Protein 8D5Q (pdb70)

Structure (mmCIF, N/CA/C/O backbone):
data_8D5Q
#
_entry.id   8D5Q
#
_cell.length_a   89.963
_cell.length_b   89.963
_cell.length_c   105.982
_cell.angle_alpha   90.000
_cell.angle_beta   90.000
_cell.angle_gamma   90.000
#
_symmetry.space_group_name_H-M   'P 41'
#
loop_
_entity.id
_entity.type
_entity.pdbx_description
1 polymer TCR-alpha
2 polymer TCR-beta
3 polymer 'H-2 class I histocompatibility antigen, L-D alpha chain'
4 polymer 'Dense granule protein 6, HF10 peptide'
5 non-polymer 'SULFATE ION'
6 non-polymer '2-(N-MORPHOLINO)-ETHANESULFONIC ACID'
7 water water
#
loop_
_atom_site.group_PDB
_atom_site.id
_atom_site.type_symbol
_atom_site.label_atom_id
_atom_site.label_alt_id
_atom_site.label_comp_id
_atom_site.label_asym_id
_atom_site.label_entity_id
_atom_site.label_seq_id
_atom_site.pdbx_PDB_ins_code
_atom_site.Cartn_x
_atom_site.Cartn_y
_atom_site.Cartn_z
_atom_site.occupancy
_atom_site.B_iso_or_equiv
_atom_site.auth_seq_id
_atom_site.auth_comp_id
_atom_site.auth_asym_id
_atom_site.auth_atom_id
_atom_site.pdbx_PDB_model_num
ATOM 1 N N . MET A 1 1 ? 2.534 -87.378 4.482 1.000 96.185 0 MET A N 1
ATOM 2 C CA . MET A 1 1 ? 3.224 -86.202 3.865 1.000 91.814 0 MET A CA 1
ATOM 3 C C . MET A 1 1 ? 4.436 -86.711 3.064 1.000 83.320 0 MET A C 1
ATOM 4 O O . MET A 1 1 ? 4.622 -87.972 2.984 1.000 78.398 0 MET A O 1
ATOM 9 N N . ASP A 1 2 ? 5.224 -85.791 2.500 1.000 69.235 1 ASP A N 1
ATOM 10 C CA . ASP A 1 2 ? 6.369 -86.146 1.627 1.000 68.378 1 ASP A CA 1
ATOM 11 C C . ASP A 1 2 ? 7.282 -87.076 2.431 1.000 65.046 1 ASP A C 1
ATOM 12 O O . ASP A 1 2 ? 7.391 -86.904 3.671 1.000 64.402 1 ASP A O 1
ATOM 17 N N . SER A 1 3 ? 7.837 -88.097 1.798 1.000 52.746 2 SER A N 1
ATOM 18 C CA . SER A 1 3 ? 8.587 -89.109 2.565 1.000 52.031 2 SER A CA 1
ATOM 19 C C . SER A 1 3 ? 9.495 -89.916 1.637 1.000 49.015 2 SER A C 1
ATOM 20 O O . SER A 1 3 ? 9.305 -89.887 0.415 1.000 49.900 2 SER A O 1
ATOM 23 N N . VAL A 1 4 ? 10.479 -90.564 2.224 1.000 46.490 3 VAL A N 1
ATOM 24 C CA . VAL A 1 4 ? 11.397 -91.509 1.533 1.000 49.349 3 VAL A CA 1
ATOM 25 C C . VAL A 1 4 ? 11.567 -92.675 2.489 1.000 47.448 3 VAL A C 1
ATOM 26 O O . VAL A 1 4 ? 11.881 -92.434 3.625 1.000 52.697 3 VAL A O 1
ATOM 30 N N . THR A 1 5 ? 11.416 -93.876 2.004 1.000 49.993 4 THR A N 1
ATOM 31 C CA . THR A 1 5 ? 11.493 -95.134 2.776 1.000 53.337 4 THR A CA 1
ATOM 32 C C . THR A 1 5 ? 12.484 -96.068 2.067 1.000 50.550 4 THR A C 1
ATOM 33 O O . THR A 1 5 ? 12.261 -96.430 0.911 1.000 47.462 4 THR A O 1
ATOM 37 N N . GLN A 1 6 ? 13.519 -96.462 2.777 1.000 51.741 5 GLN A N 1
ATOM 38 C CA . GLN A 1 6 ? 14.495 -97.481 2.382 1.000 52.311 5 GLN A CA 1
ATOM 39 C C . GLN A 1 6 ? 14.204 -98.677 3.255 1.000 58.279 5 GLN A C 1
ATOM 40 O O . GLN A 1 6 ? 14.348 -98.531 4.454 1.000 58.291 5 GLN A O 1
ATOM 46 N N . THR A 1 7 ? 13.808 -99.798 2.646 1.000 80.723 6 THR A N 1
ATOM 47 C CA . THR A 1 7 ? 13.176 -101.018 3.269 1.000 82.057 6 THR A CA 1
ATOM 48 C C . THR A 1 7 ? 14.186 -101.695 4.232 1.000 86.215 6 THR A C 1
ATOM 49 O O . THR A 1 7 ? 13.742 -102.441 5.179 1.000 75.573 6 THR A O 1
ATOM 53 N N . GLU A 1 8 ? 15.490 -101.472 3.991 1.000 73.028 7 GLU A N 1
ATOM 54 C CA . GLU A 1 8 ? 16.575 -102.213 4.672 1.000 79.427 7 GLU A CA 1
ATOM 55 C C . GLU A 1 8 ? 17.351 -101.228 5.562 1.000 76.407 7 GLU A C 1
ATOM 56 O O . GLU A 1 8 ? 17.673 -100.132 5.030 1.000 81.536 7 GLU A O 1
ATOM 62 N N . GLY A 1 9 ? 17.687 -101.626 6.800 1.000 61.265 8 GLY A N 1
ATOM 63 C CA . GLY A 1 9 ? 18.785 -101.021 7.584 1.000 63.772 8 GLY A CA 1
ATOM 64 C C . GLY A 1 9 ? 20.205 -101.480 7.188 1.000 60.063 8 GLY A C 1
ATOM 65 O O . GLY A 1 9 ? 21.114 -100.620 7.063 1.000 57.126 8 GLY A O 1
ATOM 66 N N . GLN A 1 10 ? 20.422 -102.781 6.986 1.000 64.434 9 GLN A N 1
ATOM 67 C CA . GLN A 1 10 ? 21.748 -103.425 6.735 1.000 68.622 9 GLN A CA 1
ATOM 68 C C . GLN A 1 10 ? 21.598 -104.536 5.685 1.000 66.158 9 GLN A C 1
ATOM 69 O O . GLN A 1 10 ? 20.578 -105.228 5.677 1.000 61.331 9 GLN A O 1
ATOM 75 N N . VAL A 1 11 ? 22.585 -104.680 4.811 1.000 58.971 10 VAL A N 1
ATOM 76 C CA . VAL A 1 11 ? 22.641 -105.777 3.818 1.000 56.650 10 VAL A CA 1
ATOM 77 C C . VAL A 1 11 ? 24.068 -106.314 3.831 1.000 60.859 10 VAL A C 1
ATOM 78 O O . VAL A 1 11 ? 24.994 -105.498 3.678 1.000 62.783 10 VAL A O 1
ATOM 82 N N . ALA A 1 12 ? 24.224 -107.636 4.014 1.000 66.125 11 ALA A N 1
ATOM 83 C CA . ALA A 1 12 ? 25.512 -108.377 3.982 1.000 59.653 11 ALA A CA 1
ATOM 84 C C . ALA A 1 12 ? 25.567 -109.272 2.728 1.000 56.020 11 ALA A C 1
ATOM 85 O O . ALA A 1 12 ? 24.657 -110.091 2.539 1.000 57.123 11 ALA A O 1
ATOM 87 N N . LEU A 1 13 ? 26.561 -109.065 1.876 1.000 54.060 12 LEU A N 1
ATOM 88 C CA . LEU A 1 13 ? 26.798 -109.807 0.618 1.000 59.424 12 LEU A CA 1
ATOM 89 C C . LEU A 1 13 ? 28.267 -110.264 0.590 1.000 63.164 12 LEU A C 1
ATOM 90 O O . LEU A 1 13 ? 29.101 -109.533 1.158 1.000 57.843 12 LEU A O 1
ATOM 95 N N . SER A 1 14 ? 28.571 -111.345 -0.145 1.000 60.761 13 SER A N 1
ATOM 96 C CA . SER A 1 14 ? 29.921 -111.641 -0.699 1.000 63.210 13 SER A CA 1
ATOM 97 C C . SER A 1 14 ? 30.199 -110.803 -1.945 1.000 63.826 13 SER A C 1
ATOM 98 O O . SER A 1 14 ? 29.286 -110.396 -2.629 1.000 69.484 13 SER A O 1
ATOM 101 N N . GLU A 1 15 ? 31.465 -110.702 -2.273 1.000 66.026 14 GLU A N 1
ATOM 102 C CA . GLU A 1 15 ? 31.976 -110.087 -3.504 1.000 66.795 14 GLU A CA 1
ATOM 103 C C . GLU A 1 15 ? 31.296 -110.780 -4.671 1.000 64.634 14 GLU A C 1
ATOM 104 O O . GLU A 1 15 ? 31.179 -112.024 -4.617 1.000 62.176 14 GLU A O 1
ATOM 110 N N . GLU A 1 16 ? 30.894 -110.000 -5.679 1.000 64.026 15 GLU A N 1
ATOM 111 C CA . GLU A 1 16 ? 30.321 -110.500 -6.959 1.000 67.317 15 GLU A CA 1
ATOM 112 C C . GLU A 1 16 ? 28.849 -110.882 -6.762 1.000 60.086 15 GLU A C 1
ATOM 113 O O . GLU A 1 16 ? 28.271 -111.321 -7.711 1.000 58.608 15 GLU A O 1
ATOM 119 N N . ASP A 1 17 ? 28.279 -110.750 -5.570 1.000 56.612 16 ASP A N 1
ATOM 120 C CA . ASP A 1 17 ? 26.842 -110.996 -5.378 1.000 59.926 16 ASP A CA 1
ATOM 121 C C . ASP A 1 17 ? 26.040 -109.883 -6.044 1.000 60.984 16 ASP A C 1
ATOM 122 O O . ASP A 1 17 ? 26.618 -108.773 -6.287 1.000 62.919 16 ASP A O 1
ATOM 127 N N . PHE A 1 18 ? 24.751 -110.154 -6.265 1.000 55.801 17 PHE A N 1
ATOM 128 C CA . PHE A 1 18 ? 23.745 -109.202 -6.817 1.000 53.942 17 PHE A CA 1
ATOM 129 C C . PHE A 1 18 ? 23.185 -108.366 -5.662 1.000 52.600 17 PHE A C 1
ATOM 130 O O . PHE A 1 18 ? 22.852 -108.954 -4.601 1.000 56.506 17 PHE A O 1
ATOM 138 N N . LEU A 1 19 ? 23.135 -107.052 -5.831 1.000 49.183 18 LEU A N 1
ATOM 139 C CA . LEU A 1 19 ? 22.671 -106.081 -4.801 1.000 45.986 18 LEU A CA 1
ATOM 140 C C . LEU A 1 19 ? 21.438 -105.326 -5.281 1.000 47.410 18 LEU A C 1
ATOM 141 O O . LEU A 1 19 ? 21.437 -104.823 -6.423 1.000 50.144 18 LEU A O 1
ATOM 146 N N . THR A 1 20 ? 20.439 -105.219 -4.433 1.000 45.071 19 THR A N 1
ATOM 147 C CA . THR A 1 20 ? 19.343 -104.278 -4.632 1.000 48.726 19 THR A CA 1
ATOM 148 C C . THR A 1 20 ? 19.118 -103.636 -3.283 1.000 49.977 19 THR A C 1
ATOM 149 O O . THR A 1 20 ? 19.103 -104.397 -2.284 1.000 50.558 19 THR A O 1
ATOM 153 N N . ILE A 1 21 ? 19.059 -102.297 -3.272 1.000 48.076 20 ILE A N 1
ATOM 154 C CA . ILE A 1 21 ? 18.560 -101.524 -2.114 1.000 45.194 20 ILE A CA 1
ATOM 155 C C . ILE A 1 21 ? 17.297 -100.784 -2.549 1.000 45.127 20 ILE A C 1
ATOM 156 O O . ILE A 1 21 ? 17.364 -100.037 -3.503 1.000 46.856 20 ILE A O 1
ATOM 161 N N . HIS A 1 22 ? 16.188 -101.048 -1.881 1.000 45.437 21 HIS A N 1
ATOM 162 C CA . HIS A 1 22 ? 14.833 -100.529 -2.177 1.000 50.201 21 HIS A CA 1
ATOM 163 C C . HIS A 1 22 ? 14.702 -99.070 -1.698 1.000 49.750 21 HIS A C 1
ATOM 164 O O . HIS A 1 22 ? 15.175 -98.730 -0.623 1.000 55.252 21 HIS A O 1
ATOM 171 N N . CYS A 1 23 ? 14.213 -98.200 -2.570 1.000 49.310 22 CYS A N 1
ATOM 172 C CA . CYS A 1 23 ? 13.815 -96.823 -2.230 1.000 46.557 22 CYS A CA 1
ATOM 173 C C . CYS A 1 23 ? 12.414 -96.554 -2.773 1.000 49.206 22 CYS A C 1
ATOM 174 O O . CYS A 1 23 ? 12.159 -96.775 -3.950 1.000 54.089 22 CYS A O 1
ATOM 177 N N . ASN A 1 24 ? 11.516 -96.140 -1.899 1.000 49.322 23 ASN A N 1
ATOM 178 C CA . ASN A 1 24 ? 10.135 -95.781 -2.256 1.000 48.978 23 ASN A CA 1
ATOM 179 C C . ASN A 1 24 ? 9.964 -94.376 -1.719 1.000 47.955 23 ASN A C 1
ATOM 180 O O . ASN A 1 24 ? 10.525 -94.091 -0.734 1.000 52.255 23 ASN A O 1
ATOM 185 N N . TYR A 1 25 ? 9.267 -93.523 -2.417 1.000 46.352 24 TYR A N 1
ATOM 186 C CA . TYR A 1 25 ? 8.981 -92.174 -1.937 1.000 45.296 24 TYR A CA 1
ATOM 187 C C . TYR A 1 25 ? 7.500 -91.886 -2.157 1.000 45.181 24 TYR A C 1
ATOM 188 O O . TYR A 1 25 ? 6.746 -92.545 -2.896 1.000 49.110 24 TYR A O 1
ATOM 197 N N . SER A 1 26 ? 7.092 -90.859 -1.464 1.000 47.287 25 SER A N 1
ATOM 198 C CA . SER A 1 26 ? 5.751 -90.249 -1.500 1.000 47.470 25 SER A CA 1
ATOM 199 C C . SER A 1 26 ? 5.974 -88.747 -1.689 1.000 45.101 25 SER A C 1
ATOM 200 O O . SER A 1 26 ? 6.538 -88.119 -0.805 1.000 46.150 25 SER A O 1
ATOM 203 N N . ALA A 1 27 ? 5.537 -88.239 -2.825 1.000 48.663 26 ALA A N 1
ATOM 204 C CA . ALA A 1 27 ? 5.631 -86.847 -3.311 1.000 49.171 26 ALA A CA 1
ATOM 205 C C . ALA A 1 27 ? 4.748 -86.726 -4.551 1.000 53.113 26 ALA A C 1
ATOM 206 O O . ALA A 1 27 ? 4.824 -87.600 -5.467 1.000 52.231 26 ALA A O 1
ATOM 208 N N . SER A 1 28 ? 3.979 -85.657 -4.650 1.000 54.158 27 SER A N 1
ATOM 209 C CA . SER A 1 28 ? 3.325 -85.320 -5.932 1.000 57.153 27 SER A CA 1
ATOM 210 C C . SER A 1 28 ? 4.249 -84.350 -6.687 1.000 53.091 27 SER A C 1
ATOM 211 O O . SER A 1 28 ? 5.220 -83.888 -6.137 1.000 62.668 27 SER A O 1
ATOM 214 N N . GLY A 1 29 ? 3.998 -84.156 -7.955 1.000 49.801 28 GLY A N 1
ATOM 215 C CA . GLY A 1 29 ? 4.803 -83.318 -8.832 1.000 51.536 28 GLY A CA 1
ATOM 216 C C . GLY A 1 29 ? 5.872 -84.129 -9.540 1.000 53.380 28 GLY A C 1
ATOM 217 O O . GLY A 1 29 ? 5.679 -85.323 -9.869 1.000 48.324 28 GLY A O 1
ATOM 218 N N . TYR A 1 30 ? 6.997 -83.468 -9.738 1.000 51.186 29 TYR A N 1
ATOM 219 C CA . TYR A 1 30 ? 8.049 -83.916 -10.645 1.000 47.409 29 TYR A CA 1
ATOM 220 C C . TYR A 1 30 ? 9.382 -83.762 -9.949 1.000 42.953 29 TYR A C 1
ATOM 221 O O . TYR A 1 30 ? 10.316 -83.291 -10.561 1.000 47.155 29 TYR A O 1
ATOM 230 N N . PRO A 1 31 ? 9.556 -84.346 -8.754 1.000 43.065 30 PRO A N 1
ATOM 231 C CA . PRO A 1 31 ? 10.804 -84.231 -8.000 1.000 43.874 30 PRO A CA 1
ATOM 232 C C . PRO A 1 31 ? 11.916 -84.987 -8.707 1.000 42.951 30 PRO A C 1
ATOM 233 O O . PRO A 1 31 ? 11.638 -85.914 -9.433 1.000 45.066 30 PRO A O 1
ATOM 237 N N . ALA A 1 32 ? 13.112 -84.438 -8.631 1.000 44.617 31 ALA A N 1
ATOM 238 C CA . ALA A 1 32 ? 14.329 -85.198 -8.967 1.000 43.501 31 ALA A CA 1
ATOM 239 C C . ALA A 1 32 ? 14.544 -86.213 -7.850 1.000 44.419 31 ALA A C 1
ATOM 240 O O . ALA A 1 32 ? 14.174 -85.910 -6.732 1.000 44.194 31 ALA A O 1
ATOM 242 N N . LEU A 1 33 ? 15.167 -87.350 -8.148 1.000 41.731 32 LEU A N 1
ATOM 243 C CA . LEU A 1 33 ? 15.481 -88.381 -7.157 1.000 39.926 32 LEU A CA 1
ATOM 244 C C . LEU A 1 33 ? 16.988 -88.568 -7.166 1.000 39.866 32 LEU A C 1
ATOM 245 O O . LEU A 1 33 ? 17.549 -88.425 -8.216 1.000 45.147 32 LEU A O 1
ATOM 250 N N . PHE A 1 34 ? 17.599 -89.022 -6.089 1.000 40.493 33 PHE A N 1
ATOM 251 C CA . PHE A 1 34 ? 19.068 -89.103 -6.000 1.000 42.021 33 PHE A CA 1
ATOM 252 C C . PHE A 1 34 ? 19.464 -90.294 -5.142 1.000 43.205 33 PHE A C 1
ATOM 253 O O . PHE A 1 34 ? 18.707 -90.691 -4.251 1.000 46.166 33 PHE A O 1
ATOM 261 N N . TRP A 1 35 ? 20.688 -90.746 -5.362 1.000 42.792 34 TRP A N 1
ATOM 262 C CA . TRP A 1 35 ? 21.440 -91.644 -4.476 1.000 43.391 34 TRP A CA 1
ATOM 263 C C . TRP A 1 35 ? 22.701 -90.913 -4.079 1.000 43.347 34 TRP A C 1
ATOM 264 O O . TRP A 1 35 ? 23.303 -90.269 -4.976 1.000 42.063 34 TRP A O 1
ATOM 275 N N . TYR A 1 36 ? 23.050 -91.057 -2.797 1.000 45.042 35 TYR A N 1
ATOM 276 C CA . TYR A 1 36 ? 24.288 -90.605 -2.126 1.000 43.305 35 TYR A CA 1
ATOM 277 C C . TYR A 1 36 ? 24.878 -91.823 -1.410 1.000 47.200 35 TYR A C 1
ATOM 278 O O . TYR A 1 36 ? 24.127 -92.716 -0.938 1.000 45.083 35 TYR A O 1
ATOM 287 N N . VAL A 1 37 ? 26.200 -91.834 -1.323 1.000 46.739 36 VAL A N 1
ATOM 288 C CA . VAL A 1 37 ? 27.022 -92.896 -0.688 1.000 50.476 36 VAL A CA 1
ATOM 289 C C . VAL A 1 37 ? 27.959 -92.236 0.339 1.000 51.382 36 VAL A C 1
ATOM 290 O O . VAL A 1 37 ? 28.550 -91.130 0.079 1.000 54.148 36 VAL A O 1
ATOM 294 N N . GLN A 1 38 ? 28.075 -92.846 1.499 1.000 49.238 37 GLN A N 1
ATOM 295 C CA . GLN A 1 38 ? 28.985 -92.328 2.547 1.000 53.710 37 GLN A CA 1
ATOM 296 C C . GLN A 1 38 ? 29.961 -93.464 2.805 1.000 55.124 37 GLN A C 1
ATOM 297 O O . GLN A 1 38 ? 29.517 -94.390 3.503 1.000 54.395 37 GLN A O 1
ATOM 303 N N . TYR A 1 39 ? 31.162 -93.444 2.197 1.000 55.240 38 TYR A N 1
ATOM 304 C CA . TYR A 1 39 ? 32.220 -94.456 2.511 1.000 64.951 38 TYR A CA 1
ATOM 305 C C . TYR A 1 39 ? 32.662 -94.248 3.957 1.000 65.743 38 TYR A C 1
ATOM 306 O O . TYR A 1 39 ? 32.500 -93.140 4.488 1.000 64.290 38 TYR A O 1
ATOM 315 N N . PRO A 1 40 ? 33.122 -95.315 4.655 1.000 66.259 39 PRO A N 1
ATOM 316 C CA . PRO A 1 40 ? 33.477 -95.245 6.086 1.000 67.902 39 PRO A CA 1
ATOM 317 C C . PRO A 1 40 ? 34.537 -94.177 6.430 1.000 67.674 39 PRO A C 1
ATOM 318 O O . PRO A 1 40 ? 35.540 -93.996 5.678 1.000 60.301 39 PRO A O 1
ATOM 322 N N . GLY A 1 41 ? 34.267 -93.444 7.512 1.000 62.804 40 GLY A N 1
ATOM 323 C CA . GLY A 1 41 ? 35.076 -92.292 7.947 1.000 66.191 40 GLY A CA 1
ATOM 324 C C . GLY A 1 41 ? 34.953 -91.065 7.060 1.000 71.960 40 GLY A C 1
ATOM 325 O O . GLY A 1 41 ? 35.661 -90.114 7.345 1.000 83.485 40 GLY A O 1
ATOM 326 N N . GLU A 1 42 ? 34.065 -91.022 6.063 1.000 71.604 41 GLU A N 1
ATOM 327 C CA . GLU A 1 42 ? 33.975 -89.883 5.102 1.000 68.252 41 GLU A CA 1
ATOM 328 C C . GLU A 1 42 ? 32.630 -89.161 5.218 1.000 66.592 41 GLU A C 1
ATOM 329 O O . GLU A 1 42 ? 31.779 -89.604 6.020 1.000 64.890 41 GLU A O 1
ATOM 335 N N . GLY A 1 43 ? 32.452 -88.084 4.446 1.000 60.787 42 GLY A N 1
ATOM 336 C CA . GLY A 1 43 ? 31.157 -87.388 4.329 1.000 58.913 42 GLY A CA 1
ATOM 337 C C . GLY A 1 43 ? 30.305 -87.971 3.188 1.000 58.403 42 GLY A C 1
ATOM 338 O O . GLY A 1 43 ? 30.788 -88.696 2.331 1.000 55.368 42 GLY A O 1
ATOM 339 N N . PRO A 1 44 ? 28.990 -87.698 3.121 1.000 54.921 43 PRO A N 1
ATOM 340 C CA . PRO A 1 44 ? 28.180 -88.195 2.023 1.000 53.928 43 PRO A CA 1
ATOM 341 C C . PRO A 1 44 ? 28.591 -87.552 0.719 1.000 49.070 43 PRO A C 1
ATOM 342 O O . PRO A 1 44 ? 29.118 -86.474 0.730 1.000 50.331 43 PRO A O 1
ATOM 346 N N . GLN A 1 45 ? 28.371 -88.271 -0.372 1.000 48.587 44 GLN A N 1
ATOM 347 C CA . GLN A 1 45 ? 28.673 -87.698 -1.701 1.000 49.879 44 GLN A CA 1
ATOM 348 C C . GLN A 1 45 ? 27.694 -88.241 -2.739 1.000 46.792 44 GLN A C 1
ATOM 349 O O . GLN A 1 45 ? 27.230 -89.391 -2.701 1.000 48.409 44 GLN A O 1
ATOM 355 N N . PHE A 1 46 ? 27.438 -87.393 -3.692 1.000 44.318 45 PHE A N 1
ATOM 356 C CA . PHE A 1 46 ? 26.565 -87.673 -4.832 1.000 46.276 45 PHE A CA 1
ATOM 357 C C . PHE A 1 46 ? 27.006 -88.934 -5.578 1.000 44.822 45 PHE A C 1
ATOM 358 O O . PHE A 1 46 ? 28.163 -89.066 -5.862 1.000 46.965 45 PHE A O 1
ATOM 366 N N . LEU A 1 47 ? 26.050 -89.762 -5.963 1.000 45.558 46 LEU A N 1
ATOM 367 C CA . LEU A 1 47 ? 26.238 -90.949 -6.830 1.000 46.650 46 LEU A CA 1
ATOM 368 C C . LEU A 1 47 ? 25.605 -90.639 -8.195 1.000 46.113 46 LEU A C 1
ATOM 369 O O . LEU A 1 47 ? 26.339 -90.439 -9.177 1.000 52.795 46 LEU A O 1
ATOM 374 N N . PHE A 1 48 ? 24.293 -90.472 -8.253 1.000 43.862 47 PHE A N 1
ATOM 375 C CA . PHE A 1 48 ? 23.621 -90.011 -9.476 1.000 42.512 47 PHE A CA 1
ATOM 376 C C . PHE A 1 48 ? 22.233 -89.468 -9.138 1.000 43.865 47 PHE A C 1
ATOM 377 O O . PHE A 1 48 ? 21.757 -89.495 -8.002 1.000 48.836 47 PHE A O 1
ATOM 385 N N . ARG A 1 49 ? 21.605 -88.977 -10.183 1.000 44.359 48 ARG A N 1
ATOM 386 C CA . ARG A 1 49 ? 20.340 -88.246 -10.209 1.000 47.342 48 ARG A CA 1
ATOM 387 C C . ARG A 1 49 ? 19.468 -88.908 -11.289 1.000 48.242 48 ARG A C 1
ATOM 388 O O . ARG A 1 49 ? 19.995 -89.568 -12.152 1.000 46.212 48 ARG A O 1
ATOM 396 N N . ALA A 1 50 ? 18.154 -88.784 -11.197 1.000 44.309 49 ALA A N 1
ATOM 397 C CA . ALA A 1 50 ? 17.237 -89.016 -12.307 1.000 43.603 49 ALA A CA 1
ATOM 398 C C . ALA A 1 50 ? 16.143 -87.961 -12.191 1.000 46.350 49 ALA A C 1
ATOM 399 O O . ALA A 1 50 ? 15.622 -87.791 -11.062 1.000 45.767 49 ALA A O 1
ATOM 401 N N . SER A 1 51 ? 15.726 -87.338 -13.293 1.000 49.114 50 SER A N 1
ATOM 402 C CA . SER A 1 51 ? 14.791 -86.189 -13.206 1.000 50.293 50 SER A CA 1
ATOM 403 C C . SER A 1 51 ? 13.474 -86.473 -13.892 1.000 53.287 50 SER A C 1
ATOM 404 O O . SER A 1 51 ? 12.576 -85.624 -13.763 1.000 55.571 50 SER A O 1
ATOM 407 N N . ARG A 1 52 ? 13.322 -87.639 -14.503 0.990 55.767 51 ARG A N 1
ATOM 408 C CA . ARG A 1 52 ? 12.158 -87.931 -15.370 0.990 56.503 51 ARG A CA 1
ATOM 409 C C . ARG A 1 52 ? 11.799 -89.382 -15.165 0.990 52.793 51 ARG A C 1
ATOM 410 O O . ARG A 1 52 ? 12.705 -90.207 -15.097 0.990 46.752 51 ARG A O 1
ATOM 418 N N . ASP A 1 53 ? 10.526 -89.677 -15.257 1.000 50.721 52 ASP A N 1
ATOM 419 C CA . ASP A 1 53 ? 10.058 -91.066 -15.343 1.000 50.524 52 ASP A CA 1
ATOM 420 C C . ASP A 1 53 ? 10.926 -91.806 -16.357 1.000 53.174 52 ASP A C 1
ATOM 421 O O . ASP A 1 53 ? 11.182 -91.274 -17.438 1.000 58.427 52 ASP A O 1
ATOM 426 N N . LYS A 1 54 ? 11.353 -92.998 -15.958 1.000 52.550 53 LYS A N 1
ATOM 427 C CA . LYS A 1 54 ? 11.929 -94.110 -16.763 1.000 53.840 53 LYS A CA 1
ATOM 428 C C . LYS A 1 54 ? 13.371 -93.771 -17.088 1.000 49.126 53 LYS A C 1
ATOM 429 O O . LYS A 1 54 ? 13.961 -94.482 -17.892 1.000 50.166 53 LYS A O 1
ATOM 435 N N . GLU A 1 55 ? 13.928 -92.753 -16.446 1.000 46.008 54 GLU A N 1
ATOM 436 C CA . GLU A 1 55 ? 15.347 -92.380 -16.637 1.000 45.454 54 GLU A CA 1
ATOM 437 C C . GLU A 1 55 ? 16.142 -93.277 -15.723 1.000 46.240 54 GLU A C 1
ATOM 438 O O . GLU A 1 55 ? 15.705 -93.451 -14.595 1.000 45.015 54 GLU A O 1
ATOM 444 N N . LYS A 1 56 ? 17.211 -93.870 -16.224 1.000 47.685 55 LYS A N 1
ATOM 445 C CA . LYS A 1 56 ? 18.162 -94.672 -15.440 1.000 48.022 55 LYS A CA 1
ATOM 446 C C . LYS A 1 56 ? 19.331 -93.768 -15.074 1.000 48.568 55 LYS A C 1
ATOM 447 O O . LYS A 1 56 ? 19.966 -93.255 -15.973 1.000 49.063 55 LYS A O 1
ATOM 453 N N . GLY A 1 57 ? 19.579 -93.526 -13.795 1.000 53.170 56 GLY A N 1
ATOM 454 C CA . GLY A 1 57 ? 20.875 -92.959 -13.349 1.000 53.176 56 GLY A CA 1
ATOM 455 C C . GLY A 1 57 ? 21.858 -94.075 -13.064 1.000 49.917 56 GLY A C 1
ATOM 456 O O . GLY A 1 57 ? 21.419 -95.189 -12.729 1.000 50.360 56 GLY A O 1
ATOM 457 N N . SER A 1 58 ? 23.147 -93.791 -13.177 1.000 51.547 57 SER A N 1
ATOM 458 C CA . SER A 1 58 ? 24.232 -94.776 -12.949 1.000 51.147 57 SER A CA 1
ATOM 459 C C . SER A 1 58 ? 25.550 -94.069 -12.689 1.000 49.113 57 SER A C 1
ATOM 460 O O . SER A 1 58 ? 25.721 -92.980 -13.160 1.000 57.660 57 SER A O 1
ATOM 463 N N . SER A 1 59 ? 26.391 -94.718 -11.914 1.000 50.776 58 SER A N 1
ATOM 464 C CA . SER A 1 59 ? 27.778 -94.353 -11.608 1.000 54.157 58 SER A CA 1
ATOM 465 C C . SER A 1 59 ? 28.405 -95.540 -10.881 1.000 54.902 58 SER A C 1
ATOM 466 O O . SER A 1 59 ? 27.675 -96.238 -10.049 1.000 43.846 58 SER A O 1
ATOM 469 N N . ARG A 1 60 ? 29.668 -95.824 -11.223 1.000 60.839 59 ARG A N 1
ATOM 470 C CA . ARG A 1 60 ? 30.503 -96.795 -10.475 1.000 62.165 59 ARG A CA 1
ATOM 471 C C . ARG A 1 60 ? 29.846 -98.174 -10.516 1.000 62.137 59 ARG A C 1
ATOM 472 O O . ARG A 1 60 ? 29.933 -98.909 -9.500 1.000 63.307 59 ARG A O 1
ATOM 480 N N . GLY A 1 61 ? 29.170 -98.508 -11.613 1.000 58.937 60 GLY A N 1
ATOM 481 C CA . GLY A 1 61 ? 28.549 -99.832 -11.773 1.000 57.146 60 GLY A CA 1
ATOM 482 C C . GLY A 1 61 ? 27.196 -99.961 -11.088 1.000 56.822 60 GLY A C 1
ATOM 483 O O . GLY A 1 61 ? 26.605 -101.068 -11.155 1.000 55.341 60 GLY A O 1
ATOM 484 N N . PHE A 1 62 ? 26.687 -98.900 -10.466 1.000 51.256 61 PHE A N 1
ATOM 485 C CA . PHE A 1 62 ? 25.357 -98.932 -9.831 1.000 47.793 61 PHE A CA 1
ATOM 486 C C . PHE A 1 62 ? 24.346 -98.267 -10.745 1.000 49.078 61 PHE A C 1
ATOM 487 O O . PHE A 1 62 ? 24.731 -97.397 -11.511 1.000 49.876 61 PHE A O 1
ATOM 495 N N . GLU A 1 63 ? 23.079 -98.683 -10.688 1.000 50.209 62 GLU A N 1
ATOM 496 C CA . GLU A 1 63 ? 22.019 -97.968 -11.435 1.000 48.153 62 GLU A CA 1
ATOM 497 C C . GLU A 1 63 ? 20.741 -97.943 -10.598 1.000 48.745 62 GLU A C 1
ATOM 498 O O . GLU A 1 63 ? 20.622 -98.719 -9.656 1.000 46.992 62 GLU A O 1
ATOM 504 N N . ALA A 1 64 ? 19.826 -97.062 -10.950 1.000 46.896 63 ALA A N 1
ATOM 505 C CA . ALA A 1 64 ? 18.439 -97.066 -10.458 1.000 45.309 63 ALA A CA 1
ATOM 506 C C . ALA A 1 64 ? 17.591 -96.407 -11.529 1.000 47.220 63 ALA A C 1
ATOM 507 O O . ALA A 1 64 ? 18.059 -95.372 -12.068 1.000 51.536 63 ALA A O 1
ATOM 509 N N . THR A 1 65 ? 16.377 -96.904 -11.762 1.000 45.336 64 THR A N 1
ATOM 510 C CA . THR A 1 65 ? 15.449 -96.274 -12.734 1.000 45.701 64 THR A CA 1
ATOM 511 C C . THR A 1 65 ? 14.337 -95.532 -11.989 1.000 42.585 64 THR A C 1
ATOM 512 O O . THR A 1 65 ? 13.675 -96.112 -11.132 1.000 44.870 64 THR A O 1
ATOM 516 N N . TYR A 1 66 ? 14.048 -94.309 -12.372 1.000 44.441 65 TYR A N 1
ATOM 517 C CA . TYR A 1 66 ? 12.888 -93.547 -11.844 1.000 44.714 65 TYR A CA 1
ATOM 518 C C . TYR A 1 66 ? 11.587 -94.248 -12.270 1.000 50.861 65 TYR A C 1
ATOM 519 O O . TYR A 1 66 ? 11.321 -94.421 -13.462 1.000 50.460 65 TYR A O 1
ATOM 528 N N . ASN A 1 67 ? 10.817 -94.729 -11.308 1.000 48.152 66 ASN A N 1
ATOM 529 C CA . ASN A 1 67 ? 9.554 -95.421 -11.612 1.000 46.755 66 ASN A CA 1
ATOM 530 C C . ASN A 1 67 ? 8.431 -94.718 -10.867 1.000 48.418 66 ASN A C 1
ATOM 531 O O . ASN A 1 67 ? 8.229 -94.971 -9.636 1.000 45.315 66 ASN A O 1
ATOM 536 N N . LYS A 1 68 ? 7.755 -93.823 -11.579 1.000 51.650 67 LYS A N 1
ATOM 537 C CA . LYS A 1 68 ? 6.711 -92.961 -10.995 1.000 52.421 67 LYS A CA 1
ATOM 538 C C . LYS A 1 68 ? 5.501 -93.811 -10.681 1.000 51.640 67 LYS A C 1
ATOM 539 O O . LYS A 1 68 ? 4.864 -93.530 -9.709 1.000 55.096 67 LYS A O 1
ATOM 545 N N . GLU A 1 69 ? 5.268 -94.857 -11.452 1.000 57.526 68 GLU A N 1
ATOM 546 C CA . GLU A 1 69 ? 4.084 -95.721 -11.280 1.000 60.583 68 GLU A CA 1
ATOM 547 C C . GLU A 1 69 ? 4.185 -96.420 -9.924 1.000 55.961 68 GLU A C 1
ATOM 548 O O . GLU A 1 69 ? 3.196 -96.429 -9.244 1.000 53.996 68 GLU A O 1
ATOM 554 N N . THR A 1 70 ? 5.360 -96.901 -9.522 1.000 57.427 69 THR A N 1
ATOM 555 C CA . THR A 1 70 ? 5.592 -97.573 -8.209 1.000 55.632 69 THR A CA 1
ATOM 556 C C . THR A 1 70 ? 6.318 -96.620 -7.260 1.000 52.965 69 THR A C 1
ATOM 557 O O . THR A 1 70 ? 6.680 -97.037 -6.183 1.000 57.260 69 THR A O 1
ATOM 561 N N . THR A 1 71 ? 6.452 -95.352 -7.620 1.000 49.683 70 THR A N 1
ATOM 562 C CA . THR A 1 71 ? 7.236 -94.381 -6.846 1.000 48.133 70 THR A CA 1
ATOM 563 C C . THR A 1 71 ? 8.410 -95.132 -6.238 1.000 46.406 70 THR A C 1
ATOM 564 O O . THR A 1 71 ? 8.551 -95.161 -5.030 1.000 48.447 70 THR A O 1
ATOM 568 N N . SER A 1 72 ? 9.259 -95.649 -7.104 1.000 45.529 71 SER A N 1
ATOM 569 C CA . SER A 1 72 ? 10.435 -96.503 -6.803 1.000 46.183 71 SER A CA 1
ATOM 570 C C . SER A 1 72 ? 11.669 -95.863 -7.406 1.000 47.084 71 SER A C 1
ATOM 571 O O . SER A 1 72 ? 11.543 -95.135 -8.428 1.000 50.869 71 SER A O 1
ATOM 574 N N . PHE A 1 73 ? 12.818 -96.149 -6.806 1.000 42.955 72 PHE A N 1
ATOM 575 C CA . PHE A 1 73 ? 14.131 -95.741 -7.320 1.000 44.250 72 PHE A CA 1
ATOM 576 C C . PHE A 1 73 ? 15.142 -96.697 -6.710 1.000 44.040 72 PHE A C 1
ATOM 577 O O . PHE A 1 73 ? 16.043 -96.223 -5.976 1.000 47.836 72 PHE A O 1
ATOM 585 N N . HIS A 1 74 ? 14.932 -97.986 -6.967 1.000 42.912 73 HIS A N 1
ATOM 586 C CA . HIS A 1 74 ? 15.665 -99.100 -6.339 1.000 43.757 73 HIS A CA 1
ATOM 587 C C . HIS A 1 74 ? 17.073 -99.137 -6.917 1.000 43.467 73 HIS A C 1
ATOM 588 O O . HIS A 1 74 ? 17.210 -99.094 -8.123 1.000 42.310 73 HIS A O 1
ATOM 595 N N . LEU A 1 75 ? 18.067 -99.137 -6.047 1.000 44.592 74 LEU A N 1
ATOM 596 C CA . LEU A 1 75 ? 19.496 -99.121 -6.432 1.000 46.203 74 LEU A CA 1
ATOM 597 C C . LEU A 1 75 ? 19.909 -100.561 -6.630 1.000 45.471 74 LEU A C 1
ATOM 598 O O . LEU A 1 75 ? 19.587 -101.405 -5.713 1.000 48.208 74 LEU A O 1
ATOM 603 N N . GLN A 1 76 ? 20.626 -100.810 -7.716 1.000 43.277 75 GLN A N 1
ATOM 604 C CA . GLN A 1 76 ? 21.063 -102.165 -8.034 1.000 47.043 75 GLN A CA 1
ATOM 605 C C . GLN A 1 76 ? 22.516 -102.130 -8.462 1.000 49.194 75 GLN A C 1
ATOM 606 O O . GLN A 1 76 ? 22.922 -101.172 -9.142 1.000 50.104 75 GLN A O 1
ATOM 612 N N . LYS A 1 77 ? 23.197 -103.242 -8.194 1.000 56.072 76 LYS A N 1
ATOM 613 C CA . LYS A 1 77 ? 24.477 -103.576 -8.859 1.000 55.364 76 LYS A CA 1
ATOM 614 C C . LYS A 1 77 ? 24.571 -105.087 -9.080 1.000 52.111 76 LYS A C 1
ATOM 615 O O . LYS A 1 77 ? 24.314 -105.856 -8.139 1.000 50.946 76 LYS A O 1
ATOM 621 N N . ALA A 1 78 ? 24.964 -105.469 -10.291 1.000 48.705 77 ALA A N 1
ATOM 622 C CA . ALA A 1 78 ? 25.070 -106.876 -10.708 1.000 53.141 77 ALA A CA 1
ATOM 623 C C . ALA A 1 78 ? 26.107 -107.612 -9.850 1.000 58.925 77 ALA A C 1
ATOM 624 O O . ALA A 1 78 ? 25.869 -108.735 -9.399 1.000 58.214 77 ALA A O 1
ATOM 626 N N . SER A 1 79 ? 27.252 -106.976 -9.653 1.000 63.735 78 SER A N 1
ATOM 627 C CA . SER A 1 79 ? 28.439 -107.594 -9.045 1.000 64.053 78 SER A CA 1
ATOM 628 C C . SER A 1 79 ? 29.110 -106.595 -8.105 1.000 61.302 78 SER A C 1
ATOM 629 O O . SER A 1 79 ? 29.847 -105.671 -8.590 1.000 59.887 78 SER A O 1
ATOM 632 N N . VAL A 1 80 ? 28.853 -106.733 -6.803 1.000 58.507 79 VAL A N 1
ATOM 633 C CA . VAL A 1 80 ? 29.491 -105.820 -5.803 1.000 62.336 79 VAL A CA 1
ATOM 634 C C . VAL A 1 80 ? 30.960 -106.211 -5.525 1.000 68.812 79 VAL A C 1
ATOM 635 O O . VAL A 1 80 ? 31.377 -107.378 -5.789 1.000 66.051 79 VAL A O 1
ATOM 639 N N . GLN A 1 81 ? 31.709 -105.220 -5.028 1.000 70.076 80 GLN A N 1
ATOM 640 C CA . GLN A 1 81 ? 33.121 -105.315 -4.609 1.000 70.701 80 GLN A CA 1
ATOM 641 C C . GLN A 1 81 ? 33.178 -104.958 -3.126 1.000 72.365 80 GLN A C 1
ATOM 642 O O . GLN A 1 81 ? 32.219 -104.338 -2.624 1.000 66.497 80 GLN A O 1
ATOM 648 N N . GLU A 1 82 ? 34.249 -105.351 -2.440 1.000 73.185 81 GLU A N 1
ATOM 649 C CA . GLU A 1 82 ? 34.473 -104.992 -1.019 1.000 71.360 81 GLU A CA 1
ATOM 650 C C . GLU A 1 82 ? 34.473 -103.455 -0.880 1.000 64.105 81 GLU A C 1
ATOM 651 O O . GLU A 1 82 ? 33.853 -102.924 0.090 1.000 59.909 81 GLU A O 1
ATOM 657 N N . SER A 1 83 ? 35.075 -102.748 -1.839 1.000 53.156 82 SER A N 1
ATOM 658 C CA . SER A 1 83 ? 35.152 -101.269 -1.891 1.000 52.683 82 SER A CA 1
ATOM 659 C C . SER A 1 83 ? 33.759 -100.571 -2.024 1.000 60.782 82 SER A C 1
ATOM 660 O O . SER A 1 83 ? 33.677 -99.349 -1.858 1.000 57.994 82 SER A O 1
ATOM 663 N N . ASP A 1 84 ? 32.676 -101.295 -2.321 1.000 61.168 83 ASP A N 1
ATOM 664 C CA . ASP A 1 84 ? 31.288 -100.773 -2.269 1.000 56.467 83 ASP A CA 1
ATOM 665 C C . ASP A 1 84 ? 30.785 -100.678 -0.827 1.000 56.554 83 ASP A C 1
ATOM 666 O O . ASP A 1 84 ? 29.665 -100.117 -0.643 1.000 55.374 83 ASP A O 1
ATOM 671 N N . SER A 1 85 ? 31.536 -101.197 0.157 1.000 51.007 84 SER A N 1
ATOM 672 C CA . SER A 1 85 ? 31.065 -101.238 1.559 1.000 47.055 84 SER A CA 1
ATOM 673 C C . SER A 1 85 ? 30.897 -99.806 2.045 1.000 49.476 84 SER A C 1
ATOM 674 O O . SER A 1 85 ? 31.825 -98.979 1.888 1.000 47.376 84 SER A O 1
ATOM 677 N N . ALA A 1 86 ? 29.723 -99.493 2.572 1.000 47.748 85 ALA A N 1
ATOM 678 C CA . ALA A 1 86 ? 29.310 -98.096 2.743 1.000 44.735 85 ALA A CA 1
ATOM 679 C C . ALA A 1 86 ? 27.870 -97.997 3.184 1.000 44.383 85 ALA A C 1
ATOM 680 O O . ALA A 1 86 ? 27.177 -99.019 3.273 1.000 57.166 85 ALA A O 1
ATOM 682 N N . VAL A 1 87 ? 27.446 -96.772 3.413 1.000 45.486 86 VAL A N 1
ATOM 683 C CA . VAL A 1 87 ? 26.014 -96.439 3.603 1.000 47.115 86 VAL A CA 1
ATOM 684 C C . VAL A 1 87 ? 25.456 -95.646 2.427 1.000 46.516 86 VAL A C 1
ATOM 685 O O . VAL A 1 87 ? 26.021 -94.586 2.114 1.000 51.967 86 VAL A O 1
ATOM 689 N N . TYR A 1 88 ? 24.376 -96.163 1.826 1.000 50.618 87 TYR A N 1
ATOM 690 C CA . TYR A 1 88 ? 23.676 -95.585 0.644 1.000 46.994 87 TYR A CA 1
ATOM 691 C C . TYR A 1 88 ? 22.375 -94.957 1.114 1.000 45.555 87 TYR A C 1
ATOM 692 O O . TYR A 1 88 ? 21.554 -95.583 1.859 1.000 46.769 87 TYR A O 1
ATOM 701 N N . TYR A 1 89 ? 22.226 -93.718 0.698 1.000 42.515 88 TYR A N 1
ATOM 702 C CA . TYR A 1 89 ? 21.078 -92.866 1.038 1.000 44.344 88 TYR A CA 1
ATOM 703 C C . TYR A 1 89 ? 20.322 -92.535 -0.241 1.000 43.276 88 TYR A C 1
ATOM 704 O O . TYR A 1 89 ? 20.901 -92.019 -1.174 1.000 44.016 88 TYR A O 1
ATOM 713 N N . CYS A 1 90 ? 19.019 -92.742 -0.228 1.000 45.598 89 CYS A N 1
ATOM 714 C CA . CYS A 1 90 ? 18.101 -92.295 -1.287 1.000 45.479 89 CYS A CA 1
ATOM 715 C C . CYS A 1 90 ? 17.608 -90.903 -0.910 1.000 45.176 89 CYS A C 1
ATOM 716 O O . CYS A 1 90 ? 17.382 -90.698 0.268 1.000 46.549 89 CYS A O 1
ATOM 719 N N . ALA A 1 91 ? 17.502 -89.978 -1.856 1.000 43.609 90 ALA A N 1
ATOM 720 C CA . ALA A 1 91 ? 17.015 -88.617 -1.578 1.000 43.618 90 ALA A CA 1
ATOM 721 C C . ALA A 1 91 ? 15.989 -88.183 -2.629 1.000 45.954 90 ALA A C 1
ATOM 722 O O . ALA A 1 91 ? 16.133 -88.456 -3.851 1.000 41.538 90 ALA A O 1
ATOM 724 N N . LEU A 1 92 ? 14.993 -87.487 -2.115 1.000 44.915 91 LEU A N 1
ATOM 725 C CA . LEU A 1 92 ? 13.914 -86.822 -2.860 1.000 48.899 91 LEU A CA 1
ATOM 726 C C . LEU A 1 92 ? 14.258 -85.315 -2.943 1.000 44.606 91 LEU A C 1
ATOM 727 O O . LEU A 1 92 ? 14.466 -84.706 -1.920 1.000 42.738 91 LEU A O 1
ATOM 732 N N . GLY A 1 93 ? 14.392 -84.763 -4.136 1.000 46.669 92 GLY A N 1
ATOM 733 C CA . GLY A 1 93 ? 14.422 -83.308 -4.375 1.000 51.409 92 GLY A CA 1
ATOM 734 C C . GLY A 1 93 ? 13.076 -82.688 -4.012 1.000 55.761 92 GLY A C 1
ATOM 735 O O . GLY A 1 93 ? 12.130 -83.391 -3.697 1.000 58.512 92 GLY A O 1
ATOM 736 N N . ASP A 1 94 ? 13.038 -81.387 -3.898 1.000 61.926 93 ASP A N 1
ATOM 737 C CA . ASP A 1 94 ? 11.864 -80.697 -3.343 1.000 69.216 93 ASP A CA 1
ATOM 738 C C . ASP A 1 94 ? 10.857 -80.799 -4.471 1.000 64.806 93 ASP A C 1
ATOM 739 O O . ASP A 1 94 ? 11.169 -80.437 -5.585 1.000 64.722 93 ASP A O 1
ATOM 744 N N . PRO A 1 95 ? 9.669 -81.365 -4.203 1.000 57.241 94 PRO A N 1
ATOM 745 C CA . PRO A 1 95 ? 8.649 -81.518 -5.222 1.000 58.466 94 PRO A CA 1
ATOM 746 C C . PRO A 1 95 ? 7.532 -80.471 -5.352 1.000 57.354 94 PRO A C 1
ATOM 747 O O . PRO A 1 95 ? 6.646 -80.728 -6.116 1.000 64.882 94 PRO A O 1
ATOM 751 N N . THR A 1 96 ? 7.548 -79.403 -4.562 1.000 57.168 95 THR A N 1
ATOM 752 C CA . THR A 1 96 ? 6.435 -78.409 -4.397 1.000 58.580 95 THR A CA 1
ATOM 753 C C . THR A 1 96 ? 6.599 -77.351 -5.484 1.000 56.871 95 THR A C 1
ATOM 754 O O . THR A 1 96 ? 5.652 -76.661 -5.795 1.000 59.072 95 THR A O 1
ATOM 758 N N . GLY A 1 97 ? 7.815 -77.235 -6.010 1.000 54.656 96 GLY A N 1
ATOM 759 C CA . GLY A 1 97 ? 8.155 -76.283 -7.081 1.000 54.416 96 GLY A CA 1
ATOM 760 C C . GLY A 1 97 ? 8.727 -75.022 -6.471 1.000 56.074 96 GLY A C 1
ATOM 761 O O . GLY A 1 97 ? 9.265 -74.201 -7.219 1.000 55.628 96 GLY A O 1
ATOM 762 N N . ALA A 1 98 ? 8.675 -74.946 -5.136 1.000 54.936 97 ALA A N 1
ATOM 763 C CA . ALA A 1 98 ? 9.235 -73.858 -4.309 1.000 55.745 97 ALA A CA 1
ATOM 764 C C . ALA A 1 98 ? 10.769 -73.967 -4.221 1.000 51.934 97 ALA A C 1
ATOM 765 O O . ALA A 1 98 ? 11.395 -72.963 -3.934 1.000 48.559 97 ALA A O 1
ATOM 767 N N . ASN A 1 99 ? 11.371 -75.142 -4.430 1.000 53.872 98 ASN A N 1
ATOM 768 C CA . ASN A 1 99 ? 12.846 -75.247 -4.639 1.000 55.360 98 ASN A CA 1
ATOM 769 C C . ASN A 1 99 ? 13.607 -74.606 -3.465 1.000 54.863 98 ASN A C 1
ATOM 770 O O . ASN A 1 99 ? 14.454 -73.702 -3.697 1.000 51.424 98 ASN A O 1
ATOM 775 N N . THR A 1 100 ? 13.213 -74.997 -2.255 1.000 57.806 99 THR A N 1
ATOM 776 C CA . THR A 1 100 ? 13.672 -74.444 -0.960 1.000 55.398 99 THR A CA 1
ATOM 777 C C . THR A 1 100 ? 15.096 -74.929 -0.698 1.000 52.421 99 THR A C 1
ATOM 778 O O . THR A 1 100 ? 15.712 -74.394 0.176 1.000 55.688 99 THR A O 1
ATOM 782 N N . GLY A 1 101 ? 15.515 -75.985 -1.379 1.000 50.957 100 GLY A N 1
ATOM 783 C CA . GLY A 1 101 ? 16.823 -76.621 -1.211 1.000 52.732 100 GLY A CA 1
ATOM 784 C C . GLY A 1 101 ? 16.721 -77.924 -0.442 1.000 48.372 100 GLY A C 1
ATOM 785 O O . GLY A 1 101 ? 17.723 -78.618 -0.378 1.000 51.036 100 GLY A O 1
ATOM 786 N N . LYS A 1 102 ? 15.593 -78.215 0.175 1.000 47.114 101 LYS A N 1
ATOM 787 C CA . LYS A 1 102 ? 15.492 -79.373 1.089 1.000 49.027 101 LYS A CA 1
ATOM 788 C C . LYS A 1 102 ? 15.689 -80.637 0.266 1.000 46.846 101 LYS A C 1
ATOM 789 O O . LYS A 1 102 ? 14.938 -80.884 -0.768 1.000 45.762 101 LYS A O 1
ATOM 795 N N . LEU A 1 103 ? 16.676 -81.420 0.658 1.000 43.811 102 LEU A N 1
ATOM 796 C CA . LEU A 1 103 ? 16.674 -82.845 0.272 1.000 45.554 102 LEU A CA 1
ATOM 797 C C . LEU A 1 103 ? 16.033 -83.639 1.410 1.000 47.293 102 LEU A C 1
ATOM 798 O O . LEU A 1 103 ? 16.239 -83.276 2.572 1.000 50.010 102 LEU A O 1
ATOM 803 N N . THR A 1 104 ? 15.227 -84.645 1.063 1.000 49.333 103 THR A N 1
ATOM 804 C CA . THR A 1 104 ? 14.577 -85.538 2.047 1.000 50.772 103 THR A CA 1
ATOM 805 C C . THR A 1 104 ? 15.295 -86.846 1.867 1.000 47.399 103 THR A C 1
ATOM 806 O O . THR A 1 104 ? 15.305 -87.263 0.717 1.000 47.384 103 THR A O 1
ATOM 810 N N . PHE A 1 105 ? 15.947 -87.358 2.914 1.000 41.952 104 PHE A N 1
ATOM 811 C CA . PHE A 1 105 ? 16.857 -88.507 2.802 1.000 43.216 104 PHE A CA 1
ATOM 812 C C . PHE A 1 105 ? 16.156 -89.693 3.439 1.000 44.726 104 PHE A C 1
ATOM 813 O O . PHE A 1 105 ? 15.715 -89.529 4.549 1.000 45.162 104 PHE A O 1
ATOM 821 N N . GLY A 1 106 ? 16.158 -90.875 2.816 1.000 45.422 105 GLY A N 1
ATOM 822 C CA . GLY A 1 106 ? 15.808 -92.115 3.534 1.000 47.064 105 GLY A CA 1
ATOM 823 C C . GLY A 1 106 ? 16.770 -92.381 4.696 1.000 45.510 105 GLY A C 1
ATOM 824 O O . GLY A 1 106 ? 17.829 -91.775 4.705 1.000 43.816 105 GLY A O 1
ATOM 825 N N . HIS A 1 10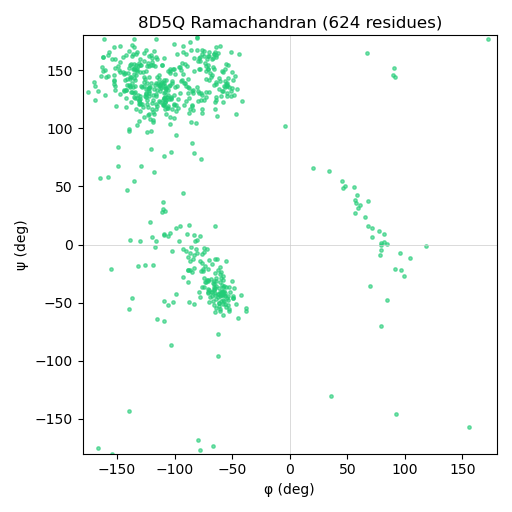7 ? 16.463 -93.361 5.549 1.000 48.234 106 HIS A N 1
ATOM 826 C CA . HIS A 1 107 ? 17.179 -93.697 6.811 1.000 54.384 106 HIS A CA 1
ATOM 827 C C . HIS A 1 107 ? 18.604 -94.180 6.518 1.000 52.791 106 HIS A C 1
ATOM 828 O O . HIS A 1 107 ? 19.424 -94.191 7.416 1.000 61.382 106 HIS A O 1
ATOM 835 N N . GLY A 1 108 ? 18.941 -94.486 5.278 1.000 55.257 107 GLY A N 1
ATOM 836 C CA . GLY A 1 108 ? 20.261 -95.037 4.931 1.000 51.882 107 GLY A CA 1
ATOM 837 C C . GLY A 1 108 ? 20.231 -96.552 4.986 1.000 52.799 107 GLY A C 1
ATOM 838 O O . GLY A 1 108 ? 19.413 -97.148 5.764 1.000 55.299 107 GLY A O 1
ATOM 839 N N . THR A 1 109 ? 21.083 -97.168 4.186 1.000 49.138 108 THR A N 1
ATOM 840 C CA . THR A 1 109 ? 21.246 -98.624 4.209 1.000 50.089 108 THR A CA 1
ATOM 841 C C . THR A 1 109 ? 22.719 -98.982 4.290 1.000 50.634 108 THR A C 1
ATOM 842 O O . THR A 1 109 ? 23.517 -98.544 3.402 1.000 47.908 108 THR A O 1
ATOM 846 N N . ILE A 1 110 ? 23.068 -99.750 5.312 1.000 51.581 109 ILE A N 1
ATOM 847 C CA . ILE A 1 110 ? 24.488 -100.135 5.488 1.000 57.779 109 ILE A CA 1
ATOM 848 C C . ILE A 1 110 ? 24.737 -101.367 4.630 1.000 56.238 109 ILE A C 1
ATOM 849 O O . ILE A 1 110 ? 24.025 -102.418 4.876 1.000 59.100 109 ILE A O 1
ATOM 854 N N . LEU A 1 111 ? 25.668 -101.240 3.685 1.000 49.054 110 LEU A N 1
ATOM 855 C CA . LEU A 1 111 ? 26.133 -102.383 2.870 1.000 54.685 110 LEU A CA 1
ATOM 856 C C . LEU A 1 111 ? 27.535 -102.806 3.341 1.000 56.067 110 LEU A C 1
ATOM 857 O O . LEU A 1 111 ? 28.523 -102.023 3.228 1.000 55.665 110 LEU A O 1
ATOM 862 N N . ARG A 1 112 ? 27.625 -104.027 3.830 1.000 60.469 111 ARG A N 1
ATOM 863 C CA . ARG A 1 112 ? 28.894 -104.710 4.171 1.000 60.763 111 ARG A CA 1
ATOM 864 C C . ARG A 1 112 ? 29.132 -105.783 3.106 1.000 63.801 111 ARG A C 1
ATOM 865 O O . ARG A 1 112 ? 28.326 -106.727 3.046 1.000 57.496 111 ARG A O 1
ATOM 873 N N . VAL A 1 113 ? 30.165 -105.621 2.270 1.000 61.293 112 VAL A N 1
ATOM 874 C CA . VAL A 1 113 ? 30.578 -106.688 1.333 1.000 64.009 112 VAL A CA 1
ATOM 875 C C . VAL A 1 113 ? 31.773 -107.435 1.948 1.000 64.313 112 VAL A C 1
ATOM 876 O O . VAL A 1 113 ? 32.755 -106.792 2.194 1.000 69.094 112 VAL A O 1
ATOM 880 N N . HIS A 1 114 ? 31.628 -108.747 2.178 1.000 70.571 113 HIS A N 1
ATOM 881 C CA . HIS A 1 114 ? 32.617 -109.736 2.698 1.000 72.419 113 HIS A CA 1
ATOM 882 C C . HIS A 1 114 ? 33.424 -110.334 1.543 1.000 73.467 113 HIS A C 1
ATOM 883 O O . HIS A 1 114 ? 32.866 -110.777 0.544 1.000 73.616 113 HIS A O 1
ATOM 890 N N . PRO A 1 115 ? 34.760 -110.469 1.658 1.000 77.064 114 PRO A N 1
ATOM 891 C CA . PRO A 1 115 ? 35.569 -111.097 0.594 1.000 77.274 114 PRO A CA 1
ATOM 892 C C . PRO A 1 115 ? 35.357 -112.615 0.499 1.000 72.555 114 PRO A C 1
ATOM 893 O O . PRO A 1 115 ? 34.900 -113.148 1.486 1.000 70.994 114 PRO A O 1
ATOM 897 N N . ASN A 1 116 ? 35.671 -113.263 -0.629 1.000 72.765 115 ASN A N 1
ATOM 898 C CA . ASN A 1 116 ? 35.622 -114.755 -0.731 1.000 81.962 115 ASN A CA 1
ATOM 899 C C . ASN A 1 116 ? 36.974 -115.293 -0.236 1.000 76.471 115 ASN A C 1
ATOM 900 O O . ASN A 1 116 ? 37.954 -115.087 -0.955 1.000 74.306 115 ASN A O 1
ATOM 905 N N . ILE A 1 117 ? 37.057 -115.870 0.963 1.000 71.525 116 ILE A N 1
ATOM 906 C CA . ILE A 1 117 ? 38.392 -116.266 1.494 1.000 84.500 116 ILE A CA 1
ATOM 907 C C . ILE A 1 117 ? 38.721 -117.689 1.002 1.000 94.603 116 ILE A C 1
ATOM 908 O O . ILE A 1 117 ? 38.036 -118.662 1.423 1.000 92.945 116 ILE A O 1
ATOM 913 N N . GLN A 1 118 ? 39.754 -117.783 0.148 1.000 100.200 117 GLN A N 1
ATOM 914 C CA . GLN A 1 118 ? 40.063 -118.948 -0.722 1.000 105.972 117 GLN A CA 1
ATOM 915 C C . GLN A 1 118 ? 40.570 -120.137 0.112 1.000 105.913 117 GLN A C 1
ATOM 916 O O . GLN A 1 118 ? 40.221 -121.290 -0.257 1.000 109.387 117 GLN A O 1
ATOM 922 N N . ASN A 1 119 ? 41.377 -119.900 1.156 1.000 100.015 118 ASN A N 1
ATOM 923 C CA . ASN A 1 119 ? 42.051 -120.981 1.946 1.000 96.507 118 ASN A CA 1
ATOM 924 C C . ASN A 1 119 ? 41.807 -120.773 3.438 1.000 88.921 118 ASN A C 1
ATOM 925 O O . ASN A 1 119 ? 42.733 -120.469 4.177 1.000 89.442 118 ASN A O 1
ATOM 930 N N . PRO A 1 120 ? 40.559 -120.931 3.928 1.000 83.577 119 PRO A N 1
ATOM 931 C CA . PRO A 1 120 ? 40.267 -120.787 5.355 1.000 81.910 119 PRO A CA 1
ATOM 932 C C . PRO A 1 120 ? 41.144 -121.708 6.217 1.000 82.254 119 PRO A C 1
ATOM 933 O O . PRO A 1 120 ? 41.603 -122.703 5.709 1.000 86.707 119 PRO A O 1
ATOM 937 N N . ASP A 1 121 ? 41.357 -121.334 7.481 1.000 81.016 120 ASP A N 1
ATOM 938 C CA . ASP A 1 121 ? 42.260 -122.032 8.434 1.000 84.416 120 ASP A CA 1
ATOM 939 C C . ASP A 1 121 ? 41.949 -121.536 9.842 1.000 82.336 120 ASP A C 1
ATOM 940 O O . ASP A 1 121 ? 42.834 -121.103 10.575 1.000 86.016 120 ASP A O 1
ATOM 945 N N . PRO A 1 122 ? 40.690 -121.676 10.306 1.000 86.634 121 PRO A N 1
ATOM 946 C CA . PRO A 1 122 ? 40.279 -121.083 11.573 1.000 87.097 121 PRO A CA 1
ATOM 947 C C . PRO A 1 122 ? 41.150 -121.601 12.721 1.000 88.654 121 PRO A C 1
ATOM 948 O O . PRO A 1 122 ? 41.588 -122.738 12.658 1.000 90.939 121 PRO A O 1
ATOM 952 N N . ALA A 1 123 ? 41.363 -120.746 13.724 1.000 86.185 122 ALA A N 1
ATOM 953 C CA . ALA A 1 123 ? 42.219 -120.998 14.906 1.000 81.193 122 ALA A CA 1
ATOM 954 C C . ALA A 1 123 ? 41.871 -119.997 16.011 1.000 79.364 122 ALA A C 1
ATOM 955 O O . ALA A 1 123 ? 41.207 -118.981 15.710 1.000 79.930 122 ALA A O 1
ATOM 957 N N . VAL A 1 124 ? 42.240 -120.288 17.256 1.000 81.839 123 VAL A N 1
ATOM 958 C CA . VAL A 1 124 ? 42.106 -119.312 18.374 1.000 84.398 123 VAL A CA 1
ATOM 959 C C . VAL A 1 124 ? 43.420 -119.297 19.152 1.000 87.916 123 VAL A C 1
ATOM 960 O O . VAL A 1 124 ? 43.671 -120.227 19.956 1.000 97.102 123 VAL A O 1
ATOM 964 N N . TYR A 1 125 ? 44.209 -118.250 18.908 1.000 84.726 124 TYR A N 1
ATOM 965 C CA . TYR A 1 125 ? 45.549 -118.053 19.492 1.000 81.149 124 TYR A CA 1
ATOM 966 C C . TYR A 1 125 ? 45.385 -117.176 20.733 1.000 83.817 124 TYR A C 1
ATOM 967 O O . TYR A 1 125 ? 44.391 -116.397 20.856 1.000 80.999 124 TYR A O 1
ATOM 976 N N . GLN A 1 126 ? 46.307 -117.356 21.662 1.000 84.616 125 GLN A N 1
ATOM 977 C CA . GLN A 1 126 ? 46.501 -116.459 22.820 1.000 92.917 125 GLN A CA 1
ATOM 978 C C . GLN A 1 126 ? 47.651 -115.497 22.491 1.000 90.993 125 GLN A C 1
ATOM 979 O O . GLN A 1 126 ? 48.680 -115.971 21.970 1.000 86.879 125 GLN A O 1
ATOM 985 N N . LEU A 1 127 ? 47.484 -114.213 22.814 1.000 87.084 126 LEU A N 1
ATOM 986 C CA . LEU A 1 127 ? 48.517 -113.156 22.672 1.000 86.528 126 LEU A CA 1
ATOM 987 C C . LEU A 1 127 ? 48.754 -112.510 24.035 1.000 87.508 126 LEU A C 1
ATOM 988 O O . LEU A 1 127 ? 47.761 -112.170 24.672 1.000 94.954 126 LEU A O 1
ATOM 993 N N . ARG A 1 128 ? 50.007 -112.292 24.432 1.000 89.697 127 ARG A N 1
ATOM 994 C CA . ARG A 1 128 ? 50.370 -111.682 25.743 1.000 93.989 127 ARG A CA 1
ATOM 995 C C . ARG A 1 128 ? 50.689 -110.186 25.548 1.000 91.711 127 ARG A C 1
ATOM 996 O O . ARG A 1 128 ? 51.229 -109.809 24.472 1.000 87.838 127 ARG A O 1
ATOM 1004 N N . ASP A 1 129 ? 50.381 -109.352 26.552 1.000 90.085 128 ASP A N 1
ATOM 1005 C CA . ASP A 1 129 ? 50.718 -107.898 26.571 1.000 83.957 128 ASP A CA 1
ATOM 1006 C C . ASP A 1 129 ? 52.241 -107.752 26.439 1.000 80.949 128 ASP A C 1
ATOM 1007 O O . ASP A 1 129 ? 52.959 -108.420 27.193 1.000 84.490 128 ASP A O 1
ATOM 1012 N N . SER A 1 130 ? 52.709 -106.872 25.547 1.000 76.508 129 SER A N 1
ATOM 1013 C CA . SER A 1 130 ? 54.143 -106.535 25.336 1.000 80.907 129 SER A CA 1
ATOM 1014 C C . SER A 1 130 ? 54.791 -105.948 26.602 1.000 83.963 129 SER A C 1
ATOM 1015 O O . SER A 1 130 ? 56.024 -106.017 26.663 1.000 81.875 129 SER A O 1
ATOM 1018 N N . LYS A 1 131 ? 54.015 -105.336 27.507 1.000 93.973 130 LYS A N 1
ATOM 1019 C CA . LYS A 1 131 ? 54.482 -104.621 28.735 1.000 110.784 130 LYS A CA 1
ATOM 1020 C C . LYS A 1 131 ? 54.473 -105.591 29.929 1.000 122.918 130 LYS A C 1
ATOM 1021 O O . LYS A 1 131 ? 54.070 -105.178 31.034 1.000 120.858 130 LYS A O 1
ATOM 1027 N N . SER A 1 132 ? 54.977 -106.812 29.718 1.000 129.959 131 SER A N 1
ATOM 1028 C CA . SER A 1 132 ? 54.774 -107.992 30.596 1.000 131.067 131 SER A CA 1
ATOM 1029 C C . SER A 1 132 ? 53.340 -107.909 31.158 1.000 136.721 131 SER A C 1
ATOM 1030 O O . SER A 1 132 ? 52.397 -107.686 30.335 1.000 134.450 131 SER A O 1
ATOM 1033 N N . SER A 1 133 ? 53.150 -108.044 32.474 1.000 135.450 132 SER A N 1
ATOM 1034 C CA . SER A 1 133 ? 51.813 -108.159 33.108 1.000 128.638 132 SER A CA 1
ATOM 1035 C C . SER A 1 133 ? 51.166 -109.481 32.701 1.000 125.775 132 SER A C 1
ATOM 1036 O O . SER A 1 133 ? 51.570 -110.088 31.673 1.000 122.075 132 SER A O 1
ATOM 1039 N N . ASP A 1 134 ? 50.128 -109.840 33.449 1.000 120.983 133 ASP A N 1
ATOM 1040 C CA . ASP A 1 134 ? 49.392 -111.119 33.317 1.000 121.491 133 ASP A CA 1
ATOM 1041 C C . ASP A 1 134 ? 48.169 -110.868 32.430 1.000 110.483 133 ASP A C 1
ATOM 1042 O O . ASP A 1 134 ? 47.265 -111.734 32.436 1.000 100.399 133 ASP A O 1
ATOM 1047 N N . LYS A 1 135 ? 48.161 -109.737 31.698 1.000 106.705 134 LYS A N 1
ATOM 1048 C CA . LYS A 1 135 ? 47.081 -109.325 30.755 1.000 99.398 134 LYS A CA 1
ATOM 1049 C C . LYS A 1 135 ? 47.246 -110.063 29.417 1.000 92.108 134 LYS A C 1
ATOM 1050 O O . LYS A 1 135 ? 48.400 -110.171 28.939 1.000 88.618 134 LYS A O 1
ATOM 1056 N N . SER A 1 136 ? 46.152 -110.591 28.847 1.000 86.055 135 SER A N 1
ATOM 1057 C CA . SER A 1 136 ? 46.187 -111.351 27.565 1.000 87.632 135 SER A CA 1
ATOM 1058 C C . SER A 1 136 ? 44.894 -111.167 26.735 1.000 84.630 135 SER A C 1
ATOM 1059 O O . SER A 1 136 ? 43.965 -110.487 27.183 1.000 82.739 135 SER A O 1
ATOM 1062 N N . VAL A 1 137 ? 44.881 -111.640 25.491 1.000 78.207 136 VAL A N 1
ATOM 1063 C CA . VAL A 1 137 ? 43.703 -111.497 24.598 1.000 78.346 136 VAL A CA 1
ATOM 1064 C C . VAL A 1 137 ? 43.550 -112.803 23.836 1.000 74.678 136 VAL A C 1
ATOM 1065 O O . VAL A 1 137 ? 44.529 -113.569 23.797 1.000 73.986 136 VAL A O 1
ATOM 1069 N N . CYS A 1 138 ? 42.390 -112.986 23.196 1.000 74.496 137 CYS A N 1
ATOM 1070 C CA . CYS A 1 138 ? 42.090 -114.153 22.332 1.000 80.031 137 CYS A CA 1
ATOM 1071 C C . CYS A 1 138 ? 41.801 -113.705 20.906 1.000 78.048 137 CYS A C 1
ATOM 1072 O O . CYS A 1 138 ? 40.851 -112.920 20.704 1.000 76.914 137 CYS A O 1
ATOM 1075 N N . LEU A 1 139 ? 42.549 -114.260 19.951 1.000 79.792 138 LEU A N 1
ATOM 1076 C CA . LEU A 1 139 ? 42.395 -113.936 18.510 1.000 82.537 138 LEU A CA 1
ATOM 1077 C C . LEU A 1 139 ? 41.664 -115.096 17.814 1.000 81.986 138 LEU A C 1
ATOM 1078 O O . LEU A 1 139 ? 42.276 -116.139 17.542 1.000 82.723 138 LEU A O 1
ATOM 1083 N N . PHE A 1 140 ? 40.386 -114.921 17.506 1.000 82.334 139 PHE A N 1
ATOM 1084 C CA . PHE A 1 140 ? 39.678 -115.823 16.565 1.000 84.596 139 PHE A CA 1
ATOM 1085 C C . PHE A 1 140 ? 39.982 -115.303 15.163 1.000 76.726 139 PHE A C 1
ATOM 1086 O O . PHE A 1 140 ? 39.601 -114.157 14.880 1.000 77.908 139 PHE A O 1
ATOM 1094 N N . THR A 1 141 ? 40.682 -116.072 14.337 1.000 72.652 140 THR A N 1
ATOM 1095 C CA . THR A 1 141 ? 41.121 -115.597 12.999 1.000 76.035 140 THR A CA 1
ATOM 1096 C C . THR A 1 141 ? 41.081 -116.751 12.004 1.000 80.374 140 THR A C 1
ATOM 1097 O O . THR A 1 141 ? 41.020 -117.896 12.456 1.000 85.986 140 THR A O 1
ATOM 1101 N N . ASP A 1 142 ? 41.077 -116.408 10.712 1.000 85.672 141 ASP A N 1
ATOM 1102 C CA . ASP A 1 142 ? 41.341 -117.272 9.522 1.000 86.134 141 ASP A CA 1
ATOM 1103 C C . ASP A 1 142 ? 40.089 -118.088 9.111 1.000 85.659 141 ASP A C 1
ATOM 1104 O O . ASP A 1 142 ? 40.195 -118.908 8.152 1.000 79.671 141 ASP A O 1
ATOM 1109 N N . PHE A 1 143 ? 38.933 -117.791 9.722 1.000 82.294 142 PHE A N 1
ATOM 1110 C CA . PHE A 1 143 ? 37.597 -118.378 9.437 1.000 83.696 142 PHE A CA 1
ATOM 1111 C C . PHE A 1 143 ? 36.960 -117.747 8.186 1.000 82.266 142 PHE A C 1
ATOM 1112 O O . PHE A 1 143 ? 37.246 -116.574 7.888 1.000 84.603 142 PHE A O 1
ATOM 1120 N N . ASP A 1 144 ? 36.113 -118.522 7.485 1.000 85.308 143 ASP A N 1
ATOM 1121 C CA . ASP A 1 144 ? 35.445 -118.169 6.192 1.000 86.045 143 ASP A CA 1
ATOM 1122 C C . ASP A 1 144 ? 34.473 -117.024 6.442 1.000 77.637 143 ASP A C 1
ATOM 1123 O O . ASP A 1 144 ? 34.104 -116.837 7.600 1.000 71.239 143 ASP A O 1
ATOM 1128 N N . SER A 1 145 ? 34.034 -116.350 5.379 1.000 86.942 144 SER A N 1
ATOM 1129 C CA . SER A 1 145 ? 33.245 -115.084 5.420 1.000 96.639 144 SER A CA 1
ATOM 1130 C C . SER A 1 145 ? 31.805 -115.294 5.927 1.000 106.175 144 SER A C 1
ATOM 1131 O O . SER A 1 145 ? 31.179 -114.278 6.361 1.000 100.354 144 SER A O 1
ATOM 1134 N N . GLN A 1 146 ? 31.301 -116.537 5.839 1.000 115.505 145 GLN A N 1
ATOM 1135 C CA . GLN A 1 146 ? 29.905 -116.946 6.184 1.000 121.697 145 GLN A CA 1
ATOM 1136 C C . GLN A 1 146 ? 29.803 -117.319 7.682 1.000 111.754 145 GLN A C 1
ATOM 1137 O O . GLN A 1 146 ? 28.664 -117.458 8.171 1.000 112.249 145 GLN A O 1
ATOM 1143 N N . THR A 1 147 ? 30.923 -117.446 8.402 1.000 102.356 146 THR A N 1
ATOM 1144 C CA . THR A 1 147 ? 30.949 -117.520 9.889 1.000 97.674 146 THR A CA 1
ATOM 1145 C C . THR A 1 147 ? 30.549 -116.161 10.439 1.000 98.273 146 THR A C 1
ATOM 1146 O O . THR A 1 147 ? 30.906 -115.164 9.781 1.000 97.809 146 THR A O 1
ATOM 1150 N N . ASN A 1 148 ? 29.888 -116.144 11.603 1.000 101.169 147 ASN A N 1
ATOM 1151 C CA . ASN A 1 148 ? 29.410 -114.923 12.313 1.000 101.702 147 ASN A CA 1
ATOM 1152 C C . ASN A 1 148 ? 29.813 -115.042 13.791 1.000 94.521 147 ASN A C 1
ATOM 1153 O O . ASN A 1 148 ? 29.911 -116.169 14.295 1.000 93.676 147 ASN A O 1
ATOM 1158 N N . VAL A 1 149 ? 30.065 -113.900 14.436 1.000 92.648 148 VAL A N 1
ATOM 1159 C CA . VAL A 1 149 ? 30.631 -113.768 15.810 1.000 91.186 148 VAL A CA 1
ATOM 1160 C C . VAL A 1 149 ? 29.638 -112.983 16.676 1.000 97.671 148 VAL A C 1
ATOM 1161 O O . VAL A 1 149 ? 29.497 -111.761 16.467 1.000 103.429 148 VAL A O 1
ATOM 1165 N N . SER A 1 150 ? 28.967 -113.651 17.613 1.000 108.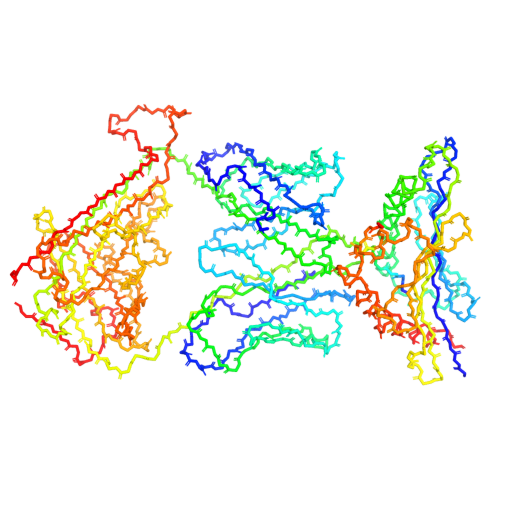100 149 SER A N 1
ATOM 1166 C CA . SER A 1 150 ? 28.004 -113.020 18.552 1.000 112.591 149 SER A CA 1
ATOM 1167 C C . SER A 1 150 ? 28.736 -112.754 19.870 1.000 108.914 149 SER A C 1
AT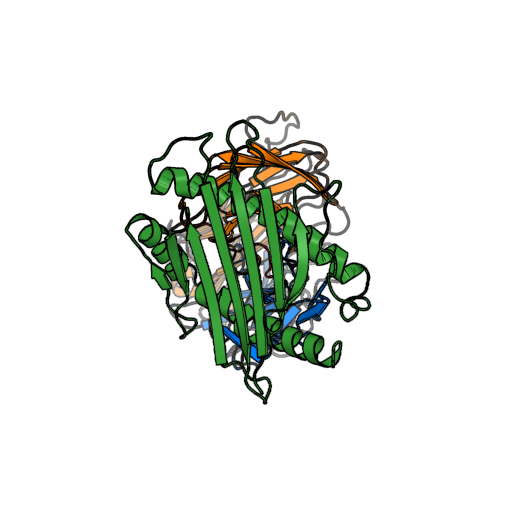OM 1168 O O . SER A 1 150 ? 29.825 -113.343 20.076 1.000 102.274 149 SER A O 1
ATOM 1171 N N . GLN A 1 151 ? 28.150 -111.897 20.710 1.000 107.569 150 GLN A N 1
ATOM 1172 C CA . GLN A 1 151 ? 28.748 -111.390 21.973 1.000 108.133 150 GLN A CA 1
ATOM 1173 C C . GLN A 1 151 ? 28.877 -112.556 22.952 1.000 110.517 150 GLN A C 1
ATOM 1174 O O . GLN A 1 151 ? 28.630 -113.705 22.544 1.000 107.561 150 GLN A O 1
ATOM 1180 N N . SER A 1 152 ? 29.269 -112.260 24.190 1.000 119.102 151 SER A N 1
ATOM 1181 C CA . SER A 1 152 ? 29.267 -113.213 25.327 1.000 127.261 151 SER A CA 1
ATOM 1182 C C . SER A 1 152 ? 27.878 -113.215 25.971 1.000 132.905 151 SER A C 1
ATOM 1183 O O . SER A 1 152 ? 27.091 -112.309 25.651 1.000 130.056 151 SER A O 1
ATOM 1186 N N . LYS A 1 153 ? 27.603 -114.198 26.839 1.000 144.199 152 LYS A N 1
ATOM 1187 C CA . LYS A 1 153 ? 26.442 -114.207 27.774 1.000 142.263 152 LYS A CA 1
ATOM 1188 C C . LYS A 1 153 ? 26.846 -113.386 29.014 1.000 137.377 152 LYS A C 1
ATOM 1189 O O . LYS A 1 153 ? 26.107 -112.443 29.373 1.000 128.525 152 LYS A O 1
ATOM 1195 N N . ASP A 1 154 ? 28.010 -113.692 29.604 1.000 133.339 153 ASP A N 1
ATOM 1196 C CA . ASP A 1 154 ? 28.695 -112.844 30.620 1.000 130.527 153 ASP A CA 1
ATOM 1197 C C . ASP A 1 154 ? 28.843 -111.435 30.025 1.000 126.994 153 ASP A C 1
ATOM 1198 O O . ASP A 1 154 ? 29.058 -111.339 28.811 1.000 124.105 153 ASP A O 1
ATOM 1203 N N . SER A 1 155 ? 28.704 -110.383 30.838 1.000 129.575 154 SER A N 1
ATOM 1204 C CA . SER A 1 155 ? 28.875 -108.960 30.428 1.000 126.901 154 SER A CA 1
ATOM 1205 C C . SER A 1 155 ? 30.246 -108.422 30.887 1.000 123.431 154 SER A C 1
ATOM 1206 O O . SER A 1 155 ? 30.604 -107.289 30.509 1.000 117.397 154 SER A O 1
ATOM 1209 N N . ASP A 1 156 ? 31.001 -109.210 31.655 1.000 125.563 155 ASP A N 1
ATOM 1210 C CA . ASP A 1 156 ? 32.379 -108.866 32.098 1.000 130.390 155 ASP A CA 1
ATOM 1211 C C . ASP A 1 156 ? 33.428 -109.370 31.073 1.000 132.034 155 ASP A C 1
ATOM 1212 O O . ASP A 1 156 ? 34.633 -109.041 31.266 1.000 122.503 155 ASP A O 1
ATOM 1217 N N . VAL A 1 157 ? 33.026 -110.122 30.025 1.000 125.113 156 VAL A N 1
ATOM 1218 C CA . VAL A 1 157 ? 33.942 -110.633 28.949 1.000 114.411 156 VAL A CA 1
ATOM 1219 C C . VAL A 1 157 ? 33.524 -110.063 27.579 1.000 108.087 156 VAL A C 1
ATOM 1220 O O . VAL A 1 157 ? 32.528 -110.552 26.986 1.000 101.445 156 VAL A O 1
ATOM 1224 N N . TYR A 1 158 ? 34.346 -109.126 27.078 1.000 100.749 157 TYR A N 1
ATOM 1225 C CA . TYR A 1 158 ? 34.144 -108.286 25.869 1.000 90.358 157 TYR A CA 1
ATOM 1226 C C . TYR A 1 158 ? 34.687 -108.992 24.626 1.000 88.218 157 TYR A C 1
ATOM 1227 O O . TYR A 1 158 ? 35.747 -109.648 24.663 1.000 82.376 157 TYR A O 1
ATOM 1236 N N . ILE A 1 159 ? 33.963 -108.815 23.531 1.000 88.388 158 ILE A N 1
ATOM 1237 C CA . ILE A 1 159 ? 34.135 -109.582 22.275 1.000 92.515 158 ILE A CA 1
ATOM 1238 C C . ILE A 1 159 ? 33.673 -108.673 21.128 1.000 92.155 158 ILE A C 1
ATOM 1239 O O . ILE A 1 159 ? 32.655 -107.969 21.305 1.000 87.496 158 ILE A O 1
ATOM 1244 N N . THR A 1 160 ? 34.475 -108.594 20.058 1.000 88.053 159 THR A N 1
ATOM 1245 C CA . THR A 1 160 ? 34.373 -107.564 18.991 1.000 82.765 159 THR A CA 1
ATOM 1246 C C . THR A 1 160 ? 33.893 -108.223 17.708 1.000 80.956 159 THR A C 1
ATOM 1247 O O . THR A 1 160 ? 34.136 -109.409 17.529 1.000 88.007 159 THR A O 1
ATOM 1251 N N . ASP A 1 161 ? 33.267 -107.442 16.843 1.000 86.555 160 ASP A N 1
ATOM 1252 C CA . ASP A 1 161 ? 32.785 -107.896 15.517 1.000 89.038 160 ASP A CA 1
ATOM 1253 C C . ASP A 1 161 ? 33.980 -108.432 14.702 1.000 86.195 160 ASP A C 1
ATOM 1254 O O . ASP A 1 161 ? 35.131 -107.938 14.877 1.000 77.769 160 ASP A O 1
ATOM 1259 N N . LYS A 1 162 ? 33.721 -109.401 13.823 1.000 83.600 161 LYS A N 1
ATOM 1260 C CA . LYS A 1 162 ? 34.671 -109.784 12.752 1.000 86.506 161 LYS A CA 1
ATOM 1261 C C . LYS A 1 162 ? 35.206 -108.490 12.125 1.000 78.160 161 LYS A C 1
ATOM 1262 O O . LYS A 1 162 ? 34.634 -107.425 12.356 1.000 82.925 161 LYS A O 1
ATOM 1268 N N . CYS A 1 163 ? 36.292 -108.597 11.377 1.000 72.597 162 CYS A N 1
ATOM 1269 C CA . CYS A 1 163 ? 37.058 -107.462 10.807 1.000 68.866 162 CYS A CA 1
ATOM 1270 C C . CYS A 1 163 ? 37.978 -108.095 9.761 1.000 59.786 162 CYS A C 1
ATOM 1271 O O . CYS A 1 163 ? 38.589 -109.129 10.069 1.000 64.633 162 CYS A O 1
ATOM 1274 N N . VAL A 1 164 ? 38.041 -107.537 8.570 1.000 56.096 163 VAL A N 1
ATOM 1275 C CA . VAL A 1 164 ? 38.854 -108.060 7.439 1.000 59.679 163 VAL A CA 1
ATOM 1276 C C . VAL A 1 164 ? 40.077 -107.153 7.270 1.000 59.687 163 VAL A C 1
ATOM 1277 O O . VAL A 1 164 ? 39.917 -105.946 7.019 1.000 63.668 163 VAL A O 1
ATOM 1281 N N . LEU A 1 165 ? 41.266 -107.721 7.416 1.000 59.290 164 LEU A N 1
ATOM 1282 C CA . LEU A 1 165 ? 42.521 -107.082 6.977 1.000 62.224 164 LEU A CA 1
ATOM 1283 C C . LEU A 1 165 ? 42.948 -107.701 5.645 1.000 60.109 164 LEU A C 1
ATOM 1284 O O . LEU A 1 165 ? 42.638 -108.888 5.382 1.000 59.963 164 LEU A O 1
ATOM 1289 N N . ASP A 1 166 ? 43.646 -106.889 4.859 1.000 60.220 165 ASP A N 1
ATOM 1290 C CA . ASP A 1 166 ? 44.213 -107.204 3.533 1.000 61.993 165 ASP A CA 1
ATOM 1291 C C . ASP A 1 166 ? 45.731 -106.959 3.577 1.000 63.037 165 ASP A C 1
ATOM 1292 O O . ASP A 1 166 ? 46.152 -105.816 3.684 1.000 60.613 165 ASP A O 1
ATOM 1297 N N . MET A 1 167 ? 46.526 -108.015 3.478 1.000 69.852 166 MET A N 1
ATOM 1298 C CA . MET A 1 167 ? 48.005 -107.944 3.340 1.000 73.788 166 MET A CA 1
ATOM 1299 C C . MET A 1 167 ? 48.347 -107.754 1.850 1.000 75.456 166 MET A C 1
ATOM 1300 O O . MET A 1 167 ? 48.598 -108.747 1.170 1.000 77.858 166 MET A O 1
ATOM 1305 N N . ARG A 1 168 ? 48.380 -106.506 1.379 1.000 80.105 167 ARG A N 1
ATOM 1306 C CA . ARG A 1 168 ? 48.277 -106.167 -0.067 1.000 92.198 167 ARG A CA 1
ATOM 1307 C C . ARG A 1 168 ? 49.434 -106.847 -0.804 1.000 93.358 167 ARG A C 1
ATOM 1308 O O . ARG A 1 168 ? 49.182 -107.503 -1.838 1.000 91.837 167 ARG A O 1
ATOM 1316 N N . SER A 1 169 ? 50.651 -106.703 -0.278 1.000 92.315 168 SER A N 1
ATOM 1317 C CA . SER A 1 169 ? 51.893 -107.245 -0.892 1.000 94.089 168 SER A CA 1
ATOM 1318 C C . SER A 1 169 ? 51.739 -108.752 -1.207 1.000 97.902 168 SER A C 1
ATOM 1319 O O . SER A 1 169 ? 52.193 -109.151 -2.307 1.000 96.977 168 SER A O 1
ATOM 1322 N N . MET A 1 170 ? 51.112 -109.563 -0.334 1.000 95.131 169 MET A N 1
ATOM 1323 C CA . MET A 1 170 ? 50.943 -111.025 -0.591 1.000 93.707 169 MET A CA 1
ATOM 1324 C C . MET A 1 170 ? 49.479 -111.367 -0.881 1.000 89.674 169 MET A C 1
ATOM 1325 O O . MET A 1 170 ? 49.061 -112.472 -0.546 1.000 86.650 169 MET A O 1
ATOM 1330 N N . ASP A 1 171 ? 48.776 -110.469 -1.580 1.000 94.532 170 ASP A N 1
ATOM 1331 C CA . ASP A 1 171 ? 47.363 -110.595 -2.027 1.000 90.534 170 ASP A CA 1
ATOM 1332 C C . ASP A 1 171 ? 46.628 -111.653 -1.198 1.000 86.367 170 ASP A C 1
ATOM 1333 O O . ASP A 1 171 ? 46.227 -112.684 -1.765 1.000 95.994 170 ASP A O 1
ATOM 1338 N N . PHE A 1 172 ? 46.446 -111.390 0.087 1.000 75.210 171 PHE A N 1
ATOM 1339 C CA . PHE A 1 172 ? 45.875 -112.328 1.083 1.000 74.243 171 PHE A CA 1
ATOM 1340 C C . PHE A 1 172 ? 44.920 -111.545 1.988 1.000 70.159 171 PHE A C 1
ATOM 1341 O O . PHE A 1 172 ? 45.277 -110.457 2.434 1.000 71.667 171 PHE A O 1
ATOM 1349 N N . LYS A 1 173 ? 43.744 -112.079 2.286 1.000 69.124 172 LYS A N 1
ATOM 1350 C CA . LYS A 1 173 ? 42.807 -111.444 3.257 1.000 65.380 172 LYS A CA 1
ATOM 1351 C C . LYS A 1 173 ? 42.507 -112.458 4.358 1.000 64.474 172 LYS A C 1
ATOM 1352 O O . LYS A 1 173 ? 42.745 -113.662 4.121 1.000 65.434 172 LYS A O 1
ATOM 1358 N N . SER A 1 174 ? 42.113 -111.976 5.543 1.000 66.097 173 SER A N 1
ATOM 1359 C CA . SER A 1 174 ? 41.769 -112.824 6.715 1.000 64.350 173 SER A CA 1
ATOM 1360 C C . SER A 1 174 ? 40.762 -112.091 7.575 1.000 65.636 173 SER A C 1
ATOM 1361 O O . SER A 1 174 ? 40.975 -110.898 7.832 1.000 72.265 173 SER A O 1
ATOM 1364 N N . ASN A 1 175 ? 39.738 -112.793 8.041 1.000 68.569 174 ASN A N 1
ATOM 1365 C CA . ASN A 1 175 ? 38.800 -112.241 9.051 1.000 71.124 174 ASN A CA 1
ATOM 1366 C C . ASN A 1 175 ? 39.433 -112.427 10.412 1.000 65.765 174 ASN A C 1
ATOM 1367 O O . ASN A 1 175 ? 40.314 -113.295 10.528 1.000 70.998 174 ASN A O 1
ATOM 1372 N N . SER A 1 176 ? 38.980 -111.665 11.402 1.000 61.413 175 SER A N 1
ATOM 1373 C CA . SER A 1 176 ? 39.355 -111.931 12.812 1.000 64.260 175 SER A CA 1
ATOM 1374 C C . SER A 1 176 ? 38.401 -111.210 13.754 1.000 68.131 175 SER A C 1
ATOM 1375 O O . SER A 1 176 ? 37.811 -110.155 13.376 1.000 72.414 175 SER A O 1
ATOM 1378 N N . ALA A 1 177 ? 38.264 -111.782 14.935 1.000 68.409 176 ALA A N 1
ATOM 1379 C CA . ALA A 1 177 ? 37.594 -111.154 16.082 1.000 71.310 176 ALA A CA 1
ATOM 1380 C C . ALA A 1 177 ? 38.511 -111.323 17.283 1.000 69.162 176 ALA A C 1
ATOM 1381 O O . ALA A 1 177 ? 39.289 -112.293 17.349 1.000 71.214 176 ALA A O 1
ATOM 1383 N N . VAL A 1 178 ? 38.364 -110.408 18.209 1.000 68.375 177 VAL A N 1
ATOM 1384 C CA . VAL A 1 178 ? 39.207 -110.367 19.418 1.000 77.661 177 VAL A CA 1
ATOM 1385 C C . VAL A 1 178 ? 38.264 -110.456 20.602 1.000 79.518 177 VAL A C 1
ATOM 1386 O O . VAL A 1 178 ? 37.163 -109.806 20.546 1.000 79.434 177 VAL A O 1
ATOM 1390 N N . ALA A 1 179 ? 38.746 -111.144 21.632 1.000 77.195 178 ALA A N 1
ATOM 1391 C CA . ALA A 1 179 ? 38.016 -111.435 22.873 1.000 83.729 178 ALA A CA 1
ATOM 1392 C C . ALA A 1 179 ? 39.001 -111.337 24.025 1.000 84.598 178 ALA A C 1
ATOM 1393 O O . ALA A 1 179 ? 40.128 -111.886 23.929 1.000 83.240 178 ALA A O 1
ATOM 1395 N N . TRP A 1 180 ? 38.580 -110.632 25.061 1.000 86.355 179 TRP A N 1
ATOM 1396 C CA . TRP A 1 180 ? 39.410 -110.335 26.242 1.000 87.520 179 TRP A CA 1
ATOM 1397 C C . TRP A 1 180 ? 38.502 -110.004 27.425 1.000 93.801 179 TRP A C 1
ATOM 1398 O O . TRP A 1 180 ? 37.447 -109.333 27.183 1.000 93.557 179 TRP A O 1
ATOM 1409 N N . SER A 1 181 ? 38.919 -110.411 28.631 1.000 96.566 180 SER A N 1
ATOM 1410 C CA . SER A 1 181 ? 38.251 -110.084 29.919 1.000 106.777 180 SER A CA 1
ATOM 1411 C C . SER A 1 181 ? 39.277 -110.153 31.048 1.000 108.103 180 SER A C 1
ATOM 1412 O O . SER A 1 181 ? 40.425 -110.488 30.753 1.000 104.628 180 SER A O 1
ATOM 1415 N N . ASN A 1 182 ? 38.844 -109.889 32.284 1.000 116.596 181 ASN A N 1
ATOM 1416 C CA . ASN A 1 182 ? 39.713 -109.831 33.493 1.000 122.034 181 ASN A CA 1
ATOM 1417 C C . ASN A 1 182 ? 39.233 -110.854 34.529 1.000 125.158 181 ASN A C 1
ATOM 1418 O O . ASN A 1 182 ? 39.622 -110.697 35.693 1.000 117.803 181 ASN A O 1
ATOM 1423 N N . LYS A 1 183 ? 38.454 -111.869 34.120 1.000 134.326 182 LYS A N 1
ATOM 1424 C CA . LYS A 1 183 ? 37.583 -112.675 35.029 1.000 147.125 182 LYS A CA 1
ATOM 1425 C C . LYS A 1 183 ? 38.419 -113.751 35.748 1.000 154.023 182 LYS A C 1
ATOM 1426 O O . LYS A 1 183 ? 37.856 -114.409 36.658 1.000 152.766 182 LYS A O 1
ATOM 1432 N N . SER A 1 184 ? 39.698 -113.924 35.373 1.000 155.475 183 SER A N 1
ATOM 1433 C CA . SER A 1 184 ? 40.663 -114.903 35.958 1.000 152.237 183 SER A CA 1
ATOM 1434 C C . SER A 1 184 ? 40.247 -116.337 35.574 1.000 151.090 183 SER A C 1
ATOM 1435 O O . SER A 1 184 ? 41.144 -117.179 35.341 1.000 144.738 183 SER A O 1
ATOM 1438 N N . ASP A 1 185 ? 38.933 -116.596 35.501 1.000 147.586 184 ASP A N 1
ATOM 1439 C CA . ASP A 1 185 ? 38.325 -117.825 34.923 1.000 144.862 184 ASP A CA 1
ATOM 1440 C C . ASP A 1 185 ? 38.204 -117.700 33.396 1.000 150.236 184 ASP A C 1
ATOM 1441 O O . ASP A 1 185 ? 37.537 -118.582 32.793 1.000 151.930 184 ASP A O 1
ATOM 1446 N N . PHE A 1 186 ? 38.776 -116.652 32.783 1.000 147.238 185 PHE A N 1
ATOM 1447 C CA . PHE A 1 186 ? 38.734 -116.463 31.308 1.000 135.314 185 PHE A CA 1
ATOM 1448 C C . PHE A 1 186 ? 39.623 -117.518 30.643 1.000 125.102 185 PHE A C 1
ATOM 1449 O O . PHE A 1 186 ? 40.701 -117.843 31.188 1.000 114.195 185 PHE A O 1
ATOM 1457 N N . ALA A 1 187 ? 39.160 -118.035 29.503 1.000 117.187 186 ALA A N 1
ATOM 1458 C CA . ALA A 1 187 ? 39.777 -119.152 28.752 1.000 120.888 186 ALA A CA 1
ATOM 1459 C C . ALA A 1 187 ? 39.649 -118.878 27.248 1.000 120.122 186 ALA A C 1
ATOM 1460 O O . ALA A 1 187 ? 38.532 -118.514 26.802 1.000 117.025 186 ALA A O 1
ATOM 1462 N N . CYS A 1 188 ? 40.735 -119.041 26.486 1.000 114.257 187 CYS A N 1
ATOM 1463 C CA . CYS A 1 188 ? 40.716 -118.901 25.001 1.000 114.087 187 CYS A CA 1
ATOM 1464 C C . CYS A 1 188 ? 39.923 -120.086 24.419 1.000 117.187 187 CYS A C 1
ATOM 1465 O O . CYS A 1 188 ? 39.044 -119.856 23.555 1.000 117.702 187 CYS A O 1
ATOM 1468 N N . ALA A 1 189 ? 40.173 -121.307 24.908 1.000 121.847 188 ALA A N 1
ATOM 1469 C CA . ALA A 1 189 ? 39.417 -122.528 24.539 1.000 118.671 188 ALA A CA 1
ATOM 1470 C C . ALA A 1 189 ? 37.902 -122.266 24.655 1.000 120.030 188 ALA A C 1
ATOM 1471 O O . ALA A 1 189 ? 37.151 -122.631 23.714 1.000 109.738 188 ALA A O 1
ATOM 1473 N N . ASN A 1 190 ? 37.462 -121.637 25.751 1.000 121.565 189 ASN A N 1
ATOM 1474 C CA . ASN A 1 190 ? 36.021 -121.447 26.079 1.000 124.473 189 ASN A CA 1
ATOM 1475 C C . ASN A 1 190 ? 35.729 -119.944 26.184 1.000 122.803 189 ASN A C 1
ATOM 1476 O O . ASN A 1 190 ? 35.740 -119.399 27.320 1.000 128.702 189 ASN A O 1
ATOM 1481 N N . ALA A 1 191 ? 35.512 -119.296 25.037 1.000 114.539 190 ALA A N 1
ATOM 1482 C CA . ALA A 1 191 ? 35.392 -117.821 24.921 1.000 112.816 190 ALA A CA 1
ATOM 1483 C C . ALA A 1 191 ? 34.579 -117.424 23.693 1.000 108.866 190 ALA A C 1
ATOM 1484 O O . ALA A 1 191 ? 34.162 -116.276 23.661 1.000 95.368 190 ALA A O 1
ATOM 1486 N N . PHE A 1 192 ? 34.464 -118.301 22.693 1.000 114.765 191 PHE A N 1
ATOM 1487 C CA . PHE A 1 192 ? 33.596 -118.133 21.493 1.000 119.398 191 PHE A CA 1
ATOM 1488 C C . PHE A 1 192 ? 32.556 -119.268 21.413 1.000 123.388 191 PHE A C 1
ATOM 1489 O O . PHE A 1 192 ? 31.867 -119.381 20.384 1.000 115.982 191 PHE A O 1
ATOM 1497 N N . ASN A 1 193 ? 32.485 -120.121 22.443 1.000 134.709 192 ASN A N 1
ATOM 1498 C CA . ASN A 1 193 ? 31.353 -121.054 22.697 1.000 136.102 192 ASN A CA 1
ATOM 1499 C C . ASN A 1 193 ? 30.042 -120.330 22.330 1.000 136.570 192 ASN A C 1
ATOM 1500 O O . ASN A 1 193 ? 29.333 -120.853 21.429 1.000 130.906 192 ASN A O 1
ATOM 1505 N N . ASN A 1 194 ? 29.783 -119.138 22.916 1.000 131.211 193 ASN A N 1
ATOM 1506 C CA . ASN A 1 194 ? 28.550 -118.315 22.700 1.000 128.016 193 ASN A CA 1
ATOM 1507 C C . ASN A 1 194 ? 28.508 -117.838 21.239 1.000 124.710 193 ASN A C 1
ATOM 1508 O O . ASN A 1 194 ? 27.726 -116.901 20.951 1.000 127.367 193 ASN A O 1
ATOM 1513 N N . SER A 1 195 ? 29.318 -118.458 20.363 1.000 120.177 194 SER A N 1
ATOM 1514 C CA . SER A 1 195 ? 29.435 -118.198 18.898 1.000 114.806 194 SER A CA 1
ATOM 1515 C C . SER A 1 195 ? 29.424 -119.547 18.175 1.000 103.203 194 SER A C 1
ATOM 1516 O O . SER A 1 195 ? 29.944 -120.538 18.752 1.000 89.635 194 SER A O 1
ATOM 1519 N N . ILE A 1 196 ? 28.844 -119.591 16.974 1.000 100.382 195 ILE A N 1
ATOM 1520 C CA . ILE A 1 196 ? 28.827 -120.828 16.139 1.000 115.374 195 ILE A CA 1
ATOM 1521 C C . ILE A 1 196 ? 30.169 -120.900 15.388 1.000 114.749 195 ILE A C 1
ATOM 1522 O O . ILE A 1 196 ? 30.227 -120.536 14.174 1.000 103.700 195 ILE A O 1
ATOM 1527 N N . ILE A 1 197 ? 31.191 -121.352 16.138 1.000 116.995 196 ILE A N 1
ATOM 1528 C CA . ILE A 1 197 ? 32.585 -121.696 15.704 1.000 126.652 196 ILE A CA 1
ATOM 1529 C C . ILE A 1 197 ? 32.456 -122.703 14.556 1.000 128.965 196 ILE A C 1
ATOM 1530 O O . ILE A 1 197 ? 31.432 -123.371 14.462 1.000 132.589 196 ILE A O 1
ATOM 1535 N N . PRO A 1 198 ? 33.423 -122.843 13.615 1.000 129.183 197 PRO A N 1
ATOM 1536 C CA . PRO A 1 198 ? 33.600 -124.118 12.917 1.000 128.120 197 PRO A CA 1
ATOM 1537 C C . PRO A 1 198 ? 33.989 -125.254 13.885 1.000 132.662 197 PRO A C 1
ATOM 1538 O O . PRO A 1 198 ? 34.376 -124.985 15.023 1.000 125.726 197 PRO A O 1
ATOM 1542 N N . GLU A 1 199 ? 33.855 -126.497 13.406 1.000 134.340 198 GLU A N 1
ATOM 1543 C CA . GLU A 1 199 ? 34.319 -127.738 14.084 1.000 130.156 198 GLU A CA 1
ATOM 1544 C C . GLU A 1 199 ? 35.808 -127.910 13.772 1.000 126.107 198 GLU A C 1
ATOM 1545 O O . GLU A 1 199 ? 36.485 -128.606 14.535 1.000 115.896 198 GLU A O 1
ATOM 1551 N N . ASP A 1 200 ? 36.272 -127.256 12.698 1.000 126.476 199 ASP A N 1
ATOM 1552 C CA . ASP A 1 200 ? 37.580 -127.483 12.025 1.000 126.678 199 ASP A CA 1
ATOM 1553 C C . ASP A 1 200 ? 38.717 -126.703 12.712 1.000 122.661 199 ASP A C 1
ATOM 1554 O O . ASP A 1 200 ? 39.890 -127.01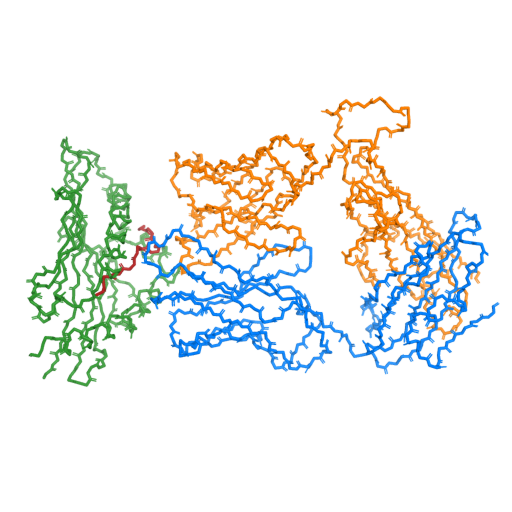2 12.389 1.000 112.176 199 ASP A O 1
ATOM 1559 N N . THR A 1 201 ? 38.392 -125.751 13.608 1.000 115.787 200 THR A N 1
ATOM 1560 C CA . THR A 1 201 ? 39.324 -124.753 14.218 1.000 113.218 200 THR A CA 1
ATOM 1561 C C . THR A 1 201 ? 40.566 -125.425 14.806 1.000 114.912 200 THR A C 1
ATOM 1562 O O . THR A 1 201 ? 40.553 -126.644 15.010 1.000 126.667 200 THR A O 1
ATOM 1566 N N . PHE A 1 202 ? 41.584 -124.620 15.095 1.000 107.635 201 PHE A N 1
ATOM 1567 C CA . PHE A 1 202 ? 42.792 -125.004 15.860 1.000 110.621 201 PHE A CA 1
ATOM 1568 C C . PHE A 1 202 ? 42.655 -124.425 17.267 1.000 110.621 201 PHE A C 1
ATOM 1569 O O . PHE A 1 202 ? 42.012 -123.381 17.403 1.000 108.148 201 PHE A O 1
ATOM 1577 N N . PHE A 1 203 ? 43.228 -125.087 18.275 1.000 110.930 202 PHE A N 1
ATOM 1578 C CA . PHE A 1 203 ? 43.068 -124.715 19.703 1.000 109.728 202 PHE A CA 1
ATOM 1579 C C . PHE A 1 203 ? 44.320 -125.093 20.473 1.000 119.118 202 PHE A C 1
ATOM 1580 O O . PHE A 1 203 ? 44.278 -125.957 21.349 1.000 127.601 202 PHE A O 1
ATOM 1588 N N . PRO A 1 204 ? 45.462 -124.427 20.199 1.000 119.241 203 PRO A N 1
ATOM 1589 C CA . PRO A 1 204 ? 46.761 -124.970 20.598 1.000 118.449 203 PRO A CA 1
ATOM 1590 C C . PRO A 1 204 ? 46.872 -125.062 22.130 1.000 117.903 203 PRO A C 1
ATOM 1591 O O . PRO A 1 204 ? 45.989 -124.560 22.817 1.000 114.534 203 PRO A O 1
ATOM 1595 N N . SER A 1 205 ? 47.914 -125.736 22.617 1.000 115.045 204 SER A N 1
ATOM 1596 C CA . SER A 1 205 ? 48.345 -125.717 24.037 1.000 118.943 204 SER A CA 1
ATOM 1597 C C . SER A 1 205 ? 49.432 -124.647 24.216 1.000 118.847 204 SER A C 1
ATOM 1598 O O . SER A 1 205 ? 50.269 -124.737 25.113 1.000 119.846 204 SER A O 1
ATOM 1601 N N . MET B 2 1 ? 40.095 -78.241 -5.902 1.000 100.346 0 MET B N 1
ATOM 1602 C CA . MET B 2 1 ? 40.359 -79.368 -4.977 1.000 93.942 0 MET B CA 1
ATOM 1603 C C . MET B 2 1 ? 39.233 -79.379 -3.920 1.000 90.330 0 MET B C 1
ATOM 1604 O O . MET B 2 1 ? 38.103 -79.802 -4.272 1.000 83.860 0 MET B O 1
ATOM 1609 N N . THR B 2 2 ? 39.504 -78.929 -2.684 1.000 87.123 1 THR B N 1
ATOM 1610 C CA . THR B 2 2 ? 38.534 -78.864 -1.554 1.000 83.010 1 THR B CA 1
ATOM 1611 C C . THR B 2 2 ? 37.588 -77.679 -1.779 1.000 75.261 1 THR B C 1
ATOM 1612 O O . THR B 2 2 ? 38.077 -76.543 -2.041 1.000 75.212 1 THR B O 1
ATOM 1616 N N . LEU B 2 3 ? 36.279 -77.910 -1.703 1.000 65.155 2 LEU B N 1
ATOM 1617 C CA . LEU B 2 3 ? 35.317 -76.823 -1.976 1.000 62.519 2 LEU B CA 1
ATOM 1618 C C . LEU B 2 3 ? 35.002 -76.036 -0.701 1.000 54.517 2 LEU B C 1
ATOM 1619 O O . LEU B 2 3 ? 34.634 -74.853 -0.838 1.000 55.852 2 LEU B O 1
ATOM 1624 N N . LEU B 2 4 ? 35.001 -76.673 0.461 1.000 52.854 3 LEU B N 1
ATOM 1625 C CA . LEU B 2 4 ? 34.492 -76.022 1.712 1.000 57.256 3 LEU B CA 1
ATOM 1626 C C . LEU B 2 4 ? 35.445 -76.275 2.888 1.000 53.478 3 LEU B C 1
ATOM 1627 O O . LEU B 2 4 ? 35.988 -77.364 2.954 1.000 50.841 3 LEU B O 1
ATOM 1632 N N . GLU B 2 5 ? 35.572 -75.320 3.806 1.000 54.459 4 GLU B N 1
ATOM 1633 C CA . GLU B 2 5 ? 36.295 -75.460 5.113 1.000 58.009 4 GLU B CA 1
ATOM 1634 C C . GLU B 2 5 ? 35.243 -75.329 6.216 1.000 53.421 4 GLU B C 1
ATOM 1635 O O . GLU B 2 5 ? 34.327 -74.432 6.130 1.000 56.704 4 GLU B O 1
ATOM 1641 N N . GLN B 2 6 ? 35.350 -76.153 7.236 1.000 51.219 5 GLN B N 1
ATOM 1642 C CA . GLN B 2 6 ? 34.432 -76.076 8.393 1.000 55.334 5 GLN B CA 1
ATOM 1643 C C . GLN B 2 6 ? 35.285 -75.904 9.648 1.000 55.552 5 GLN B C 1
ATOM 1644 O O . GLN B 2 6 ? 36.241 -76.667 9.789 1.000 51.970 5 GLN B O 1
ATOM 1650 N N . ASN B 2 7 ? 34.862 -75.044 10.574 1.000 55.168 6 ASN B N 1
ATOM 1651 C CA . ASN B 2 7 ? 35.469 -75.035 11.925 1.000 62.348 6 ASN B CA 1
ATOM 1652 C C . ASN B 2 7 ? 34.363 -74.821 12.944 1.000 61.969 6 ASN B C 1
ATOM 1653 O O . ASN B 2 7 ? 33.384 -74.122 12.687 1.000 58.497 6 ASN B O 1
ATOM 1658 N N . PRO B 2 8 ? 34.519 -75.405 14.140 1.000 62.028 7 PRO B N 1
ATOM 1659 C CA . PRO B 2 8 ? 35.605 -76.367 14.398 1.000 63.349 7 PRO B CA 1
ATOM 1660 C C . PRO B 2 8 ? 35.378 -77.747 13.763 1.000 63.547 7 PRO B C 1
ATOM 1661 O O . PRO B 2 8 ? 34.259 -78.027 13.468 1.000 62.114 7 PRO B O 1
ATOM 1665 N N . ARG B 2 9 ? 36.426 -78.565 13.612 1.000 65.026 8 ARG B N 1
ATOM 1666 C CA . ARG B 2 9 ? 36.304 -79.996 13.209 1.000 70.853 8 ARG B CA 1
ATOM 1667 C C . ARG B 2 9 ? 35.501 -80.753 14.252 1.000 59.034 8 ARG B C 1
ATOM 1668 O O . ARG B 2 9 ? 34.796 -81.685 13.880 1.000 56.740 8 ARG B O 1
ATOM 1676 N N . TRP B 2 10 ? 35.767 -80.495 15.518 1.000 55.364 9 TRP B N 1
ATOM 1677 C CA . TRP B 2 10 ? 35.097 -81.241 16.606 1.000 59.431 9 TRP B CA 1
ATOM 1678 C C . TRP B 2 10 ? 35.060 -80.336 17.835 1.000 61.699 9 TRP B C 1
ATOM 1679 O O . TRP B 2 10 ? 35.703 -79.282 17.835 1.000 66.780 9 TRP B O 1
ATOM 1690 N N . ARG B 2 11 ? 34.333 -80.741 18.851 1.000 60.526 10 ARG B N 1
ATOM 1691 C CA . ARG B 2 11 ? 34.082 -79.874 20.004 1.000 64.476 10 ARG B CA 1
ATOM 1692 C C . ARG B 2 11 ? 33.315 -80.749 20.973 1.000 61.412 10 ARG B C 1
ATOM 1693 O O . ARG B 2 11 ? 32.449 -81.496 20.564 1.000 66.680 10 ARG B O 1
ATOM 1701 N N . LEU B 2 12 ? 33.771 -80.735 22.197 1.000 66.374 11 LEU B N 1
ATOM 1702 C CA . LEU B 2 12 ? 33.100 -81.351 23.339 1.000 74.346 11 LEU B CA 1
ATOM 1703 C C . LEU B 2 12 ? 32.167 -80.303 23.968 1.000 70.404 11 LEU B C 1
ATOM 1704 O O . LEU B 2 12 ? 32.605 -79.154 24.184 1.000 70.648 11 LEU B O 1
ATOM 1709 N N . VAL B 2 13 ? 30.878 -80.609 24.081 1.000 67.975 12 VAL B N 1
ATOM 1710 C CA . VAL B 2 13 ? 29.851 -79.594 24.472 1.000 66.959 12 VAL B CA 1
ATOM 1711 C C . VAL B 2 13 ? 29.111 -80.061 25.716 1.000 69.197 12 VAL B C 1
ATOM 1712 O O . VAL B 2 13 ? 28.294 -80.970 25.637 1.000 67.454 12 VAL B O 1
ATOM 1716 N N . PRO B 2 14 ? 29.311 -79.390 26.871 1.000 77.429 13 PRO B N 1
ATOM 1717 C CA . PRO B 2 14 ? 28.491 -79.633 28.061 1.000 78.869 13 PRO B CA 1
ATOM 1718 C C . PRO B 2 14 ? 27.010 -79.456 27.710 1.000 77.503 13 PRO B C 1
ATOM 1719 O O . PRO B 2 14 ? 26.729 -78.511 26.976 1.000 68.307 13 PRO B O 1
ATOM 1723 N N . ARG B 2 15 ? 26.139 -80.339 28.227 1.000 78.721 14 ARG B N 1
ATOM 1724 C CA . ARG B 2 15 ? 24.673 -80.296 27.982 1.000 80.253 14 ARG B CA 1
ATOM 1725 C C . ARG B 2 15 ? 24.179 -78.878 28.263 1.000 81.821 14 ARG B C 1
ATOM 1726 O O . ARG B 2 15 ? 24.591 -78.310 29.295 1.000 88.889 14 ARG B O 1
ATOM 1734 N N . GLY B 2 16 ? 23.344 -78.337 27.365 1.000 82.329 15 GLY B N 1
ATOM 1735 C CA . GLY B 2 16 ? 22.698 -77.013 27.494 1.000 76.896 15 GLY B CA 1
ATOM 1736 C C . GLY B 2 16 ? 23.523 -75.909 26.852 1.000 78.595 15 GLY B C 1
ATOM 1737 O O . GLY B 2 16 ? 22.932 -74.880 26.515 1.000 78.168 15 GLY B O 1
ATOM 1738 N N . GLN B 2 17 ? 24.829 -76.116 26.655 1.000 77.576 16 GLN B N 1
ATOM 1739 C CA . GLN B 2 17 ? 25.768 -75.075 26.176 1.000 80.803 16 GLN B CA 1
ATOM 1740 C C . GLN B 2 17 ? 25.603 -74.910 24.644 1.000 74.158 16 GLN B C 1
ATOM 1741 O O . GLN B 2 17 ? 24.988 -75.788 23.954 1.000 68.669 16 GLN B O 1
ATOM 1747 N N . ALA B 2 18 ? 26.070 -73.769 24.137 1.000 68.001 17 ALA B N 1
ATOM 1748 C CA . ALA B 2 18 ? 25.973 -73.304 22.739 1.000 63.391 17 ALA B CA 1
ATOM 1749 C C . ALA B 2 18 ? 27.336 -73.425 22.048 1.000 63.906 17 ALA B C 1
ATOM 1750 O O . ALA B 2 18 ? 28.353 -73.335 22.740 1.000 68.656 17 ALA B O 1
ATOM 1752 N N . VAL B 2 19 ? 27.366 -73.656 20.731 1.000 59.290 18 VAL B N 1
ATOM 1753 C CA . VAL B 2 19 ? 28.651 -73.707 19.987 1.000 58.535 18 VAL B CA 1
ATOM 1754 C C . VAL B 2 19 ? 28.483 -72.977 18.653 1.000 56.822 18 VAL B C 1
ATOM 1755 O O . VAL B 2 19 ? 27.392 -73.020 18.088 1.000 53.717 18 VAL B O 1
ATOM 1759 N N . ASN B 2 20 ? 29.512 -72.255 18.217 1.000 58.622 19 ASN B N 1
ATOM 1760 C CA . ASN B 2 20 ? 29.504 -71.548 16.910 1.000 59.228 19 ASN B CA 1
ATOM 1761 C C . ASN B 2 20 ? 30.287 -72.351 15.853 1.000 59.422 19 ASN B C 1
ATOM 1762 O O . ASN B 2 20 ? 31.401 -72.788 16.089 1.000 60.428 19 ASN B O 1
ATOM 1767 N N . LEU B 2 21 ? 29.659 -72.579 14.719 1.000 56.550 20 LEU B N 1
ATOM 1768 C CA . LEU B 2 21 ? 30.234 -73.313 13.597 1.000 52.400 20 LEU B CA 1
ATOM 1769 C C . LEU B 2 21 ? 30.373 -72.288 12.503 1.000 52.045 20 LEU B C 1
ATOM 1770 O O . LEU B 2 21 ? 29.478 -71.433 12.361 1.000 48.678 20 LEU B O 1
ATOM 1775 N N . ARG B 2 22 ? 31.423 -72.440 11.711 1.000 54.531 21 ARG B N 1
ATOM 1776 C CA . ARG B 2 22 ? 31.617 -71.605 10.506 1.000 56.975 21 ARG B CA 1
ATOM 1777 C C . ARG B 2 22 ? 31.912 -72.512 9.312 1.000 52.522 21 ARG B C 1
ATOM 1778 O O . ARG B 2 22 ? 32.573 -73.517 9.497 1.000 52.312 21 ARG B O 1
ATOM 1786 N N . CYS B 2 23 ? 31.491 -72.097 8.129 1.000 52.886 22 CYS B N 1
ATOM 1787 C CA . CYS B 2 23 ? 31.763 -72.802 6.859 1.000 52.995 22 CYS B CA 1
ATOM 1788 C C . CYS B 2 23 ? 32.207 -71.800 5.804 1.000 48.519 22 CYS B C 1
ATOM 1789 O O . CYS B 2 23 ? 31.432 -70.861 5.554 1.000 45.814 22 CYS B O 1
ATOM 1792 N N . ILE B 2 24 ? 33.373 -72.058 5.175 1.000 48.042 23 ILE B N 1
ATOM 1793 C CA . ILE B 2 24 ? 33.952 -71.175 4.131 1.000 49.193 23 ILE B CA 1
ATOM 1794 C C . ILE B 2 24 ? 33.862 -71.842 2.749 1.000 48.351 23 ILE B C 1
ATOM 1795 O O . ILE B 2 24 ? 34.408 -72.925 2.480 1.000 49.346 23 ILE B O 1
ATOM 1800 N N . LEU B 2 25 ? 33.283 -71.129 1.819 1.000 52.215 24 LEU B N 1
ATOM 1801 C CA . LEU B 2 25 ? 33.190 -71.570 0.417 1.000 54.999 24 LEU B CA 1
ATOM 1802 C C . LEU B 2 25 ? 34.480 -71.177 -0.294 1.000 55.460 24 LEU B C 1
ATOM 1803 O O . LEU B 2 25 ? 34.747 -69.982 -0.407 1.000 62.104 24 LEU B O 1
ATOM 1808 N N . LYS B 2 26 ? 35.194 -72.175 -0.795 1.000 59.126 25 LYS B N 1
ATOM 1809 C CA . LYS B 2 26 ? 36.468 -72.033 -1.553 1.000 64.732 25 LYS B CA 1
ATOM 1810 C C . LYS B 2 26 ? 36.248 -71.805 -3.056 1.000 63.924 25 LYS B C 1
ATOM 1811 O O . LYS B 2 26 ? 37.209 -71.442 -3.703 1.000 62.018 25 LYS B O 1
ATOM 1817 N N . ASN B 2 27 ? 35.031 -71.896 -3.591 1.000 61.138 26 ASN B N 1
ATOM 1818 C CA . ASN B 2 27 ? 34.817 -71.789 -5.052 1.000 60.145 26 ASN B CA 1
ATOM 1819 C C . ASN B 2 27 ? 33.438 -71.220 -5.324 1.000 59.406 26 ASN B C 1
ATOM 1820 O O . ASN B 2 27 ? 32.493 -71.878 -4.928 1.000 67.455 26 ASN B O 1
ATOM 1825 N N . SER B 2 28 ? 33.323 -70.077 -5.972 1.000 60.896 27 SER B N 1
ATOM 1826 C CA . SER B 2 28 ? 32.040 -69.343 -6.156 1.000 69.978 27 SER B CA 1
ATOM 1827 C C . SER B 2 28 ? 31.193 -69.909 -7.308 1.000 72.596 27 SER B C 1
ATOM 1828 O O . SER B 2 28 ? 30.126 -69.287 -7.628 1.000 72.619 27 SER B O 1
ATOM 1831 N N . GLN B 2 29 ? 31.656 -71.004 -7.925 1.000 72.386 28 GLN B N 1
ATOM 1832 C CA . GLN B 2 29 ? 30.877 -71.798 -8.908 1.000 79.099 28 GLN B CA 1
ATOM 1833 C C . GLN B 2 29 ? 29.660 -72.415 -8.172 1.000 69.660 28 GLN B C 1
ATOM 1834 O O . GLN B 2 29 ? 28.603 -72.610 -8.794 1.000 59.493 28 GLN B O 1
ATOM 1840 N N . TYR B 2 30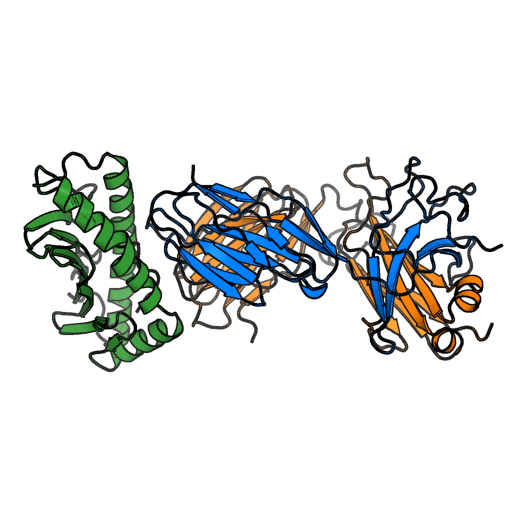 ? 29.818 -72.664 -6.874 1.000 56.832 29 TYR B N 1
ATOM 1841 C CA . TYR B 2 30 ? 28.889 -73.392 -5.989 1.000 57.831 29 TYR B CA 1
ATOM 1842 C C . TYR B 2 30 ? 28.433 -72.417 -4.908 1.000 52.204 29 TYR B C 1
ATOM 1843 O O . TYR B 2 30 ? 28.645 -72.685 -3.733 1.000 50.218 29 TYR B O 1
ATOM 1852 N N . PRO B 2 31 ? 27.737 -71.312 -5.249 1.000 52.442 30 PRO B N 1
ATOM 1853 C CA . PRO B 2 31 ? 27.372 -70.293 -4.257 1.000 58.379 30 PRO B CA 1
ATOM 1854 C C . PRO B 2 31 ? 26.196 -70.624 -3.310 1.000 56.963 30 PRO B C 1
ATOM 1855 O O . PRO B 2 31 ? 25.992 -69.899 -2.354 1.000 55.982 30 PRO B O 1
ATOM 1859 N N . TRP B 2 32 ? 25.374 -71.628 -3.629 1.000 58.248 31 TRP B N 1
ATOM 1860 C CA . TRP B 2 32 ? 24.241 -72.046 -2.748 1.000 55.300 31 TRP B CA 1
ATOM 1861 C C . TRP B 2 32 ? 24.877 -72.896 -1.649 1.000 50.274 31 TRP B C 1
ATOM 1862 O O . TRP B 2 32 ? 25.759 -73.692 -1.965 1.000 48.188 31 TRP B O 1
ATOM 1873 N N . MET B 2 33 ? 24.541 -72.623 -0.400 1.000 47.477 32 MET B N 1
ATOM 1874 C CA . MET B 2 33 ? 25.188 -73.300 0.744 1.000 48.587 32 MET B CA 1
ATOM 1875 C C . MET B 2 33 ? 24.095 -73.737 1.725 1.000 47.143 32 MET B C 1
ATOM 1876 O O . MET B 2 33 ? 23.176 -72.939 1.980 1.000 51.932 32 MET B O 1
ATOM 1881 N N . SER B 2 34 ? 24.203 -74.963 2.243 1.000 44.332 33 SER B N 1
ATOM 1882 C CA . SER B 2 34 ? 23.216 -75.616 3.124 1.000 43.239 33 SER B CA 1
ATOM 1883 C C . SER B 2 34 ? 23.865 -76.106 4.400 1.000 42.826 33 SER B C 1
ATOM 1884 O O . SER B 2 34 ? 25.106 -76.359 4.395 1.000 43.768 33 SER B O 1
ATOM 1887 N N . TRP B 2 35 ? 23.037 -76.291 5.432 1.000 43.286 34 TRP B N 1
ATOM 1888 C CA . TRP B 2 35 ? 23.391 -77.091 6.629 1.000 44.240 34 TRP B CA 1
ATOM 1889 C C . TRP B 2 35 ? 22.513 -78.340 6.664 1.000 44.024 34 TRP B C 1
ATOM 1890 O O . TRP B 2 35 ? 21.332 -78.168 6.492 1.000 45.096 34 TRP B O 1
ATOM 1901 N N . TYR B 2 36 ? 23.108 -79.490 6.986 1.000 44.364 35 TYR B N 1
ATOM 1902 C CA . TYR B 2 36 ? 22.480 -80.805 7.286 1.000 44.630 35 TYR B CA 1
ATOM 1903 C C . TYR B 2 36 ? 22.995 -81.314 8.639 1.000 47.070 35 TYR B C 1
ATOM 1904 O O . TYR B 2 36 ? 24.168 -81.079 8.917 1.000 43.902 35 TYR B O 1
ATOM 1913 N N . GLN B 2 37 ? 22.147 -81.908 9.485 1.000 45.717 36 GLN B N 1
ATOM 1914 C CA . GLN B 2 37 ? 22.628 -82.653 10.668 1.000 44.546 36 GLN B CA 1
ATOM 1915 C C . GLN B 2 37 ? 22.740 -84.146 10.301 1.000 46.115 36 GLN B C 1
ATOM 1916 O O . GLN B 2 37 ? 21.963 -84.644 9.456 1.000 42.517 36 GLN B O 1
ATOM 1922 N N . GLN B 2 38 ? 23.659 -84.851 10.934 1.000 45.315 37 GLN B N 1
ATOM 1923 C CA . GLN B 2 38 ? 23.577 -86.318 11.041 1.000 45.917 37 GLN B CA 1
ATOM 1924 C C . GLN B 2 38 ? 23.505 -86.663 12.517 1.000 44.698 37 GLN B C 1
ATOM 1925 O O . GLN B 2 38 ? 24.410 -86.349 13.221 1.000 46.022 37 GLN B O 1
ATOM 1931 N N . ASP B 2 39 ? 22.414 -87.258 12.963 1.000 45.610 38 ASP B N 1
ATOM 1932 C CA . ASP B 2 39 ? 22.329 -87.678 14.362 1.000 47.582 38 ASP B CA 1
ATOM 1933 C C . ASP B 2 39 ? 23.055 -89.005 14.558 1.000 51.385 38 ASP B C 1
ATOM 1934 O O . ASP B 2 39 ? 23.666 -89.574 13.609 1.000 52.229 38 ASP B O 1
ATOM 1939 N N . LEU B 2 40 ? 23.071 -89.452 15.796 1.000 56.276 39 LEU B N 1
ATOM 1940 C CA . LEU B 2 40 ? 23.864 -90.636 16.191 1.000 61.812 39 LEU B CA 1
ATOM 1941 C C . LEU B 2 40 ? 23.230 -91.898 15.594 1.000 62.130 39 LEU B C 1
ATOM 1942 O O . LEU B 2 40 ? 23.933 -92.925 15.536 1.000 68.744 39 LEU B O 1
ATOM 1947 N N . GLN B 2 41 ? 21.998 -91.819 15.084 1.000 64.060 40 GLN B N 1
ATOM 1948 C CA . GLN B 2 41 ? 21.345 -92.947 14.356 1.000 62.440 40 GLN B CA 1
ATOM 1949 C C . GLN B 2 41 ? 21.693 -92.850 12.865 1.000 59.591 40 GLN B C 1
ATOM 1950 O O . GLN B 2 41 ? 21.162 -93.590 12.101 1.000 59.381 40 GLN B O 1
ATOM 1956 N N . LYS B 2 42 ? 22.607 -91.962 12.495 1.000 56.982 41 LYS B N 1
ATOM 1957 C CA . LYS B 2 42 ? 23.089 -91.735 11.121 1.000 57.770 41 LYS B CA 1
ATOM 1958 C C . LYS B 2 42 ? 22.010 -91.128 10.215 1.000 54.917 41 LYS B C 1
ATOM 1959 O O . LYS B 2 42 ? 22.240 -91.124 9.012 1.000 57.200 41 LYS B O 1
ATOM 1965 N N . GLN B 2 43 ? 20.917 -90.574 10.738 1.000 54.715 42 GLN B N 1
ATOM 1966 C CA . GLN B 2 43 ? 19.879 -89.893 9.925 1.000 52.294 42 GLN B CA 1
ATOM 1967 C C . GLN B 2 43 ? 20.327 -88.484 9.545 1.000 46.750 42 GLN B C 1
ATOM 1968 O O . GLN B 2 43 ? 20.799 -87.745 10.406 1.000 48.847 42 GLN B O 1
ATOM 1974 N N . LEU B 2 44 ? 20.201 -88.185 8.263 1.000 46.501 43 LEU B N 1
ATOM 1975 C CA . LEU B 2 44 ? 20.515 -86.902 7.602 1.000 45.704 43 LEU B CA 1
ATOM 1976 C C . LEU B 2 44 ? 19.217 -86.135 7.524 1.000 47.448 43 LEU B C 1
ATOM 1977 O O . LEU B 2 44 ? 18.227 -86.699 6.993 1.000 47.679 43 LEU B O 1
ATOM 1982 N N . GLN B 2 45 ? 19.273 -84.886 7.961 1.000 46.430 44 GLN B N 1
ATOM 1983 C CA . GLN B 2 45 ? 18.136 -83.976 7.899 1.000 49.083 44 GLN B CA 1
ATOM 1984 C C . GLN B 2 45 ? 18.613 -82.605 7.437 1.000 49.235 44 GLN B C 1
ATOM 1985 O O . GLN B 2 45 ? 19.618 -82.058 7.977 1.000 44.262 44 GLN B O 1
ATOM 1991 N N . TRP B 2 46 ? 17.910 -82.063 6.454 1.000 48.141 45 TRP B N 1
ATOM 1992 C CA . TRP B 2 46 ? 18.173 -80.689 5.947 1.000 47.045 45 TRP B CA 1
ATOM 1993 C C . TRP B 2 46 ? 17.839 -79.675 7.049 1.000 47.004 45 TRP B C 1
ATOM 1994 O O . TRP B 2 46 ? 16.858 -79.864 7.782 1.000 45.313 45 TRP B O 1
ATOM 2005 N N . LEU B 2 47 ? 18.669 -78.672 7.234 1.000 45.415 46 LEU B N 1
ATOM 2006 C CA . LEU B 2 47 ? 18.371 -77.605 8.224 1.000 46.094 46 LEU B CA 1
ATOM 2007 C C . LEU B 2 47 ? 18.028 -76.296 7.503 1.000 44.342 46 LEU B C 1
ATOM 2008 O O . LEU B 2 47 ? 16.914 -75.746 7.707 1.000 46.475 46 LEU B O 1
ATOM 2013 N N . PHE B 2 48 ? 18.867 -75.921 6.550 1.000 42.193 47 PHE B N 1
ATOM 2014 C CA . PHE B 2 48 ? 18.773 -74.627 5.855 1.000 41.329 47 PHE B CA 1
ATOM 2015 C C . PHE B 2 48 ? 19.516 -74.694 4.545 1.000 42.527 47 PHE B C 1
ATOM 2016 O O . PHE B 2 48 ? 20.591 -75.344 4.483 1.000 41.902 47 PHE B O 1
ATOM 2024 N N . THR B 2 49 ? 18.962 -73.998 3.560 1.000 46.286 48 THR B N 1
ATOM 2025 C CA . THR B 2 49 ? 19.709 -73.518 2.368 1.000 50.811 48 THR B CA 1
ATOM 2026 C C . THR B 2 49 ? 19.614 -71.991 2.345 1.000 50.321 48 THR B C 1
ATOM 2027 O O . THR B 2 49 ? 18.505 -71.532 2.280 1.000 49.464 48 THR B O 1
ATOM 2031 N N . LEU B 2 50 ? 20.738 -71.274 2.369 1.000 50.544 49 LEU B N 1
ATOM 2032 C CA . LEU B 2 50 ? 20.832 -69.783 2.462 1.000 53.331 49 LEU B CA 1
ATOM 2033 C C . LEU B 2 50 ? 21.766 -69.230 1.365 1.000 57.952 49 LEU B C 1
ATOM 2034 O O . LEU B 2 50 ? 22.964 -69.523 1.423 1.000 62.353 49 LEU B O 1
ATOM 2039 N N . ARG B 2 51 ? 21.290 -68.345 0.487 1.000 62.389 50 ARG B N 1
ATOM 2040 C CA . ARG B 2 51 ? 22.027 -67.880 -0.723 1.000 61.605 50 ARG B CA 1
ATOM 2041 C C . ARG B 2 51 ? 22.640 -66.496 -0.467 1.000 62.925 50 ARG B C 1
ATOM 2042 O O . ARG B 2 51 ? 23.779 -66.344 -0.778 1.000 60.114 50 ARG B O 1
ATOM 2050 N N . SER B 2 52 ? 21.876 -65.526 0.042 1.000 66.957 51 SER B N 1
ATOM 2051 C CA . SER B 2 52 ? 22.238 -64.082 0.095 1.000 65.750 51 SER B CA 1
ATOM 2052 C C . SER B 2 52 ? 22.925 -63.744 1.401 1.000 62.592 51 SER B C 1
ATOM 2053 O O . SER B 2 52 ? 22.425 -64.107 2.446 1.000 64.653 51 SER B O 1
ATOM 2056 N N . PRO B 2 53 ? 23.988 -62.918 1.374 1.000 60.138 52 PRO B N 1
ATOM 2057 C CA . PRO B 2 53 ? 24.464 -62.240 2.570 1.000 57.651 52 PRO B CA 1
ATOM 2058 C C . PRO B 2 53 ? 23.320 -61.522 3.278 1.000 55.777 52 PRO B C 1
ATOM 2059 O O . PRO B 2 53 ? 22.531 -60.898 2.585 1.000 58.205 52 PRO B O 1
ATOM 2063 N N . GLY B 2 54 ? 23.202 -61.704 4.593 1.000 56.138 53 GLY B N 1
ATOM 2064 C CA . GLY B 2 54 ? 22.069 -61.152 5.361 1.000 61.959 53 GLY B CA 1
ATOM 2065 C C . GLY B 2 54 ? 20.956 -62.162 5.658 1.000 66.169 53 GLY B C 1
ATOM 2066 O O . GLY B 2 54 ? 20.255 -61.942 6.630 1.000 71.650 53 GLY B O 1
ATOM 2067 N N . ASP B 2 55 ? 20.737 -63.203 4.857 1.000 62.965 54 ASP B N 1
ATOM 2068 C CA . ASP B 2 55 ? 19.740 -64.249 5.197 1.000 68.723 54 ASP B CA 1
ATOM 2069 C C . ASP B 2 55 ? 20.105 -64.877 6.555 1.000 64.397 54 ASP B C 1
ATOM 2070 O O . ASP B 2 55 ? 21.245 -65.337 6.704 1.000 67.397 54 ASP B O 1
ATOM 2075 N N . LYS B 2 56 ? 19.181 -64.825 7.507 1.000 60.715 55 LYS B N 1
ATOM 2076 C CA . LYS B 2 56 ? 19.219 -65.384 8.884 1.000 63.620 55 LYS B CA 1
ATOM 2077 C C . LYS B 2 56 ? 17.991 -66.317 9.064 1.000 63.241 55 LYS B C 1
ATOM 2078 O O . LYS B 2 56 ? 16.880 -65.878 8.827 1.000 53.371 55 LYS B O 1
ATOM 2084 N N . GLU B 2 57 ? 18.143 -67.588 9.433 1.000 63.675 56 GLU B N 1
ATOM 2085 C CA . GLU B 2 57 ? 16.962 -68.467 9.652 1.000 60.285 56 GLU B CA 1
ATOM 2086 C C . GLU B 2 57 ? 17.174 -69.297 10.907 1.000 56.666 56 GLU B C 1
ATOM 2087 O O . GLU B 2 57 ? 18.286 -69.431 11.398 1.000 51.847 56 GLU B O 1
ATOM 2093 N N . VAL B 2 58 ? 16.077 -69.822 11.399 1.000 57.145 57 VAL B N 1
ATOM 2094 C CA . VAL B 2 58 ? 15.978 -70.379 12.762 1.000 55.385 57 VAL B CA 1
ATOM 2095 C C . VAL B 2 58 ? 15.130 -71.662 12.701 1.000 54.394 57 VAL B C 1
ATOM 2096 O O . VAL B 2 58 ? 14.148 -71.662 11.987 1.000 51.018 57 VAL B O 1
ATOM 2100 N N . LYS B 2 59 ? 15.539 -72.726 13.400 1.000 55.332 58 LYS B N 1
ATOM 2101 C CA . LYS B 2 59 ? 14.882 -74.058 13.407 1.000 52.283 58 LYS B CA 1
ATOM 2102 C C . LYS B 2 59 ? 15.161 -74.706 14.757 1.000 48.189 58 LYS B C 1
ATOM 2103 O O . LYS B 2 59 ? 16.148 -74.393 15.365 1.000 47.514 58 LYS B O 1
ATOM 2109 N N . SER B 2 60 ? 14.264 -75.559 15.193 1.000 48.289 59 SER B N 1
ATOM 2110 C CA . SER B 2 60 ? 14.357 -76.362 16.419 1.000 52.438 59 SER B CA 1
ATOM 2111 C C . SER B 2 60 ? 14.123 -77.828 16.051 1.000 53.593 59 SER B C 1
ATOM 2112 O O . SER B 2 60 ? 13.090 -78.077 15.564 1.000 52.670 59 SER B O 1
ATOM 2115 N N . LEU B 2 61 ? 15.069 -78.742 16.249 1.000 55.119 60 LEU B N 1
ATOM 2116 C CA . LEU B 2 61 ? 14.851 -80.197 16.056 1.000 54.616 60 LEU B CA 1
ATOM 2117 C C . LEU B 2 61 ? 15.173 -80.873 17.382 1.000 52.632 60 LEU B C 1
ATOM 2118 O O . LEU B 2 61 ? 15.864 -80.311 18.219 1.000 50.460 60 LEU B O 1
ATOM 2123 N N . PRO B 2 62 ? 14.711 -82.119 17.593 1.000 52.514 61 PRO B N 1
ATOM 2124 C CA . PRO B 2 62 ? 15.125 -82.866 18.773 1.000 53.529 61 PRO B CA 1
ATOM 2125 C C . PRO B 2 62 ? 16.651 -82.784 18.900 1.000 54.670 61 PRO B C 1
ATOM 2126 O O . PRO B 2 62 ? 17.379 -82.987 17.937 1.000 58.368 61 PRO B O 1
ATOM 2130 N N . GLY B 2 63 ? 17.116 -82.403 20.078 1.000 52.558 62 GLY B N 1
ATOM 2131 C CA . GLY B 2 63 ? 18.546 -82.441 20.410 1.000 49.519 62 GLY B CA 1
ATOM 2132 C C . GLY B 2 63 ? 19.274 -81.123 20.226 1.000 47.772 62 GLY B C 1
ATOM 2133 O O . GLY B 2 63 ? 20.374 -80.989 20.770 1.000 50.814 62 GLY B O 1
ATOM 2134 N N . ALA B 2 64 ? 18.777 -80.198 19.422 1.000 44.705 63 ALA B N 1
ATOM 2135 C CA . ALA B 2 64 ? 19.520 -78.942 19.214 1.000 45.383 63 ALA B CA 1
ATOM 2136 C C . ALA B 2 64 ? 18.610 -77.921 18.601 1.000 48.198 63 ALA B C 1
ATOM 2137 O O . ALA B 2 64 ? 17.792 -78.325 17.753 1.000 52.986 63 ALA B O 1
ATOM 2139 N N . ASP B 2 65 ? 18.813 -76.654 18.980 1.000 50.612 64 ASP B N 1
ATOM 2140 C CA . ASP B 2 65 ? 18.176 -75.486 18.300 1.000 49.393 64 ASP B CA 1
ATOM 2141 C C . ASP B 2 65 ? 19.242 -74.799 17.422 1.000 46.378 64 ASP B C 1
ATOM 2142 O O . ASP B 2 65 ? 20.396 -74.860 17.805 1.000 43.122 64 ASP B O 1
ATOM 2147 N N . TYR B 2 66 ? 18.860 -74.158 16.316 1.000 43.795 65 TYR B N 1
ATOM 2148 C CA . TYR B 2 66 ? 19.824 -73.644 15.335 1.000 44.076 65 TYR B CA 1
ATOM 2149 C C . TYR B 2 66 ? 19.465 -72.253 14.845 1.000 45.949 65 TYR B C 1
ATOM 2150 O O . TYR B 2 66 ? 18.366 -71.972 14.480 1.000 46.163 65 TYR B O 1
ATOM 2159 N N . LEU B 2 67 ? 20.490 -71.427 14.714 1.000 52.854 66 LEU B N 1
ATOM 2160 C CA . LEU B 2 67 ? 20.447 -70.141 13.994 1.000 50.230 66 LEU B CA 1
ATOM 2161 C C . LEU B 2 67 ? 21.530 -70.223 12.930 1.000 48.561 66 LEU B C 1
ATOM 2162 O O . LEU B 2 67 ? 22.745 -70.302 13.275 1.000 47.981 66 LEU B O 1
ATOM 2167 N N . ALA B 2 68 ? 21.086 -70.138 11.692 1.000 46.600 67 ALA B N 1
ATOM 2168 C CA . ALA B 2 68 ? 21.961 -70.168 10.521 1.000 48.611 67 ALA B CA 1
ATOM 2169 C C . ALA B 2 68 ? 21.968 -68.773 9.939 1.000 49.624 67 ALA B C 1
ATOM 2170 O O . ALA B 2 68 ? 20.886 -68.166 9.836 1.000 48.275 67 ALA B O 1
ATOM 2172 N N . THR B 2 69 ? 23.150 -68.327 9.524 1.000 54.104 68 THR B N 1
ATOM 2173 C CA . THR B 2 69 ? 23.350 -66.983 8.938 1.000 54.635 68 THR B CA 1
ATOM 2174 C C . THR B 2 69 ? 24.287 -67.112 7.752 1.000 51.444 68 THR B C 1
ATOM 2175 O O . THR B 2 69 ? 25.424 -67.595 7.978 1.000 48.874 68 THR B O 1
ATOM 2179 N N . ARG B 2 70 ? 23.833 -66.674 6.574 1.000 48.288 69 ARG B N 1
ATOM 2180 C CA . ARG B 2 70 ? 24.716 -66.391 5.415 1.000 54.134 69 ARG B CA 1
ATOM 2181 C C . ARG B 2 70 ? 25.347 -64.990 5.591 1.000 58.234 69 ARG B C 1
ATOM 2182 O O . ARG B 2 70 ? 24.669 -63.960 5.376 1.000 62.955 69 ARG B O 1
ATOM 2190 N N . VAL B 2 71 ? 26.622 -64.931 5.952 1.000 63.686 70 VAL B N 1
ATOM 2191 C CA . VAL B 2 71 ? 27.309 -63.668 6.369 1.000 61.076 70 VAL B CA 1
ATOM 2192 C C . VAL B 2 71 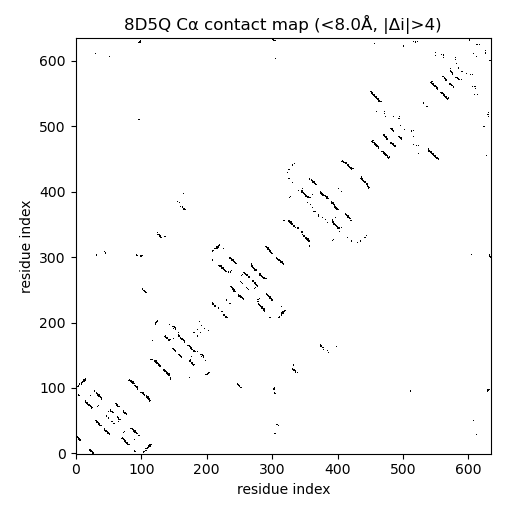? 27.875 -62.931 5.140 1.000 62.248 70 VAL B C 1
ATOM 2193 O O . VAL B 2 71 ? 27.609 -61.735 4.987 1.000 62.139 70 VAL B O 1
ATOM 2197 N N . THR B 2 72 ? 28.607 -63.617 4.264 1.000 65.456 71 THR B N 1
ATOM 2198 C CA . THR B 2 72 ? 29.138 -63.064 2.981 1.000 62.905 71 THR B CA 1
ATOM 2199 C C . THR B 2 72 ? 28.897 -64.076 1.859 1.000 65.286 71 THR B C 1
ATOM 2200 O O . THR B 2 72 ? 28.452 -65.182 2.142 1.000 64.027 71 THR B O 1
ATOM 2204 N N . ASP B 2 73 ? 29.254 -63.718 0.634 1.000 68.716 72 ASP B N 1
ATOM 2205 C CA . ASP B 2 73 ? 29.214 -64.631 -0.523 1.000 62.086 72 ASP B CA 1
ATOM 2206 C C . ASP B 2 73 ? 30.028 -65.883 -0.228 1.000 60.866 72 ASP B C 1
ATOM 2207 O O . ASP B 2 73 ? 29.825 -66.848 -0.950 1.000 63.916 72 ASP B O 1
ATOM 2212 N N . THR B 2 74 ? 30.866 -65.931 0.806 1.000 60.744 73 THR B N 1
ATOM 2213 C CA . THR B 2 74 ? 31.753 -67.112 1.003 1.000 61.170 73 THR B CA 1
ATOM 2214 C C . THR B 2 74 ? 31.658 -67.647 2.419 1.000 58.847 73 THR B C 1
ATOM 2215 O O . THR B 2 74 ? 32.438 -68.554 2.716 1.000 61.865 73 THR B O 1
ATOM 2219 N N . GLU B 2 75 ? 30.808 -67.087 3.275 1.000 60.785 74 GLU B N 1
ATOM 2220 C CA . GLU B 2 75 ? 30.810 -67.513 4.695 1.000 60.938 74 GLU B CA 1
ATOM 2221 C C . GLU B 2 75 ? 29.404 -67.833 5.194 1.000 55.927 74 GLU B C 1
ATOM 2222 O O . GLU B 2 75 ? 28.526 -66.978 5.122 1.000 48.765 74 GLU B O 1
ATOM 2228 N N . LEU B 2 76 ? 29.250 -69.054 5.703 1.000 53.828 75 LEU B N 1
ATOM 2229 C CA . LEU B 2 76 ? 28.006 -69.545 6.324 1.000 53.534 75 LEU B CA 1
ATOM 2230 C C . LEU B 2 76 ? 28.271 -69.833 7.803 1.000 52.457 75 LEU B C 1
ATOM 2231 O O . LEU B 2 76 ? 29.194 -70.590 8.110 1.000 50.299 75 LEU B O 1
ATOM 2236 N N . ARG B 2 77 ? 27.450 -69.286 8.693 1.000 54.762 76 ARG B N 1
ATOM 2237 C CA . ARG B 2 77 ? 27.538 -69.569 10.144 1.000 55.430 76 ARG B CA 1
ATOM 2238 C C . ARG B 2 77 ? 26.323 -70.397 10.630 1.000 53.137 76 ARG B C 1
ATOM 2239 O O . ARG B 2 77 ? 25.197 -70.304 10.048 1.000 50.203 76 ARG B O 1
ATOM 2247 N N . LEU B 2 78 ? 26.544 -71.132 11.721 1.000 50.524 77 LEU B N 1
ATOM 2248 C CA . LEU B 2 78 ? 25.514 -71.916 12.412 1.000 52.813 77 LEU B CA 1
ATOM 2249 C C . LEU B 2 78 ? 25.811 -71.796 13.882 1.000 50.873 77 LEU B C 1
ATOM 2250 O O . LEU B 2 78 ? 26.926 -72.120 14.296 1.000 56.304 77 LEU B O 1
ATOM 2255 N N . GLN B 2 79 ? 24.812 -71.382 14.632 1.000 52.514 78 GLN B N 1
ATOM 2256 C CA . GLN B 2 79 ? 24.898 -71.394 16.105 1.000 57.498 78 GLN B CA 1
ATOM 2257 C C . GLN B 2 79 ? 24.093 -72.589 16.562 1.000 55.768 78 GLN B C 1
ATOM 2258 O O . GLN B 2 79 ? 22.955 -72.678 16.125 1.000 54.133 78 GLN B O 1
ATOM 2264 N N . VAL B 2 80 ? 24.667 -73.481 17.362 1.000 55.003 79 VAL B N 1
ATOM 2265 C CA . VAL B 2 80 ? 23.860 -74.610 17.872 1.000 53.183 79 VAL B CA 1
ATOM 2266 C C . VAL B 2 80 ? 23.737 -74.494 19.393 1.000 53.692 79 VAL B C 1
ATOM 2267 O O . VAL B 2 80 ? 24.735 -74.441 20.153 1.000 55.114 79 VAL B O 1
ATOM 2271 N N . ALA B 2 81 ? 22.492 -74.375 19.820 1.000 52.810 80 ALA B N 1
ATOM 2272 C CA . ALA B 2 81 ? 22.141 -73.947 21.181 1.000 54.180 80 ALA B CA 1
ATOM 2273 C C . ALA B 2 81 ? 21.351 -75.053 21.837 1.000 52.046 80 ALA B C 1
ATOM 2274 O O . ALA B 2 81 ? 20.789 -75.870 21.102 1.000 52.715 80 ALA B O 1
ATOM 2276 N N . ASN B 2 82 ? 21.359 -75.063 23.169 1.000 53.318 81 ASN B N 1
ATOM 2277 C CA . ASN B 2 82 ? 20.490 -75.943 23.983 1.000 58.164 81 ASN B CA 1
ATOM 2278 C C . ASN B 2 82 ? 20.761 -77.404 23.595 1.000 58.057 81 ASN B C 1
ATOM 2279 O O . ASN B 2 82 ? 19.867 -78.198 23.623 1.000 64.723 81 ASN B O 1
ATOM 2284 N N . MET B 2 83 ? 21.999 -77.743 23.286 1.000 61.513 82 MET B N 1
ATOM 2285 C CA . MET B 2 83 ? 22.377 -79.071 22.768 1.000 62.379 82 MET B CA 1
ATOM 2286 C C . MET B 2 83 ? 22.111 -80.134 23.815 1.000 61.575 82 MET B C 1
ATOM 2287 O O . MET B 2 83 ? 22.652 -80.032 24.938 1.000 64.932 82 MET B O 1
ATOM 2292 N N . SER B 2 84 ? 21.334 -81.139 23.459 1.000 59.084 83 SER B N 1
ATOM 2293 C CA . SER B 2 84 ? 21.030 -82.216 24.419 1.000 63.676 83 SER B CA 1
ATOM 2294 C C . SER B 2 84 ? 21.537 -83.559 23.879 1.000 63.970 83 SER B C 1
ATOM 2295 O O . SER B 2 84 ? 21.779 -84.431 24.687 1.000 60.801 83 SER B O 1
ATOM 2298 N N . GLN B 2 85 ? 21.811 -83.664 22.581 1.000 63.269 84 GLN B N 1
ATOM 2299 C CA . GLN B 2 85 ? 22.223 -84.938 21.943 1.000 63.735 84 GLN B CA 1
ATOM 2300 C C . GLN B 2 85 ? 23.254 -84.597 20.852 1.000 59.096 84 GLN B C 1
ATOM 2301 O O . GLN B 2 85 ? 23.007 -83.711 19.988 1.000 55.263 84 GLN B O 1
ATOM 2307 N N . GLY B 2 86 ? 24.351 -85.331 20.859 1.000 52.975 85 GLY B N 1
ATOM 2308 C CA . GLY B 2 86 ? 25.429 -85.196 19.880 1.000 52.532 85 GLY B CA 1
ATOM 2309 C C . GLY B 2 86 ? 24.914 -85.367 18.468 1.000 52.567 85 GLY B C 1
ATOM 2310 O O . GLY B 2 86 ? 23.955 -86.076 18.278 1.000 54.630 85 GLY B O 1
ATOM 2311 N N . ARG B 2 87 ? 25.576 -84.722 17.514 1.000 52.933 86 ARG B N 1
ATOM 2312 C CA . ARG B 2 87 ? 25.311 -84.810 16.062 1.000 50.711 86 ARG B CA 1
ATOM 2313 C C . ARG B 2 87 ? 26.562 -84.397 15.293 1.000 46.975 86 ARG B C 1
ATOM 2314 O O . ARG B 2 87 ? 27.371 -83.611 15.834 1.000 51.326 86 ARG B O 1
ATOM 2322 N N . THR B 2 88 ? 26.633 -84.735 14.028 1.000 45.576 87 THR B N 1
ATOM 2323 C CA . THR B 2 88 ? 27.579 -84.032 13.120 1.000 48.217 87 THR B CA 1
ATOM 2324 C C . THR B 2 88 ? 26.812 -83.021 12.257 1.000 49.543 87 THR B C 1
ATOM 2325 O O . THR B 2 88 ? 25.687 -83.335 11.842 1.000 49.868 87 THR B O 1
ATOM 2329 N N . LEU B 2 89 ? 27.399 -81.842 12.015 1.000 46.207 88 LEU B N 1
ATOM 2330 C CA . LEU B 2 89 ? 26.848 -80.802 11.130 1.000 46.136 88 LEU B CA 1
ATOM 2331 C C . LEU B 2 89 ? 27.736 -80.729 9.891 1.000 47.079 88 LEU B C 1
ATOM 2332 O O . LEU B 2 89 ? 28.964 -80.447 10.020 1.000 48.510 88 LEU B O 1
ATOM 2337 N N . TYR B 2 90 ? 27.154 -80.971 8.719 1.000 47.558 89 TYR B N 1
ATOM 2338 C CA . TYR B 2 90 ? 27.814 -80.789 7.414 1.000 45.388 89 TYR B CA 1
ATOM 2339 C C . TYR B 2 90 ? 27.294 -79.519 6.797 1.000 44.391 89 TYR B C 1
ATOM 2340 O O . TYR B 2 90 ? 26.110 -79.360 6.662 1.000 50.822 89 TYR B O 1
ATOM 2349 N N . CYS B 2 91 ? 28.203 -78.661 6.408 1.000 47.095 90 CYS B N 1
ATOM 2350 C CA . CYS B 2 91 ? 27.932 -77.581 5.460 1.000 48.490 90 CYS B CA 1
ATOM 2351 C C . CYS B 2 91 ? 27.784 -78.285 4.117 1.000 49.980 90 CYS B C 1
ATOM 2352 O O . CYS B 2 91 ? 28.500 -79.309 3.943 1.000 58.155 90 CYS B O 1
ATOM 2355 N N . THR B 2 92 ? 26.996 -77.811 3.170 1.000 44.061 91 THR B N 1
ATOM 2356 C CA . THR B 2 92 ? 27.123 -78.364 1.800 1.000 45.130 91 THR B CA 1
ATOM 2357 C C . THR B 2 92 ? 27.090 -77.212 0.828 1.000 45.316 91 THR B C 1
ATOM 2358 O O . THR B 2 92 ? 26.597 -76.150 1.217 1.000 44.497 91 THR B O 1
ATOM 2362 N N . CYS B 2 93 ? 27.501 -77.429 -0.413 1.000 44.644 92 CYS B N 1
ATOM 2363 C CA . CYS B 2 93 ? 27.293 -76.367 -1.420 1.000 46.138 92 CYS B CA 1
ATOM 2364 C C . CYS B 2 93 ? 26.793 -76.972 -2.718 1.000 46.247 92 CYS B C 1
ATOM 2365 O O . CYS B 2 93 ? 26.834 -78.223 -2.896 1.000 46.709 92 CYS B O 1
ATOM 2368 N N . SER B 2 94 ? 26.410 -76.085 -3.620 1.000 46.023 93 SER B N 1
ATOM 2369 C CA . SER B 2 94 ? 25.764 -76.510 -4.868 1.000 48.930 93 SER B CA 1
ATOM 2370 C C . SER B 2 94 ? 25.813 -75.389 -5.900 1.000 50.068 93 SER B C 1
ATOM 2371 O O . SER B 2 94 ? 25.746 -74.238 -5.510 1.000 49.158 93 SER B O 1
ATOM 2374 N N . ALA B 2 95 ? 25.874 -75.722 -7.179 1.000 49.464 94 ALA B N 1
ATOM 2375 C CA . ALA B 2 95 ? 25.698 -74.695 -8.219 1.000 50.807 94 ALA B CA 1
ATOM 2376 C C . ALA B 2 95 ? 24.233 -74.291 -8.329 1.000 50.542 94 ALA B C 1
ATOM 2377 O O . ALA B 2 95 ? 23.971 -73.387 -9.139 1.000 49.735 94 ALA B O 1
ATOM 2379 N N . GLY B 2 96 ? 23.306 -74.957 -7.618 1.000 47.999 95 GLY B N 1
ATOM 2380 C CA . GLY B 2 96 ? 21.863 -74.725 -7.819 1.000 44.003 95 GLY B CA 1
ATOM 2381 C C . GLY B 2 96 ? 21.173 -74.619 -6.491 1.000 46.715 95 GLY B C 1
ATOM 2382 O O . GLY B 2 96 ? 21.783 -75.019 -5.471 1.000 45.769 95 GLY B O 1
ATOM 2383 N N . ARG B 2 97 ? 19.918 -74.197 -6.561 1.000 51.115 96 ARG B N 1
ATOM 2384 C CA . ARG B 2 97 ? 18.965 -74.105 -5.441 1.000 54.074 96 ARG B CA 1
ATOM 2385 C C . ARG B 2 97 ? 18.914 -75.450 -4.749 1.000 52.222 96 ARG B C 1
ATOM 2386 O O . ARG B 2 97 ? 18.901 -75.408 -3.530 1.000 55.246 96 ARG B O 1
ATOM 2394 N N . GLY B 2 98 ? 18.998 -76.571 -5.475 1.000 52.414 97 GLY B N 1
ATOM 2395 C CA . GLY B 2 98 ? 19.192 -77.907 -4.854 1.000 54.623 97 GLY B CA 1
ATOM 2396 C C . GLY B 2 98 ? 18.035 -78.885 -5.125 1.000 52.206 97 GLY B C 1
ATOM 2397 O O . GLY B 2 98 ? 18.075 -80.029 -4.645 1.000 52.570 97 GLY B O 1
ATOM 2398 N N . GLY B 2 99 ? 17.015 -78.450 -5.839 1.000 48.873 98 GLY B N 1
ATOM 2399 C CA . GLY B 2 99 ? 16.042 -79.359 -6.459 1.000 51.638 98 GLY B CA 1
ATOM 2400 C C . GLY B 2 99 ? 16.669 -80.179 -7.565 1.000 53.356 98 GLY B C 1
ATOM 2401 O O . GLY B 2 99 ? 16.028 -81.181 -7.963 1.000 50.811 98 GLY B O 1
ATOM 2402 N N . TYR B 2 100 ? 17.850 -79.784 -8.082 1.000 49.512 99 TYR B N 1
ATOM 2403 C CA . TYR B 2 100 ? 18.418 -80.466 -9.260 1.000 50.672 99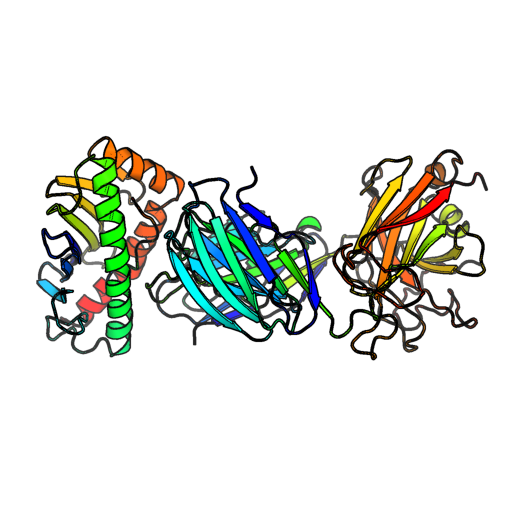 TYR B CA 1
ATOM 2404 C C . TYR B 2 100 ? 19.927 -80.656 -9.140 1.000 51.415 99 TYR B C 1
ATOM 2405 O O . TYR B 2 100 ? 20.376 -81.812 -9.291 1.000 51.219 99 TYR B O 1
ATOM 2414 N N . ALA B 2 101 ? 20.681 -79.573 -8.929 1.000 53.039 100 ALA B N 1
ATOM 2415 C CA . ALA B 2 101 ? 22.140 -79.609 -8.728 1.000 48.865 100 ALA B CA 1
ATOM 2416 C C . ALA B 2 101 ? 22.435 -80.380 -7.447 1.000 46.660 100 ALA B C 1
ATOM 2417 O O . ALA B 2 101 ? 21.681 -80.204 -6.434 1.000 46.827 100 ALA B O 1
ATOM 2419 N N . GLU B 2 102 ? 23.480 -81.199 -7.496 1.000 45.519 101 GLU B N 1
ATOM 2420 C CA . GLU B 2 102 ? 23.899 -82.076 -6.387 1.000 45.392 101 GLU B CA 1
ATOM 2421 C C . GLU B 2 102 ? 24.473 -81.212 -5.287 1.000 46.625 101 GLU B C 1
ATOM 2422 O O . GLU B 2 102 ? 24.733 -80.033 -5.547 1.000 48.160 101 GLU B O 1
ATOM 2428 N N . GLN B 2 103 ? 24.560 -81.762 -4.078 1.000 48.088 102 GLN B N 1
ATOM 2429 C CA . GLN B 2 103 ? 25.225 -81.110 -2.937 1.000 48.058 102 GLN B CA 1
ATOM 2430 C C . GLN B 2 103 ? 26.620 -81.696 -2.780 1.000 49.416 102 GLN B C 1
ATOM 2431 O O . GLN B 2 103 ? 26.732 -82.932 -2.865 1.000 50.527 102 GLN B O 1
ATOM 2437 N N . PHE B 2 104 ? 27.609 -80.830 -2.557 1.000 47.282 103 PHE B N 1
ATOM 2438 C CA . PHE B 2 104 ? 28.979 -81.234 -2.159 1.000 48.090 103 PHE B CA 1
ATOM 2439 C C . PHE B 2 104 ? 29.083 -81.022 -0.661 1.000 48.692 103 PHE B C 1
ATOM 2440 O O . PHE B 2 104 ? 28.839 -79.929 -0.225 1.000 48.298 103 PHE B O 1
ATOM 2448 N N . PHE B 2 105 ? 29.357 -82.086 0.074 1.000 50.421 104 PHE B N 1
ATOM 2449 C CA . PHE B 2 105 ? 29.425 -82.103 1.544 1.000 50.992 104 PHE B CA 1
ATOM 2450 C C . PHE B 2 105 ? 30.849 -81.750 1.943 1.000 53.632 104 PHE B C 1
ATOM 2451 O O . PHE B 2 105 ? 31.774 -82.377 1.481 1.000 53.639 104 PHE B O 1
ATOM 2459 N N . GLY B 2 106 ? 30.991 -80.806 2.857 1.000 56.761 105 GLY B N 1
ATOM 2460 C CA . GLY B 2 106 ? 32.252 -80.531 3.549 1.000 50.832 105 GLY B CA 1
ATOM 2461 C C . GLY B 2 106 ? 32.565 -81.521 4.654 1.000 46.852 105 GLY B C 1
ATOM 2462 O O . GLY B 2 106 ? 32.000 -82.580 4.811 1.000 53.064 105 GLY B O 1
ATOM 2463 N N . PRO B 2 107 ? 33.662 -81.273 5.345 1.000 52.483 106 PRO B N 1
ATOM 2464 C CA . PRO B 2 107 ? 34.273 -82.296 6.188 1.000 53.914 106 PRO B CA 1
ATOM 2465 C C . PRO B 2 107 ? 33.581 -82.510 7.531 1.000 58.037 106 PRO B C 1
ATOM 2466 O O . PRO B 2 107 ? 33.879 -83.477 8.215 1.000 56.675 106 PRO B O 1
ATOM 2470 N N . GLY B 2 108 ? 32.709 -81.575 7.897 1.000 58.798 107 GLY B N 1
ATOM 2471 C CA . GLY B 2 108 ? 31.802 -81.799 9.024 1.000 62.202 107 GLY B CA 1
ATOM 2472 C C . GLY B 2 108 ? 32.360 -81.355 10.371 1.000 65.924 107 GLY B C 1
ATOM 2473 O O . GLY B 2 108 ? 33.576 -81.481 10.613 1.000 64.541 107 GLY B O 1
ATOM 2474 N N . THR B 2 109 ? 31.458 -80.865 11.234 1.000 59.499 108 THR B N 1
ATOM 2475 C CA . THR B 2 109 ? 31.747 -80.548 12.635 1.000 52.567 108 THR B CA 1
ATOM 2476 C C . THR B 2 109 ? 31.087 -81.620 13.486 1.000 52.766 108 THR B C 1
ATOM 2477 O O . THR B 2 109 ? 29.888 -81.727 13.477 1.000 57.565 108 THR B O 1
ATOM 2481 N N . ARG B 2 110 ? 31.869 -82.373 14.227 1.000 51.614 109 ARG B N 1
ATOM 2482 C CA . ARG B 2 110 ? 31.342 -83.386 15.140 1.000 54.228 109 ARG B CA 1
ATOM 2483 C C . ARG B 2 110 ? 31.152 -82.779 16.538 1.000 51.307 109 ARG B C 1
ATOM 2484 O O . ARG B 2 110 ? 32.130 -82.374 17.115 1.000 51.430 109 ARG B O 1
ATOM 2492 N N . LEU B 2 111 ? 29.925 -82.766 17.064 1.000 48.650 110 LEU B N 1
ATOM 2493 C CA . LEU B 2 111 ? 29.591 -82.224 18.395 1.000 53.061 110 LEU B CA 1
ATOM 2494 C C . LEU B 2 111 ? 29.284 -83.395 19.297 1.000 54.344 110 LEU B C 1
ATOM 2495 O O . LEU B 2 111 ? 28.382 -84.203 19.018 1.000 54.538 110 LEU B O 1
ATOM 2500 N N . THR B 2 112 ? 30.010 -83.474 20.375 1.000 59.263 111 THR B N 1
ATOM 2501 C CA . THR B 2 112 ? 29.749 -84.517 21.394 1.000 61.626 111 THR B CA 1
ATOM 2502 C C . THR B 2 112 ? 29.155 -83.815 22.606 1.000 59.918 111 THR B C 1
ATOM 2503 O O . THR B 2 112 ? 29.692 -82.727 23.012 1.000 59.631 111 THR B O 1
ATOM 2507 N N . VAL B 2 113 ? 28.118 -84.422 23.153 1.000 62.239 112 VAL B N 1
ATOM 2508 C CA . VAL B 2 113 ? 27.420 -83.903 24.356 1.000 72.207 112 VAL B CA 1
ATOM 2509 C C . VAL B 2 113 ? 27.761 -84.813 25.525 1.000 72.870 112 VAL B C 1
ATOM 2510 O O . VAL B 2 113 ? 27.427 -85.983 25.444 1.000 73.954 112 VAL B O 1
ATOM 2514 N N . LEU B 2 114 ? 28.326 -84.296 26.604 1.000 79.759 113 LEU B N 1
ATOM 2515 C CA . LEU B 2 114 ? 28.361 -85.100 27.864 1.000 92.580 113 LEU B CA 1
ATOM 2516 C C . LEU B 2 114 ? 27.666 -84.361 29.030 1.000 86.547 113 LEU B C 1
ATOM 2517 O O . LEU B 2 114 ? 27.862 -83.141 29.193 1.000 80.691 113 LEU B O 1
ATOM 2522 N N . GLU B 2 115 ? 26.789 -85.080 29.737 1.000 88.769 114 GLU B N 1
ATOM 2523 C CA . GLU B 2 115 ? 26.164 -84.637 31.007 1.000 97.078 114 GLU B CA 1
ATOM 2524 C C . GLU B 2 115 ? 27.284 -84.033 31.860 1.000 98.044 114 GLU B C 1
ATOM 2525 O O . GLU B 2 115 ? 27.288 -82.807 32.069 1.000 79.951 114 GLU B O 1
ATOM 2531 N N . ASP B 2 116 ? 28.257 -84.876 32.220 1.000 107.749 115 ASP B N 1
ATOM 2532 C CA . ASP B 2 116 ? 29.248 -84.630 33.298 1.000 111.076 115 ASP B CA 1
ATOM 2533 C C . ASP B 2 116 ? 30.663 -84.687 32.716 1.000 110.282 115 ASP B C 1
ATOM 2534 O O . ASP B 2 116 ? 30.956 -85.643 31.973 1.000 119.032 115 ASP B O 1
ATOM 2539 N N . LEU B 2 117 ? 31.504 -83.724 33.108 1.000 108.555 116 LEU B N 1
ATOM 2540 C CA . LEU B 2 117 ? 32.886 -83.508 32.608 1.000 101.215 116 LEU B CA 1
ATOM 2541 C C . LEU B 2 117 ? 33.869 -84.424 33.356 1.000 99.332 116 LEU B C 1
ATOM 2542 O O . LEU B 2 117 ? 35.036 -84.472 32.948 1.000 94.401 116 LEU B O 1
ATOM 2547 N N . LYS B 2 118 ? 33.433 -85.114 34.417 1.000 102.261 117 LYS B N 1
ATOM 2548 C CA . LYS B 2 118 ? 34.296 -86.031 35.217 1.000 105.689 117 LYS B CA 1
ATOM 2549 C C . LYS B 2 118 ? 33.867 -87.469 34.913 1.000 101.674 117 LYS B C 1
ATOM 2550 O O . LYS B 2 118 ? 34.022 -88.361 35.755 1.000 99.830 117 LYS B O 1
ATOM 2556 N N . ASN B 2 119 ? 33.351 -87.683 33.710 1.000 102.516 118 ASN B N 1
ATOM 2557 C CA . ASN B 2 119 ? 33.319 -89.026 33.086 1.000 103.994 118 ASN B CA 1
ATOM 2558 C C . ASN B 2 119 ? 34.315 -89.047 31.919 1.000 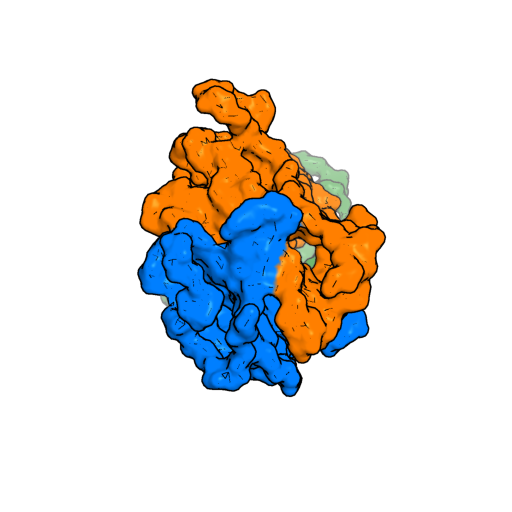95.912 118 ASN B C 1
ATOM 2559 O O . ASN B 2 119 ? 34.337 -90.069 31.229 1.000 97.384 118 ASN B O 1
ATOM 2564 N N . VAL B 2 120 ? 35.151 -88.004 31.771 1.000 87.731 119 VAL B N 1
ATOM 2565 C CA . VAL B 2 120 ? 36.204 -87.892 30.714 1.000 88.704 119 VAL B CA 1
ATOM 2566 C C . VAL B 2 120 ? 37.502 -88.570 31.187 1.000 87.119 119 VAL B C 1
ATOM 2567 O O . VAL B 2 120 ? 38.108 -88.101 32.146 1.000 90.039 119 VAL B O 1
ATOM 2571 N N . PHE B 2 121 ? 37.929 -89.624 30.499 1.000 88.355 120 PHE B N 1
ATOM 2572 C CA . PHE B 2 121 ? 39.185 -90.379 30.754 1.000 88.647 120 PHE B CA 1
ATOM 2573 C C . PHE B 2 121 ? 39.863 -90.635 29.416 1.000 83.817 120 PHE B C 1
ATOM 2574 O O . PHE B 2 121 ? 39.190 -90.915 28.407 1.000 77.987 120 PHE B O 1
ATOM 2582 N N . PRO B 2 122 ? 41.215 -90.579 29.370 1.000 77.087 121 PRO B N 1
ATOM 2583 C CA . PRO B 2 122 ? 41.945 -90.993 28.182 1.000 72.002 121 PRO B CA 1
ATOM 2584 C C . PRO B 2 122 ? 41.815 -92.509 28.064 1.000 69.407 121 PRO B C 1
ATOM 2585 O O . PRO B 2 122 ? 41.396 -93.199 28.982 1.000 71.448 121 PRO B O 1
ATOM 2589 N N . PRO B 2 123 ? 42.140 -93.111 26.911 1.000 70.344 122 PRO B N 1
ATOM 2590 C CA . PRO B 2 123 ? 42.274 -94.559 26.862 1.000 66.176 122 PRO B CA 1
ATOM 2591 C C . PRO B 2 123 ? 43.566 -94.947 27.572 1.000 65.637 122 PRO B C 1
ATOM 2592 O O . PRO B 2 123 ? 44.488 -94.169 27.555 1.000 58.607 122 PRO B O 1
ATOM 2596 N N . GLU B 2 124 ? 43.603 -96.166 28.101 1.000 73.568 123 GLU B N 1
ATOM 2597 C CA . GLU B 2 124 ? 44.869 -96.928 28.260 1.000 74.573 123 GLU B CA 1
ATOM 2598 C C . GLU B 2 124 ? 45.079 -97.751 26.980 1.000 64.541 123 GLU B C 1
ATOM 2599 O O . GLU B 2 124 ? 44.127 -98.351 26.470 1.000 67.872 123 GLU B O 1
ATOM 2605 N N . VAL B 2 125 ? 46.291 -97.768 26.462 1.000 60.899 124 VAL B N 1
ATOM 2606 C CA . VAL B 2 125 ? 46.635 -98.515 25.228 1.000 61.740 124 VAL B CA 1
ATOM 2607 C C . VAL B 2 125 ? 47.560 -99.675 25.583 1.000 58.827 124 VAL B C 1
ATOM 2608 O O . VAL B 2 125 ? 48.545 -99.398 26.254 1.000 58.789 124 VAL B O 1
ATOM 2612 N N . ALA B 2 126 ? 47.315 -100.866 25.026 1.000 54.047 125 ALA B N 1
ATOM 2613 C CA . ALA B 2 126 ? 48.233 -102.012 25.160 1.000 59.114 125 ALA B CA 1
ATOM 2614 C C . ALA B 2 126 ? 48.377 -102.739 23.838 1.000 54.950 125 ALA B C 1
ATOM 2615 O O . ALA B 2 126 ? 47.399 -102.877 23.157 1.000 64.295 125 ALA B O 1
ATOM 2617 N N . VAL B 2 127 ? 49.568 -103.242 23.563 1.000 55.165 126 VAL B N 1
ATOM 2618 C CA . VAL B 2 127 ? 49.847 -104.075 22.381 1.000 57.442 126 VAL B CA 1
ATOM 2619 C C . VAL B 2 127 ? 50.162 -105.480 22.879 1.000 63.519 126 VAL B C 1
ATOM 2620 O O . VAL B 2 127 ? 51.001 -105.643 23.780 1.000 66.678 126 VAL B O 1
ATOM 2624 N N . PHE B 2 128 ? 49.513 -106.437 22.248 1.000 64.865 127 PHE B N 1
ATOM 2625 C CA . PHE B 2 128 ? 49.611 -107.887 22.503 1.000 67.887 127 PHE B CA 1
ATOM 2626 C C . PHE B 2 128 ? 50.363 -108.499 21.322 1.000 65.101 127 PHE B C 1
ATOM 2627 O O . PHE B 2 128 ? 50.063 -108.172 20.172 1.000 63.690 127 PHE B O 1
ATOM 2635 N N . GLU B 2 129 ? 51.322 -109.372 21.608 1.000 70.252 128 GLU B N 1
ATOM 2636 C CA . GLU B 2 129 ? 52.309 -109.835 20.606 1.000 69.571 128 GLU B CA 1
ATOM 2637 C C . GLU B 2 129 ? 51.770 -111.078 19.930 1.000 66.320 128 GLU B C 1
ATOM 2638 O O . GLU B 2 129 ? 50.953 -111.792 20.498 1.000 70.601 128 GLU B O 1
ATOM 2644 N N . PRO B 2 130 ? 52.213 -111.364 18.694 1.000 66.087 129 PRO B N 1
ATOM 2645 C CA . PRO B 2 130 ? 51.834 -112.605 18.028 1.000 72.995 129 PRO B CA 1
ATOM 2646 C C . PRO B 2 130 ? 52.126 -113.845 18.909 1.000 78.671 129 PRO B C 1
ATOM 2647 O O . PRO B 2 130 ? 53.191 -113.904 19.591 1.000 73.361 129 PRO B O 1
ATOM 2651 N N . SER B 2 131 ? 51.141 -114.758 18.936 1.000 78.986 130 SER B N 1
ATOM 2652 C CA . SER B 2 131 ? 51.210 -116.166 19.407 1.000 77.145 130 SER B CA 1
ATOM 2653 C C . SER B 2 131 ? 52.300 -116.916 18.632 1.000 78.363 130 SER B C 1
ATOM 2654 O O . SER B 2 131 ? 52.377 -116.773 17.368 1.000 74.077 130 SER B O 1
ATOM 2657 N N . GLU B 2 132 ? 53.114 -117.720 19.321 1.000 83.562 131 GLU B N 1
ATOM 2658 C CA . GLU B 2 132 ? 54.100 -118.585 18.618 1.000 85.494 131 GLU B CA 1
ATOM 2659 C C . GLU B 2 132 ? 53.319 -119.628 17.791 1.000 81.140 131 GLU B C 1
ATOM 2660 O O . GLU B 2 132 ? 53.734 -119.934 16.638 1.000 82.054 131 GLU B O 1
ATOM 2666 N N . ALA B 2 133 ? 52.193 -120.106 18.314 1.000 72.697 132 ALA B N 1
ATOM 2667 C CA . ALA B 2 133 ? 51.308 -121.085 17.641 1.000 78.183 132 ALA B CA 1
ATOM 2668 C C . ALA B 2 133 ? 50.870 -120.560 16.265 1.000 78.724 132 ALA B C 1
ATOM 2669 O O . ALA B 2 133 ? 50.859 -121.358 15.288 1.000 75.316 132 ALA B O 1
ATOM 2671 N N . GLU B 2 134 ? 50.478 -119.280 16.188 1.000 76.366 133 GLU B N 1
ATOM 2672 C CA . GLU B 2 134 ? 50.063 -118.658 14.901 1.000 72.665 133 GLU B CA 1
ATOM 2673 C C . GLU B 2 134 ? 51.269 -118.642 13.963 1.000 68.711 133 GLU B C 1
ATOM 2674 O O . GLU B 2 134 ? 51.103 -119.010 12.806 1.000 66.797 133 GLU B O 1
ATOM 2680 N N . ILE B 2 135 ? 52.441 -118.219 14.440 1.000 71.611 134 ILE B N 1
ATOM 2681 C CA . ILE B 2 135 ? 53.660 -118.170 13.581 1.000 78.241 134 ILE B CA 1
ATOM 2682 C C . ILE B 2 135 ? 53.959 -119.575 13.044 1.000 84.710 134 ILE B C 1
ATOM 2683 O O . ILE B 2 135 ? 54.296 -119.662 11.863 1.000 90.716 134 ILE B O 1
ATOM 2688 N N . SER B 2 136 ? 53.861 -120.621 13.874 1.000 85.696 135 SER B N 1
ATOM 2689 C CA . SER B 2 136 ? 54.071 -122.030 13.450 1.000 91.257 135 SER B CA 1
ATOM 2690 C C . SER B 2 136 ? 53.041 -122.398 12.391 1.000 88.839 135 SER B C 1
ATOM 2691 O O . SER B 2 136 ? 53.439 -122.888 11.317 1.000 88.544 135 SER B O 1
ATOM 2694 N N . HIS B 2 137 ? 51.764 -122.175 12.695 1.000 86.797 136 HIS B N 1
ATOM 2695 C CA . HIS B 2 137 ? 50.626 -122.703 11.897 1.000 91.413 136 HIS B CA 1
ATOM 2696 C C . HIS B 2 137 ? 50.531 -122.040 10.505 1.000 90.513 136 HIS B C 1
ATOM 2697 O O . HIS B 2 137 ? 50.083 -122.744 9.587 1.000 93.213 136 HIS B O 1
ATOM 2704 N N . THR B 2 138 ? 50.952 -120.769 10.332 1.000 92.287 137 THR B N 1
ATOM 2705 C CA . THR B 2 138 ? 50.577 -119.904 9.167 1.000 91.813 137 THR B CA 1
ATOM 2706 C C . THR B 2 138 ? 51.745 -119.186 8.482 1.000 87.031 137 THR B C 1
ATOM 2707 O O . THR B 2 138 ? 51.510 -118.654 7.364 1.000 83.929 137 THR B O 1
ATOM 2711 N N . GLN B 2 139 ? 52.897 -119.066 9.148 1.000 83.236 138 GLN B N 1
ATOM 2712 C CA . GLN B 2 139 ? 54.033 -118.167 8.759 1.000 81.856 138 GLN B CA 1
ATOM 2713 C C . GLN B 2 139 ? 53.572 -116.698 8.716 1.000 74.269 138 GLN B C 1
ATOM 2714 O O . GLN B 2 139 ? 54.094 -115.944 7.884 1.000 73.305 138 GLN B O 1
ATOM 2720 N N . LYS B 2 140 ? 52.602 -116.326 9.557 1.000 70.036 139 LYS B N 1
ATOM 2721 C CA . LYS B 2 140 ? 52.108 -114.939 9.699 1.000 71.157 139 LYS B CA 1
ATOM 2722 C C . LYS B 2 140 ? 52.021 -114.635 11.190 1.000 70.459 139 LYS B C 1
ATOM 2723 O O . LYS B 2 140 ? 51.865 -115.571 11.965 1.000 74.124 139 LYS B O 1
ATOM 2729 N N . ALA B 2 141 ? 52.121 -113.360 11.545 1.000 65.437 140 ALA B N 1
ATOM 2730 C CA . ALA B 2 141 ? 52.095 -112.882 12.932 1.000 66.777 140 ALA B CA 1
ATOM 2731 C C . ALA B 2 141 ? 51.131 -111.702 13.027 1.000 63.494 140 ALA B C 1
ATOM 2732 O O . ALA B 2 141 ? 51.333 -110.662 12.343 1.000 66.697 140 ALA B O 1
ATOM 2734 N N . THR B 2 142 ? 50.190 -111.818 13.942 1.000 58.432 141 THR B N 1
ATOM 2735 C CA . THR B 2 142 ? 49.174 -110.784 14.182 1.000 62.531 141 THR B CA 1
ATOM 2736 C C . THR B 2 142 ? 49.482 -110.104 15.513 1.000 60.643 141 THR B C 1
ATOM 2737 O O . THR B 2 142 ? 49.480 -110.785 16.551 1.000 59.633 141 THR B O 1
ATOM 2741 N N . LEU B 2 143 ? 49.617 -108.783 15.489 1.000 61.865 142 LEU B N 1
ATOM 2742 C CA . LEU B 2 143 ? 49.624 -107.940 16.720 1.000 56.384 142 LEU B CA 1
ATOM 2743 C C . LEU B 2 143 ? 48.169 -107.506 16.940 1.000 54.141 142 LEU B C 1
ATOM 2744 O O . LEU B 2 143 ? 47.461 -107.338 15.944 1.000 51.996 142 LEU B O 1
ATOM 2749 N N . VAL B 2 144 ? 47.743 -107.348 18.183 1.000 54.631 143 VAL B N 1
ATOM 2750 C CA . VAL B 2 144 ? 46.410 -106.795 18.552 1.000 57.999 143 VAL B CA 1
ATOM 2751 C C . VAL B 2 144 ? 46.686 -105.574 19.440 1.000 57.750 143 VAL B C 1
ATOM 2752 O O . VAL B 2 144 ? 47.567 -105.661 20.320 1.000 54.028 143 VAL B O 1
ATOM 2756 N N . CYS B 2 145 ? 45.982 -104.479 19.198 1.000 58.492 144 CYS B N 1
ATOM 2757 C CA . CYS B 2 145 ? 46.005 -103.252 20.030 1.000 60.442 144 CYS B CA 1
ATOM 2758 C C . CYS B 2 145 ? 44.655 -103.098 20.763 1.000 64.224 144 CYS B C 1
ATOM 2759 O O . CYS B 2 145 ? 43.628 -103.308 20.109 1.000 63.889 144 CYS B O 1
ATOM 2762 N N . LEU B 2 146 ? 44.655 -102.716 22.049 1.000 61.645 145 LEU B N 1
ATOM 2763 C CA . LEU B 2 146 ? 43.433 -102.361 22.807 1.000 62.570 145 LEU B CA 1
ATOM 2764 C C . LEU B 2 146 ? 43.581 -100.973 23.420 1.000 62.243 145 LEU B C 1
ATOM 2765 O O . LEU B 2 146 ? 44.574 -100.706 24.108 1.000 64.865 145 LEU B O 1
ATOM 2770 N N . ALA B 2 147 ? 42.596 -100.137 23.152 1.000 62.590 146 ALA B N 1
ATOM 2771 C CA . ALA B 2 147 ? 42.314 -98.899 23.888 1.000 65.857 146 ALA B CA 1
ATOM 2772 C C . ALA B 2 147 ? 41.078 -99.195 24.715 1.000 67.564 146 ALA B C 1
ATOM 2773 O O . ALA B 2 147 ? 40.077 -99.710 24.099 1.000 65.042 146 ALA B O 1
ATOM 2775 N N . THR B 2 148 ? 41.180 -98.932 26.022 1.000 66.311 147 THR B N 1
ATOM 2776 C CA . THR B 2 148 ? 40.183 -99.317 27.053 1.000 68.178 147 THR B CA 1
ATOM 2777 C C . THR B 2 148 ? 39.938 -98.134 27.986 1.000 70.873 147 THR B C 1
ATOM 2778 O O . THR B 2 148 ? 40.852 -97.277 28.103 1.000 71.082 147 THR B O 1
ATOM 2782 N N . GLY B 2 149 ? 38.761 -98.106 28.623 1.000 73.079 148 GLY B N 1
ATOM 2783 C CA . GLY B 2 149 ? 38.421 -97.124 29.670 1.000 72.213 148 GLY B CA 1
ATOM 2784 C C . GLY B 2 149 ? 38.339 -95.689 29.163 1.000 78.008 148 GLY B C 1
ATOM 2785 O O . GLY B 2 149 ? 38.519 -94.785 30.015 1.000 82.690 148 GLY B O 1
ATOM 2786 N N . PHE B 2 150 ? 38.089 -95.429 27.858 1.000 75.304 149 PHE B N 1
ATOM 2787 C CA . PHE B 2 150 ? 37.985 -94.024 27.364 1.000 70.704 149 PHE B CA 1
ATOM 2788 C C . PHE B 2 150 ? 36.517 -93.595 27.322 1.000 73.826 149 PHE B C 1
ATOM 2789 O O . PHE B 2 150 ? 35.608 -94.457 27.268 1.000 74.171 149 PHE B O 1
ATOM 2797 N N . TYR B 2 151 ? 36.312 -92.284 27.468 1.000 76.886 150 TYR B N 1
ATOM 2798 C CA . TYR B 2 151 ? 35.000 -91.595 27.408 1.000 78.727 150 TYR B CA 1
ATOM 2799 C C . TYR B 2 151 ? 35.273 -90.120 27.145 1.000 75.983 150 TYR B C 1
ATOM 2800 O O . TYR B 2 151 ? 36.085 -89.524 27.832 1.000 64.727 150 TYR B O 1
ATOM 2809 N N . PRO B 2 152 ? 34.623 -89.494 26.135 1.000 79.988 151 PRO B N 1
ATOM 2810 C CA . PRO B 2 152 ? 33.650 -90.190 25.275 1.000 77.417 151 PRO B CA 1
ATOM 2811 C C . PRO B 2 152 ? 34.320 -91.045 24.177 1.000 76.185 151 PRO B C 1
ATOM 2812 O O . PRO B 2 152 ? 35.537 -91.271 24.226 1.000 72.565 151 PRO B O 1
ATOM 2816 N N . ASP B 2 153 ? 33.525 -91.511 23.209 1.000 75.755 152 ASP B N 1
ATOM 2817 C CA . ASP B 2 153 ? 33.865 -92.649 22.311 1.000 76.248 152 ASP B CA 1
ATOM 2818 C C . ASP B 2 153 ? 34.650 -92.202 21.064 1.000 72.937 152 ASP B C 1
ATOM 2819 O O . ASP B 2 153 ? 34.677 -92.992 20.136 1.000 77.592 152 ASP B O 1
ATOM 2824 N N . HIS B 2 154 ? 35.235 -91.001 21.033 1.000 67.730 153 HIS B N 1
ATOM 2825 C CA . HIS B 2 154 ? 35.867 -90.403 19.836 1.000 77.121 153 HIS B CA 1
ATOM 2826 C C . HIS B 2 154 ? 37.379 -90.630 19.926 1.000 77.794 153 HIS B C 1
ATOM 2827 O O . HIS B 2 154 ? 38.083 -89.796 20.573 1.000 75.506 153 HIS B O 1
ATOM 2834 N N . VAL B 2 155 ? 37.873 -91.703 19.312 1.000 69.128 154 VAL B N 1
ATOM 2835 C CA . VAL B 2 155 ? 39.342 -91.898 19.195 1.000 65.521 154 VAL B CA 1
ATOM 2836 C C . VAL B 2 155 ? 39.692 -92.132 17.746 1.000 62.746 154 VAL B C 1
ATOM 2837 O O . VAL B 2 155 ? 38.809 -92.459 16.966 1.000 67.918 154 VAL B O 1
ATOM 2841 N N . GLU B 2 156 ? 40.965 -92.003 17.442 1.000 58.804 155 GLU B N 1
ATOM 2842 C CA . GLU B 2 156 ? 41.516 -92.457 16.163 1.000 61.943 155 GLU B CA 1
ATOM 2843 C C . GLU B 2 156 ? 42.761 -93.279 16.455 1.000 59.320 155 GLU B C 1
ATOM 2844 O O . GLU B 2 156 ? 43.725 -92.747 17.024 1.000 56.740 155 GLU B O 1
ATOM 2850 N N . LEU B 2 157 ? 42.711 -94.530 16.016 1.000 56.892 156 LEU B N 1
ATOM 2851 C CA . LEU B 2 157 ? 43.770 -95.520 16.215 1.000 52.626 156 LEU B CA 1
ATOM 2852 C C . LEU B 2 157 ? 44.528 -95.665 14.905 1.000 51.118 156 LEU B C 1
ATOM 2853 O O . LEU B 2 157 ? 43.906 -95.948 13.886 1.000 50.156 156 LEU B O 1
ATOM 2858 N N . SER B 2 158 ? 45.842 -95.487 14.951 1.000 50.549 157 SER B N 1
ATOM 2859 C CA . SER B 2 158 ? 46.739 -95.833 13.828 1.000 51.692 157 SER B CA 1
ATOM 2860 C C . SER B 2 158 ? 47.927 -96.705 14.286 1.000 53.805 157 SER B C 1
ATOM 2861 O O . SER B 2 158 ? 48.376 -96.643 15.465 1.000 52.792 157 SER B O 1
ATOM 2864 N N . TRP B 2 159 ? 48.447 -97.461 13.338 1.000 51.740 158 TRP B N 1
ATOM 2865 C CA . TRP B 2 159 ? 49.619 -98.348 13.490 1.000 50.370 158 TRP B CA 1
ATOM 2866 C C . TRP B 2 159 ? 50.824 -97.673 12.826 1.000 51.647 158 TRP B C 1
ATOM 2867 O O . TRP B 2 159 ? 50.699 -97.195 11.660 1.000 49.092 158 TRP B O 1
ATOM 2878 N N . TRP B 2 160 ? 51.974 -97.732 13.499 1.000 50.231 159 TRP B N 1
ATOM 2879 C CA . TRP B 2 160 ? 53.220 -97.101 13.035 1.000 51.051 159 TRP B CA 1
ATOM 2880 C C . TRP B 2 160 ? 54.341 -98.126 13.106 1.000 51.457 159 TRP B C 1
ATOM 2881 O O . TRP B 2 160 ? 54.605 -98.608 14.204 1.000 54.741 159 TRP B O 1
ATOM 2892 N N . VAL B 2 161 ? 54.976 -98.414 11.978 1.000 49.132 160 VAL B N 1
ATOM 2893 C CA . VAL B 2 161 ? 56.009 -99.467 11.883 1.000 50.689 160 VAL B CA 1
ATOM 2894 C C . VAL B 2 161 ? 57.274 -98.756 11.489 1.000 53.256 160 VAL B C 1
ATOM 2895 O O . VAL B 2 161 ? 57.278 -98.164 10.400 1.000 56.650 160 VAL B O 1
ATOM 2899 N N . ASN B 2 162 ? 58.254 -98.724 12.406 1.000 57.506 161 ASN B N 1
ATOM 2900 C CA . ASN B 2 162 ? 59.545 -98.059 12.128 1.000 54.011 161 ASN B CA 1
ATOM 2901 C C . ASN B 2 162 ? 59.236 -96.579 11.798 1.000 53.226 161 ASN B C 1
ATOM 2902 O O . ASN B 2 162 ? 59.811 -96.034 10.888 1.000 56.051 161 ASN B O 1
ATOM 2907 N N . GLY B 2 163 ? 58.338 -95.942 12.543 1.000 52.260 162 GLY B N 1
ATOM 2908 C CA . GLY B 2 163 ? 58.098 -94.492 12.436 1.000 57.296 162 GLY B CA 1
ATOM 2909 C C . GLY B 2 163 ? 57.232 -94.102 11.245 1.000 59.882 162 GLY B C 1
ATOM 2910 O O . GLY B 2 163 ? 56.944 -92.900 11.138 1.000 61.024 162 GLY B O 1
ATOM 2911 N N . LYS B 2 164 ? 56.768 -95.088 10.466 1.000 61.574 163 LYS B N 1
ATOM 2912 C CA . LYS B 2 164 ? 55.916 -94.952 9.245 1.000 65.389 163 LYS B CA 1
ATOM 2913 C C . LYS B 2 164 ? 54.465 -95.457 9.471 1.000 56.804 163 LYS B C 1
ATOM 2914 O O . LYS B 2 164 ? 54.267 -96.647 9.749 1.000 50.452 163 LYS B O 1
ATOM 2920 N N . GLU B 2 165 ? 53.441 -94.621 9.308 1.000 57.742 164 GLU B N 1
ATOM 2921 C CA . GLU B 2 165 ? 52.029 -95.107 9.384 1.000 53.856 164 GLU B CA 1
ATOM 2922 C C . GLU B 2 165 ? 51.733 -96.152 8.292 1.000 52.682 164 GLU B C 1
ATOM 2923 O O . GLU B 2 165 ? 52.162 -95.984 7.150 1.000 49.774 164 GLU B O 1
ATOM 2929 N N . VAL B 2 166 ? 51.093 -97.252 8.680 1.000 52.032 165 VAL B N 1
ATOM 2930 C CA . VAL B 2 166 ? 50.760 -98.359 7.753 1.000 55.628 165 VAL B CA 1
ATOM 2931 C C . VAL B 2 166 ? 49.246 -98.546 7.740 1.000 54.045 165 VAL B C 1
ATOM 2932 O O . VAL B 2 166 ? 48.567 -98.183 8.738 1.000 46.812 165 VAL B O 1
ATOM 2936 N N . HIS B 2 167 ? 48.789 -99.244 6.706 1.000 56.735 166 HIS B N 1
ATOM 2937 C CA . HIS B 2 167 ? 47.357 -99.457 6.334 1.000 57.938 166 HIS B CA 1
ATOM 2938 C C . HIS B 2 167 ? 47.209 -100.930 5.956 1.000 56.334 166 HIS B C 1
ATOM 2939 O O . HIS B 2 167 ? 46.257 -101.597 6.439 1.000 59.127 166 HIS B O 1
ATOM 2946 N N . SER B 2 168 ? 48.149 -101.416 5.144 1.000 57.731 167 SER B N 1
ATOM 2947 C CA . SER B 2 168 ? 48.291 -102.844 4.778 1.000 58.969 167 SER B CA 1
ATOM 2948 C C . SER B 2 168 ? 48.387 -103.697 6.055 1.000 56.103 167 SER B C 1
ATOM 2949 O O . SER B 2 168 ? 49.114 -103.314 6.965 1.000 57.797 167 SER B O 1
ATOM 2952 N N . GLY B 2 169 ? 47.596 -104.763 6.145 1.000 54.611 168 GLY B N 1
ATOM 2953 C CA . GLY B 2 169 ? 47.606 -105.732 7.247 1.000 56.215 168 GLY B CA 1
ATOM 2954 C C . GLY B 2 169 ? 46.764 -105.277 8.423 1.000 56.925 168 GLY B C 1
ATOM 2955 O O . GLY B 2 169 ? 46.681 -106.035 9.440 1.000 52.662 168 GLY B O 1
ATOM 2956 N N . VAL B 2 170 ? 46.144 -104.104 8.288 1.000 51.574 169 VAL B N 1
ATOM 2957 C CA . VAL B 2 170 ? 45.409 -103.449 9.400 1.000 53.184 169 VAL B CA 1
ATOM 2958 C C . VAL B 2 170 ? 43.902 -103.630 9.245 1.000 58.868 169 VAL B C 1
ATOM 2959 O O . VAL B 2 170 ? 43.353 -103.437 8.120 1.000 58.141 169 VAL B O 1
ATOM 2963 N N . CYS B 2 171 ? 43.263 -103.896 10.376 1.000 57.996 170 CYS B N 1
ATOM 2964 C CA . CYS B 2 171 ? 41.809 -103.864 10.505 1.000 63.146 170 CYS B CA 1
ATOM 2965 C C . CYS B 2 171 ? 41.489 -103.280 11.866 1.000 59.706 170 CYS B C 1
ATOM 2966 O O . CYS B 2 171 ? 41.835 -103.905 12.861 1.000 58.100 170 CYS B O 1
ATOM 2969 N N . THR B 2 172 ? 40.796 -102.155 11.911 1.000 61.179 171 THR B N 1
ATOM 2970 C CA . THR B 2 172 ? 40.375 -101.535 13.203 1.000 60.553 171 THR B CA 1
ATOM 2971 C C . THR B 2 172 ? 38.863 -101.716 13.381 1.000 57.685 171 THR B C 1
ATOM 2972 O O . THR B 2 172 ? 38.159 -101.635 12.404 1.000 63.078 171 THR B O 1
ATOM 2976 N N . ASP B 2 173 ? 38.369 -101.977 14.573 1.000 58.112 172 ASP B N 1
ATOM 2977 C CA . ASP B 2 173 ? 36.901 -102.122 14.757 1.000 62.672 172 ASP B CA 1
ATOM 2978 C C . ASP B 2 173 ? 36.230 -100.861 14.209 1.000 64.167 172 ASP B C 1
ATOM 2979 O O . ASP B 2 173 ? 36.680 -99.733 14.458 1.000 60.943 172 ASP B O 1
ATOM 2984 N N . PRO B 2 174 ? 35.121 -100.984 13.453 1.000 68.421 173 PRO B N 1
ATOM 2985 C CA . PRO B 2 174 ? 34.424 -99.786 12.975 1.000 67.868 173 PRO B CA 1
ATOM 2986 C C . PRO B 2 174 ? 33.939 -98.933 14.161 1.000 63.432 173 PRO B C 1
ATOM 2987 O O . PRO B 2 174 ? 33.936 -97.732 14.051 1.000 68.677 173 PRO B O 1
ATOM 2991 N N . GLN B 2 175 ? 33.587 -99.559 15.290 1.000 70.182 174 GLN B N 1
ATOM 2992 C CA . GLN B 2 175 ? 32.935 -98.870 16.449 1.000 76.475 174 GLN B CA 1
ATOM 2993 C C . GLN B 2 175 ? 33.498 -99.360 17.773 1.000 68.023 174 GLN B C 1
ATOM 2994 O O . GLN B 2 175 ? 33.741 -100.559 17.948 1.000 69.155 174 GLN B O 1
ATOM 3000 N N . PRO B 2 176 ? 33.624 -98.459 18.774 1.000 70.386 175 PRO B N 1
ATOM 3001 C CA . PRO B 2 176 ? 33.917 -98.872 20.149 1.000 76.302 175 PRO B CA 1
ATOM 3002 C C . PRO B 2 176 ? 32.797 -99.729 20.771 1.000 74.393 175 PRO B C 1
ATOM 3003 O O . PRO B 2 176 ? 31.715 -99.732 20.248 1.000 80.931 175 PRO B O 1
ATOM 3007 N N . LEU B 2 177 ? 33.114 -100.468 21.835 1.000 80.593 176 LEU B N 1
ATOM 3008 C CA . LEU B 2 177 ? 32.174 -101.182 22.749 1.000 83.753 176 LEU B CA 1
ATOM 3009 C C . LEU B 2 177 ? 32.087 -100.379 24.043 1.000 90.411 176 LEU B C 1
ATOM 3010 O O . LEU B 2 177 ? 33.137 -99.817 24.471 1.000 91.813 176 LEU B O 1
ATOM 3015 N N . LYS B 2 178 ? 30.909 -100.412 24.674 1.000 93.714 177 LYS B N 1
ATOM 3016 C CA . LYS B 2 178 ? 30.690 -99.929 26.058 1.000 94.338 177 LYS B CA 1
ATOM 3017 C C . LYS B 2 178 ? 31.193 -101.048 26.972 1.000 89.542 177 LYS B C 1
ATOM 3018 O O . LYS B 2 178 ? 30.773 -102.201 26.780 1.000 87.086 177 LYS B O 1
ATOM 3024 N N . GLU B 2 179 ? 32.131 -100.738 27.863 1.000 87.170 178 GLU B N 1
ATOM 3025 C CA . GLU B 2 179 ? 32.658 -101.732 28.829 1.000 98.031 178 GLU B CA 1
ATOM 3026 C C . GLU B 2 179 ? 31.522 -102.107 29.803 1.000 110.140 178 GLU B C 1
ATOM 3027 O O . GLU B 2 179 ? 31.256 -103.315 29.975 1.000 118.690 178 GLU B O 1
ATOM 3033 N N . GLN B 2 180 ? 30.815 -101.126 30.369 1.000 112.184 179 GLN B N 1
ATOM 3034 C CA . GLN B 2 180 ? 29.601 -101.373 31.198 1.000 112.375 179 GLN B CA 1
ATOM 3035 C C . GLN B 2 180 ? 28.379 -101.037 30.339 1.000 105.788 179 GLN B C 1
ATOM 3036 O O . GLN B 2 180 ? 27.818 -99.954 30.474 1.000 98.278 179 GLN B O 1
ATOM 3042 N N . PRO B 2 181 ? 27.919 -101.928 29.423 1.000 105.495 180 PRO B N 1
ATOM 3043 C CA . PRO B 2 181 ? 26.941 -101.536 28.393 1.000 110.042 180 PRO B CA 1
ATOM 3044 C C . PRO B 2 181 ? 25.584 -101.003 28.911 1.000 123.253 180 PRO B C 1
ATOM 3045 O O . PRO B 2 181 ? 24.929 -100.280 28.162 1.000 123.207 180 PRO B O 1
ATOM 3049 N N . ALA B 2 182 ? 25.184 -101.362 30.146 1.000 135.275 181 ALA B N 1
ATOM 3050 C CA . ALA B 2 182 ? 24.069 -100.739 30.908 1.000 129.706 181 ALA B CA 1
ATOM 3051 C C . ALA B 2 182 ? 24.420 -99.268 31.163 1.000 134.344 181 ALA B C 1
ATOM 3052 O O . ALA B 2 182 ? 24.203 -98.464 30.221 1.000 133.533 181 ALA B O 1
ATOM 3054 N N . LEU B 2 183 ? 24.978 -98.938 32.343 1.000 134.561 182 LEU B N 1
ATOM 3055 C CA . LEU B 2 183 ? 25.546 -97.592 32.653 1.000 135.356 182 LEU B CA 1
ATOM 3056 C C . LEU B 2 183 ? 25.471 -96.739 31.374 1.000 133.114 182 LEU B C 1
ATOM 3057 O O . LEU B 2 183 ? 26.282 -96.963 30.456 1.000 135.949 182 LEU B O 1
ATOM 3062 N N . ASN B 2 184 ? 24.483 -95.841 31.293 1.000 136.298 183 ASN B N 1
ATOM 3063 C CA . ASN B 2 184 ? 24.165 -95.010 30.095 1.000 127.202 183 ASN B CA 1
ATOM 3064 C C . ASN B 2 184 ? 25.403 -94.184 29.707 1.000 118.017 183 ASN B C 1
ATOM 3065 O O . ASN B 2 184 ? 25.522 -93.881 28.506 1.000 107.059 183 ASN B O 1
ATOM 3070 N N . ASP B 2 185 ? 26.297 -93.861 30.657 1.000 112.356 184 ASP B N 1
ATOM 3071 C CA . ASP B 2 185 ? 27.502 -93.015 30.402 1.000 116.777 184 ASP B CA 1
ATOM 3072 C C . ASP B 2 185 ? 28.811 -93.849 30.503 1.000 119.712 184 ASP B C 1
ATOM 3073 O O . ASP B 2 185 ? 29.912 -93.261 30.815 1.000 108.390 184 ASP B O 1
ATOM 3078 N N . SER B 2 186 ? 28.724 -95.159 30.212 1.000 106.556 185 SER B N 1
ATOM 3079 C CA . SER B 2 186 ? 29.849 -96.135 30.172 1.000 98.019 185 SER B CA 1
ATOM 3080 C C . SER B 2 186 ? 31.044 -95.584 29.381 1.000 90.545 185 SER B C 1
ATOM 3081 O O . SER B 2 186 ? 30.822 -94.906 28.350 1.000 85.917 185 SER B O 1
ATOM 3084 N N . ARG B 2 187 ? 32.247 -95.944 29.835 1.000 83.810 186 ARG B N 1
ATOM 3085 C CA . ARG B 2 187 ? 33.534 -95.792 29.114 1.000 87.676 186 ARG B CA 1
ATOM 3086 C C . ARG B 2 187 ? 33.660 -96.866 28.025 1.000 88.095 186 ARG B C 1
ATOM 3087 O O . ARG B 2 187 ? 32.921 -97.903 28.116 1.000 89.440 186 ARG B O 1
ATOM 3095 N N . TYR B 2 188 ? 34.587 -96.681 27.067 1.000 77.765 187 TYR B N 1
ATOM 3096 C CA . TYR B 2 188 ? 34.618 -97.507 25.825 1.000 82.280 187 TYR B CA 1
ATOM 3097 C C . TYR B 2 188 ? 35.919 -98.311 25.728 1.000 79.230 187 TYR B C 1
ATOM 3098 O O . TYR B 2 188 ? 36.890 -98.038 26.464 1.000 82.242 187 TYR B O 1
ATOM 3107 N N . ALA B 2 189 ? 35.933 -99.275 24.810 1.000 74.573 188 ALA B N 1
ATOM 3108 C CA . ALA B 2 189 ? 37.163 -99.944 24.325 1.000 72.264 188 ALA B CA 1
ATOM 3109 C C . ALA B 2 189 ? 37.171 -100.019 22.788 1.000 72.662 188 ALA B C 1
ATOM 3110 O O . ALA B 2 189 ? 36.121 -99.839 22.154 1.000 75.281 188 ALA B O 1
ATOM 3112 N N . LEU B 2 190 ? 38.324 -100.323 22.209 1.000 67.743 189 LEU B N 1
ATOM 3113 C CA . LEU B 2 190 ? 38.501 -100.421 20.743 1.000 66.271 189 LEU B CA 1
ATOM 3114 C C . LEU B 2 190 ? 39.637 -101.400 20.456 1.000 67.431 189 LEU B C 1
ATOM 3115 O O . LEU B 2 190 ? 40.641 -101.385 21.197 1.000 69.067 189 LEU B O 1
ATOM 3120 N N . SER B 2 191 ? 39.470 -102.250 19.456 1.000 62.992 190 SER B N 1
ATOM 3121 C CA . SER B 2 191 ? 40.521 -103.212 19.056 1.000 62.486 190 SER B CA 1
ATOM 3122 C C . SER B 2 191 ? 40.971 -102.891 17.623 1.000 58.366 190 SER B C 1
ATOM 3123 O O . SER B 2 191 ? 40.223 -102.262 16.828 1.000 64.202 190 SER B O 1
ATOM 3126 N N . SER B 2 192 ? 42.200 -103.257 17.346 1.000 54.427 191 SER B N 1
ATOM 3127 C CA . SER B 2 192 ? 42.821 -103.171 16.020 1.000 54.084 191 SER B CA 1
ATOM 3128 C C . SER B 2 192 ? 43.798 -104.330 15.927 1.000 51.735 191 SER B C 1
ATOM 3129 O O . SER B 2 192 ? 44.264 -104.787 16.969 1.000 52.378 191 SER B O 1
ATOM 3132 N N . ARG B 2 193 ? 43.993 -104.798 14.708 1.000 55.316 192 ARG B N 1
ATOM 3133 C CA . ARG B 2 193 ? 44.842 -105.935 14.336 1.000 60.825 192 ARG B CA 1
ATOM 3134 C C . ARG B 2 193 ? 45.816 -105.434 13.290 1.000 60.230 192 ARG B C 1
ATOM 3135 O O . ARG B 2 193 ? 45.395 -104.749 12.399 1.000 65.076 192 ARG B O 1
ATOM 3143 N N . LEU B 2 194 ? 47.089 -105.688 13.489 1.000 59.804 193 LEU B N 1
ATOM 3144 C CA . LEU B 2 194 ? 48.089 -105.518 12.433 1.000 60.362 193 LEU B CA 1
ATOM 3145 C C . LEU B 2 194 ? 48.779 -106.867 12.322 1.000 59.136 193 LEU B C 1
ATOM 3146 O O . LEU B 2 194 ? 49.161 -107.427 13.350 1.000 62.704 193 LEU B O 1
ATOM 3151 N N . ARG B 2 195 ? 48.884 -107.369 11.103 1.000 62.834 194 ARG B N 1
ATOM 3152 C CA . ARG B 2 195 ? 49.383 -108.726 10.808 1.000 61.473 194 ARG B CA 1
ATOM 3153 C C . ARG B 2 195 ? 50.452 -108.599 9.739 1.000 62.902 194 ARG B C 1
ATOM 3154 O O . ARG B 2 195 ? 50.186 -107.923 8.749 1.000 59.347 194 ARG B O 1
ATOM 3162 N N . VAL B 2 196 ? 51.624 -109.189 10.012 1.000 63.549 195 VAL B N 1
ATOM 3163 C CA . VAL B 2 196 ? 52.837 -109.149 9.158 1.000 59.926 195 VAL B CA 1
ATOM 3164 C C . VAL B 2 196 ? 53.236 -110.605 8.894 1.000 64.240 195 VAL B C 1
ATOM 3165 O O . VAL B 2 196 ? 52.629 -111.505 9.535 1.000 66.585 195 VAL B O 1
ATOM 3169 N N . SER B 2 197 ? 54.140 -110.855 7.943 1.000 62.399 196 SER B N 1
ATOM 3170 C CA . SER B 2 197 ? 54.810 -112.163 7.765 1.000 62.637 196 SER B CA 1
ATOM 3171 C C . SER B 2 197 ? 55.577 -112.416 9.042 1.000 65.407 196 SER B C 1
ATOM 3172 O O . SER B 2 197 ? 56.147 -111.401 9.475 1.000 60.856 196 SER B O 1
ATOM 3175 N N . ALA B 2 198 ? 55.675 -113.670 9.538 1.000 70.507 197 ALA B N 1
ATOM 3176 C CA . ALA B 2 198 ? 56.521 -114.085 10.705 1.000 74.108 197 ALA B CA 1
ATOM 3177 C C . ALA B 2 198 ? 57.983 -113.592 10.596 1.000 70.437 197 ALA B C 1
ATOM 3178 O O . ALA B 2 198 ? 58.581 -113.311 11.635 1.000 68.185 197 ALA B O 1
ATOM 3180 N N . THR B 2 199 ? 58.512 -113.463 9.381 1.000 70.492 198 THR B N 1
ATOM 3181 C CA . THR B 2 199 ? 59.861 -112.949 9.055 1.000 71.549 198 THR B CA 1
ATOM 3182 C C . THR B 2 199 ? 59.989 -111.513 9.550 1.000 75.234 198 THR B C 1
ATOM 3183 O O . THR B 2 199 ? 60.948 -111.220 10.316 1.000 74.694 198 THR B O 1
ATOM 3187 N N . PHE B 2 200 ? 59.073 -110.643 9.110 1.000 74.040 199 PHE B N 1
ATOM 3188 C CA . PHE B 2 200 ? 59.013 -109.231 9.558 1.000 63.608 199 PHE B CA 1
ATOM 3189 C C . PHE B 2 200 ? 58.957 -109.164 11.086 1.000 60.928 199 PHE B C 1
ATOM 3190 O O . PHE B 2 200 ? 59.714 -108.354 11.683 1.000 65.697 199 PHE B O 1
ATOM 3198 N N . TRP B 2 201 ? 58.082 -109.951 11.711 1.000 58.096 200 TRP B N 1
ATOM 3199 C CA . TRP B 2 201 ? 57.879 -109.929 13.185 1.000 60.740 200 TRP B CA 1
ATOM 3200 C C . TRP B 2 201 ? 59.131 -110.410 13.933 1.000 61.530 200 TRP B C 1
ATOM 3201 O O . TRP B 2 201 ? 59.387 -109.920 15.046 1.000 57.939 200 TRP B O 1
ATOM 3212 N N . GLN B 2 202 ? 59.836 -111.361 13.325 1.000 66.674 201 GLN B N 1
ATOM 3213 C CA . GLN B 2 202 ? 60.993 -112.095 13.898 1.000 76.170 201 GLN B CA 1
ATOM 3214 C C . GLN B 2 202 ? 62.236 -111.204 13.901 1.000 76.911 201 GLN B C 1
ATOM 3215 O O . GLN B 2 202 ? 63.191 -111.529 14.628 1.000 79.681 201 GLN B O 1
ATOM 3221 N N . ASN B 2 203 ? 62.251 -110.179 13.058 1.000 73.640 202 ASN B N 1
ATOM 3222 C CA . ASN B 2 203 ? 63.397 -109.256 12.937 1.000 71.125 202 ASN B CA 1
ATOM 3223 C C . ASN B 2 203 ? 63.379 -108.320 14.136 1.000 72.827 202 ASN B C 1
ATOM 3224 O O . ASN B 2 203 ? 62.427 -107.577 14.280 1.000 67.347 202 ASN B O 1
ATOM 3229 N N . PRO B 2 204 ? 64.383 -108.313 15.051 1.000 74.787 203 PRO B N 1
ATOM 3230 C CA . PRO B 2 204 ? 64.295 -107.481 16.255 1.000 70.527 203 PRO B CA 1
ATOM 3231 C C . PRO B 2 204 ? 64.459 -105.971 15.981 1.000 60.730 203 PRO B C 1
ATOM 3232 O O . PRO B 2 204 ? 64.275 -105.221 16.875 1.000 61.351 203 PRO B O 1
ATOM 3236 N N . ARG B 2 205 ? 64.733 -105.559 14.751 1.000 59.924 204 ARG B N 1
ATOM 3237 C CA . ARG B 2 205 ? 64.952 -104.126 14.378 1.000 68.948 204 ARG B CA 1
ATOM 3238 C C . ARG B 2 205 ? 63.613 -103.434 14.054 1.000 66.018 204 ARG B C 1
ATOM 3239 O O . ARG B 2 205 ? 63.569 -102.190 13.992 1.000 68.006 204 ARG B O 1
ATOM 3247 N N . ASN B 2 206 ? 62.550 -104.218 13.854 1.000 62.549 205 ASN B N 1
ATOM 3248 C CA . ASN B 2 206 ? 61.220 -103.704 13.470 1.000 58.037 205 ASN B CA 1
ATOM 3249 C C . ASN B 2 206 ? 60.482 -103.372 14.764 1.000 54.009 205 ASN B C 1
ATOM 3250 O O . ASN B 2 206 ? 60.435 -104.233 15.636 1.000 49.763 205 ASN B O 1
ATOM 3255 N N . HIS B 2 207 ? 59.997 -102.132 14.845 1.000 52.001 206 HIS B N 1
ATOM 3256 C CA . HIS B 2 207 ? 59.266 -101.481 15.961 1.000 54.474 206 HIS B CA 1
ATOM 3257 C C . HIS B 2 207 ? 57.795 -101.214 15.534 1.000 53.350 206 HIS B C 1
ATOM 3258 O O . HIS B 2 207 ? 57.548 -100.686 14.423 1.000 50.195 206 HIS B O 1
ATOM 3265 N N . PHE B 2 208 ? 56.842 -101.531 16.398 1.000 49.483 207 PHE B N 1
ATOM 3266 C CA . PHE B 2 208 ? 55.393 -101.497 16.099 1.000 51.543 207 PHE B CA 1
ATOM 3267 C C . PHE B 2 208 ? 54.781 -100.585 17.147 1.000 49.775 207 PHE B C 1
ATOM 3268 O O . PHE B 2 208 ? 55.016 -100.797 18.328 1.000 50.032 207 PHE B O 1
ATOM 3276 N N . ARG B 2 209 ? 54.136 -99.523 16.710 1.000 51.051 208 ARG B N 1
ATOM 3277 C CA . ARG B 2 209 ? 53.460 -98.614 17.647 1.000 54.008 208 ARG B CA 1
ATOM 3278 C C . ARG B 2 209 ? 51.963 -98.539 17.266 1.000 53.423 208 ARG B C 1
ATOM 3279 O O . ARG B 2 209 ? 51.593 -98.378 16.093 1.000 46.604 208 ARG B O 1
ATOM 3287 N N . CYS B 2 210 ? 51.146 -98.722 18.281 1.000 54.133 209 CYS B N 1
ATOM 3288 C CA . CYS B 2 210 ? 49.706 -98.465 18.284 1.000 54.104 209 CYS B CA 1
ATOM 3289 C C . CYS B 2 210 ? 49.471 -97.098 18.930 1.000 56.186 209 CYS B C 1
ATOM 3290 O O . CYS B 2 210 ? 49.761 -96.959 20.117 1.000 60.186 209 CYS B O 1
ATOM 3293 N N . GLN B 2 211 ? 48.968 -96.137 18.150 1.000 57.451 210 GLN B N 1
ATOM 3294 C CA . GLN B 2 211 ? 48.776 -94.716 18.513 1.000 52.424 210 GLN B CA 1
ATOM 3295 C C . GLN B 2 211 ? 47.287 -94.433 18.567 1.000 51.853 210 GLN B C 1
ATOM 3296 O O . GLN B 2 211 ? 46.601 -94.692 17.578 1.000 54.572 210 GLN B O 1
ATOM 3302 N N . VAL B 2 212 ? 46.807 -93.966 19.702 1.000 52.809 211 VAL B N 1
ATOM 3303 C CA . VAL B 2 212 ? 45.379 -93.634 19.913 1.000 53.343 211 VAL B CA 1
ATOM 3304 C C . VAL B 2 212 ? 45.286 -92.153 20.245 1.000 56.185 211 VAL B C 1
ATOM 3305 O O . VAL B 2 212 ? 45.690 -91.757 21.324 1.000 52.143 211 VAL B O 1
ATOM 3309 N N . GLN B 2 213 ? 44.817 -91.374 19.273 1.000 62.826 212 GLN B N 1
ATOM 3310 C CA . GLN B 2 213 ? 44.499 -89.938 19.427 1.000 61.926 212 GLN B CA 1
ATOM 3311 C C . GLN B 2 213 ? 43.167 -89.891 20.160 1.000 61.085 212 GLN B C 1
ATOM 3312 O O . GLN B 2 213 ? 42.205 -90.541 19.698 1.000 57.477 212 GLN B O 1
ATOM 3318 N N . PHE B 2 214 ? 43.110 -89.199 21.282 1.000 60.659 213 PHE B N 1
ATOM 3319 C CA . PHE B 2 214 ? 41.843 -89.094 22.051 1.000 63.980 213 PHE B CA 1
ATOM 3320 C C . PHE B 2 214 ? 41.395 -87.643 22.071 1.000 59.739 213 PHE B C 1
ATOM 3321 O O . PHE B 2 214 ? 42.214 -86.758 22.285 1.000 56.784 213 PHE B O 1
ATOM 3329 N N . TYR B 2 215 ? 40.099 -87.441 21.908 1.000 66.428 214 TYR B N 1
ATOM 3330 C CA . TYR B 2 215 ? 39.447 -86.109 21.812 1.000 70.189 214 TYR B CA 1
ATOM 3331 C C . TYR B 2 215 ? 38.749 -85.809 23.141 1.000 70.647 214 TYR B C 1
ATOM 3332 O O . TYR B 2 215 ? 37.784 -86.519 23.465 1.000 72.028 214 TYR B O 1
ATOM 3341 N N . GLY B 2 216 ? 39.282 -84.841 23.905 1.000 76.903 215 GLY B N 1
ATOM 3342 C CA . GLY B 2 216 ? 38.872 -84.571 25.302 1.000 83.134 215 GLY B CA 1
ATOM 3343 C C . GLY B 2 216 ? 38.785 -83.084 25.637 1.000 84.390 215 GLY B C 1
ATOM 3344 O O . GLY B 2 216 ? 38.424 -82.283 24.754 1.000 82.783 215 GLY B O 1
ATOM 3345 N N . LEU B 2 217 ? 39.174 -82.706 26.858 1.000 84.652 216 LEU B N 1
ATOM 3346 C CA . LEU B 2 217 ? 39.113 -81.297 27.322 1.000 85.602 216 LEU B CA 1
ATOM 3347 C C . LEU B 2 217 ? 40.201 -80.434 26.667 1.000 83.297 216 LEU B C 1
ATOM 3348 O O . LEU B 2 217 ? 41.227 -80.974 26.159 1.000 69.909 216 LEU B O 1
ATOM 3353 N N . SER B 2 218 ? 39.919 -79.128 26.620 1.000 96.881 217 SER B N 1
ATOM 3354 C CA . SER B 2 218 ? 40.797 -78.042 26.109 1.000 106.527 217 SER B CA 1
ATOM 3355 C C . SER B 2 218 ? 41.579 -77.498 27.313 1.000 114.230 217 SER B C 1
ATOM 3356 O O . SER B 2 218 ? 41.228 -77.918 28.445 1.000 119.049 217 SER B O 1
ATOM 3359 N N . GLU B 2 219 ? 42.589 -76.633 27.101 1.000 124.096 218 GLU B N 1
ATOM 3360 C CA . GLU B 2 219 ? 43.378 -75.973 28.194 1.000 127.379 218 GLU B CA 1
ATOM 3361 C C . GLU B 2 219 ? 42.582 -74.770 28.725 1.000 122.677 218 GLU B C 1
ATOM 3362 O O . GLU B 2 219 ? 43.045 -74.164 29.699 1.000 114.619 218 GLU B O 1
ATOM 3368 N N . ASN B 2 220 ? 41.424 -74.480 28.111 1.000 126.591 219 ASN B N 1
ATOM 3369 C CA . ASN B 2 220 ? 40.450 -73.415 28.486 1.000 130.658 219 ASN B CA 1
ATOM 3370 C C . ASN B 2 220 ? 39.166 -74.047 29.050 1.000 125.178 219 ASN B C 1
ATOM 3371 O O . ASN B 2 220 ? 38.077 -73.473 28.811 1.000 117.079 219 ASN B O 1
ATOM 3376 N N . ASP B 2 221 ? 39.276 -75.212 29.704 1.000 123.742 220 ASP B N 1
ATOM 3377 C CA . ASP B 2 221 ? 38.257 -75.766 30.640 1.000 122.388 220 ASP B CA 1
ATOM 3378 C C . ASP B 2 221 ? 38.874 -75.765 32.037 1.000 120.678 220 ASP B C 1
ATOM 3379 O O . ASP B 2 221 ? 40.078 -76.077 32.148 1.000 106.522 220 ASP B O 1
ATOM 3384 N N . GLU B 2 222 ? 38.066 -75.457 33.052 1.000 126.122 221 GLU B N 1
ATOM 3385 C CA . GLU B 2 222 ? 38.405 -75.667 34.484 1.000 125.817 221 GLU B CA 1
ATOM 3386 C C . GLU B 2 222 ? 38.390 -77.180 34.753 1.000 123.622 221 GLU B C 1
ATOM 3387 O O . GLU B 2 222 ? 37.717 -77.924 33.991 1.000 126.028 221 GLU B O 1
ATOM 3393 N N . TRP B 2 223 ? 39.150 -77.611 35.764 1.000 120.557 222 TRP B N 1
ATOM 3394 C CA . TRP B 2 223 ? 39.359 -79.031 36.156 1.000 117.920 222 TRP B CA 1
ATOM 3395 C C . TRP B 2 223 ? 40.060 -79.094 37.517 1.000 124.093 222 TRP B C 1
ATOM 3396 O O . TRP B 2 223 ? 41.166 -78.523 37.645 1.000 126.401 222 TRP B O 1
ATOM 3407 N N . THR B 2 224 ? 39.455 -79.793 38.479 1.000 125.976 223 THR B N 1
ATOM 3408 C CA . THR B 2 224 ? 39.977 -79.987 39.860 1.000 130.058 223 THR B CA 1
ATOM 3409 C C . THR B 2 224 ? 39.489 -81.355 40.357 1.000 137.107 223 THR B C 1
ATOM 3410 O O . THR B 2 224 ? 38.406 -81.386 40.983 1.000 140.785 223 THR B O 1
ATOM 3414 N N . GLN B 2 225 ? 40.196 -82.446 40.028 1.000 135.329 224 GLN B N 1
ATOM 3415 C CA . GLN B 2 225 ? 39.765 -83.843 40.346 1.000 134.495 224 GLN B CA 1
ATOM 3416 C C . GLN B 2 225 ? 40.953 -84.695 40.814 1.000 132.817 224 GLN B C 1
ATOM 3417 O O . GLN B 2 225 ? 40.752 -85.922 41.064 1.000 124.707 224 GLN B O 1
ATOM 3423 N N . ASP B 2 226 ? 42.127 -84.067 40.939 1.000 129.776 225 ASP B N 1
ATOM 3424 C CA . ASP B 2 226 ? 43.387 -84.691 41.416 1.000 132.665 225 ASP B CA 1
ATOM 3425 C C . ASP B 2 226 ? 43.973 -85.465 40.236 1.000 124.311 225 ASP B C 1
ATOM 3426 O O . ASP B 2 226 ? 44.977 -84.970 39.698 1.000 127.171 225 ASP B O 1
ATOM 3431 N N . ARG B 2 227 ? 43.349 -86.575 39.810 1.000 121.722 226 ARG B N 1
ATOM 3432 C CA . ARG B 2 227 ? 43.798 -87.347 38.608 1.000 118.958 226 ARG B CA 1
ATOM 3433 C C . ARG B 2 227 ? 43.969 -86.378 37.423 1.000 113.986 226 ARG B C 1
ATOM 3434 O O . ARG B 2 227 ? 43.215 -85.367 37.351 1.000 111.950 226 ARG B O 1
ATOM 3442 N N . ALA B 2 228 ? 44.913 -86.687 36.524 1.000 102.060 227 ALA B N 1
ATOM 3443 C CA . ALA B 2 228 ? 45.350 -85.830 35.393 1.000 94.665 227 ALA B CA 1
ATOM 3444 C C . ALA B 2 228 ? 44.140 -85.357 34.568 1.000 94.005 227 ALA B C 1
ATOM 3445 O O . ALA B 2 228 ? 43.282 -86.209 34.173 1.000 82.576 227 ALA B O 1
ATOM 3447 N N . LYS B 2 229 ? 44.068 -84.034 34.356 1.000 91.773 228 LYS B N 1
ATOM 3448 C CA . LYS B 2 229 ? 43.117 -83.378 33.421 1.000 90.998 228 LYS B CA 1
ATOM 3449 C C . LYS B 2 229 ? 43.146 -84.144 32.093 1.000 87.646 228 LYS B C 1
ATOM 3450 O O . LYS B 2 229 ? 44.171 -84.174 31.407 1.000 79.042 228 LYS B O 1
ATOM 3456 N N . PRO B 2 230 ? 42.042 -84.830 31.724 1.000 81.702 229 PRO B N 1
ATOM 3457 C CA . PRO B 2 230 ? 42.009 -85.687 30.531 1.000 79.956 229 PRO B CA 1
ATOM 3458 C C . PRO B 2 230 ? 41.880 -84.898 29.218 1.000 76.401 229 PRO B C 1
ATOM 3459 O O . PRO B 2 230 ? 40.818 -84.869 28.653 1.000 73.964 229 PRO B O 1
ATOM 3463 N N . VAL B 2 231 ? 42.962 -84.242 28.802 1.000 84.375 230 VAL B N 1
ATOM 3464 C CA . VAL B 2 231 ? 43.012 -83.351 27.608 1.000 81.774 230 VAL B CA 1
ATOM 3465 C C . VAL B 2 231 ? 43.130 -84.219 26.360 1.000 79.586 230 VAL B C 1
ATOM 3466 O O . VAL B 2 231 ? 43.517 -85.408 26.453 1.000 73.475 230 VAL B O 1
ATOM 3470 N N . THR B 2 232 ? 42.737 -83.640 25.232 1.000 78.683 231 THR B N 1
ATOM 3471 C CA . THR B 2 232 ? 43.136 -84.136 23.901 1.000 74.511 231 THR B CA 1
ATOM 3472 C C . THR B 2 232 ? 44.615 -84.489 24.055 1.000 68.198 231 THR B C 1
ATOM 3473 O O . THR B 2 232 ? 45.380 -83.642 24.519 1.000 71.253 231 THR B O 1
ATOM 3477 N N . GLN B 2 233 ? 44.957 -85.725 23.754 1.000 68.058 232 GLN B N 1
ATOM 3478 C CA . GLN B 2 233 ? 46.318 -86.283 23.922 1.000 68.765 232 GLN B CA 1
ATOM 3479 C C . GLN B 2 233 ? 46.421 -87.463 22.972 1.000 64.036 232 GLN B C 1
ATOM 3480 O O . GLN B 2 233 ? 45.379 -87.883 22.450 1.000 62.820 232 GLN B O 1
ATOM 3486 N N . ILE B 2 234 ? 47.650 -87.920 22.757 1.000 66.897 233 ILE B N 1
ATOM 3487 C CA . ILE B 2 234 ? 48.002 -89.193 22.087 1.000 62.611 233 ILE B CA 1
ATOM 3488 C C . ILE B 2 234 ? 48.544 -90.142 23.166 1.000 62.758 233 ILE B C 1
ATOM 3489 O O . ILE B 2 234 ? 49.444 -89.777 23.886 1.000 65.013 233 ILE B O 1
ATOM 3494 N N . VAL B 2 235 ? 47.980 -91.328 23.264 1.000 59.751 234 VAL B N 1
ATOM 3495 C CA . VAL B 2 235 ? 48.494 -92.444 24.080 1.000 57.591 234 VAL B CA 1
ATOM 3496 C C . VAL B 2 235 ? 48.941 -93.558 23.133 1.000 61.516 234 VAL B C 1
ATOM 3497 O O . VAL B 2 235 ? 48.091 -94.063 22.379 1.000 56.526 234 VAL B O 1
ATOM 3501 N N . SER B 2 236 ? 50.199 -93.996 23.211 1.000 60.312 235 SER B N 1
ATOM 3502 C CA . SER B 2 236 ? 50.724 -95.094 22.369 1.000 62.268 235 SER B CA 1
ATOM 3503 C C . SER B 2 236 ? 51.119 -96.309 23.221 1.000 64.606 235 SER B C 1
ATOM 3504 O O . SER B 2 236 ? 51.297 -96.133 24.410 1.000 68.433 235 SER B O 1
ATOM 3507 N N . ALA B 2 237 ? 51.218 -97.496 22.617 1.000 58.131 236 ALA B N 1
ATOM 3508 C CA . ALA B 2 237 ? 51.937 -98.666 23.164 1.000 58.419 236 ALA B CA 1
ATOM 3509 C C . ALA B 2 237 ? 52.717 -99.324 22.028 1.000 56.301 236 ALA B C 1
ATOM 3510 O O . ALA B 2 237 ? 52.304 -99.179 20.846 1.000 55.286 236 ALA B O 1
ATOM 3512 N N . GLU B 2 238 ? 53.792 -100.036 22.364 1.000 54.417 237 GLU B N 1
ATOM 3513 C CA . GLU B 2 238 ? 54.829 -100.467 21.401 1.000 54.294 237 GLU B CA 1
ATOM 3514 C C . GLU B 2 238 ? 55.189 -101.917 21.641 1.000 54.297 237 GLU B C 1
ATOM 3515 O O . GLU B 2 238 ? 55.059 -102.370 22.744 1.000 49.703 237 GLU B O 1
ATOM 3521 N N . ALA B 2 239 ? 55.628 -102.604 20.603 1.000 55.952 238 ALA B N 1
ATOM 3522 C CA . ALA B 2 239 ? 56.345 -103.881 20.739 1.000 55.051 238 ALA B CA 1
ATOM 3523 C C . ALA B 2 239 ? 57.493 -103.907 19.745 1.000 53.965 238 ALA B C 1
ATOM 3524 O O . ALA B 2 239 ? 57.448 -103.245 18.696 1.000 53.979 238 ALA B O 1
ATOM 3526 N N . TRP B 2 240 ? 58.497 -104.687 20.079 1.000 55.991 239 TRP B N 1
ATOM 3527 C CA . TRP B 2 240 ? 59.666 -104.894 19.227 1.000 56.062 239 TRP B CA 1
ATOM 3528 C C . TRP B 2 240 ? 59.619 -106.329 18.749 1.000 55.511 239 TRP B C 1
ATOM 3529 O O . TRP B 2 240 ? 59.238 -107.198 19.539 1.000 62.731 239 TRP B O 1
ATOM 3540 N N . GLY B 2 241 ? 59.942 -106.555 17.490 1.000 61.333 240 GLY B N 1
ATOM 3541 C CA . GLY B 2 241 ? 60.151 -107.923 16.972 1.000 75.682 240 GLY B CA 1
ATOM 3542 C C . GLY B 2 241 ? 61.082 -108.763 17.853 1.000 74.653 240 GLY B C 1
ATOM 3543 O O . GLY B 2 241 ? 62.068 -108.235 18.374 1.000 69.973 240 GLY B O 1
ATOM 3544 N N . ARG B 2 242 ? 60.765 -110.044 18.004 1.000 80.864 241 ARG B N 1
ATOM 3545 C CA . ARG B 2 242 ? 61.617 -111.043 18.693 1.000 88.950 241 ARG B CA 1
ATOM 3546 C C . ARG B 2 242 ? 62.093 -112.074 17.664 1.000 87.354 241 ARG B C 1
ATOM 3547 O O . ARG B 2 242 ? 61.285 -112.496 16.827 1.000 83.412 241 ARG B O 1
ATOM 3555 N N . ALA B 2 243 ? 63.376 -112.444 17.741 1.000 96.984 242 ALA B N 1
ATOM 3556 C CA . ALA B 2 243 ? 64.010 -113.614 17.079 1.000 98.950 242 ALA B CA 1
ATOM 3557 C C . ALA B 2 243 ? 63.297 -114.910 17.502 1.000 100.573 242 ALA B C 1
ATOM 3558 O O . ALA B 2 243 ? 63.121 -115.808 16.622 1.000 93.319 242 ALA B O 1
ATOM 3560 N N . ASP B 2 244 ? 62.880 -114.958 18.782 1.000 103.190 243 ASP B N 1
ATOM 3561 C CA . ASP B 2 244 ? 62.218 -116.096 19.484 1.000 112.860 243 ASP B CA 1
ATOM 3562 C C . ASP B 2 244 ? 61.031 -116.604 18.664 1.000 111.977 243 ASP B C 1
ATOM 3563 O O . ASP B 2 244 ? 60.805 -117.807 18.693 1.000 113.408 243 ASP B O 1
ATOM 3568 N N . GLY C 3 2 ? -6.010 -80.867 -34.766 1.000 86.012 1 GLY C N 1
ATOM 3569 C CA . GLY C 3 2 ? -4.698 -80.207 -35.092 1.000 81.317 1 GLY C CA 1
ATOM 3570 C C . GLY C 3 2 ? -3.717 -80.182 -33.913 1.000 83.823 1 GLY C C 1
ATOM 3571 O O . GLY C 3 2 ? -3.910 -80.894 -32.913 1.000 82.796 1 GLY C O 1
ATOM 3572 N N . PRO C 3 3 ? -2.644 -79.344 -33.993 1.000 78.839 2 PRO C N 1
ATOM 3573 C CA . PRO C 3 3 ? -1.683 -79.180 -32.903 1.000 78.165 2 PRO C CA 1
ATOM 3574 C C . PRO C 3 3 ? -2.101 -78.108 -31.872 1.000 76.283 2 PRO C C 1
ATOM 3575 O O . PRO C 3 3 ? -3.073 -77.387 -32.059 1.000 76.194 2 PRO C O 1
ATOM 3579 N N . HIS C 3 4 ? -1.325 -78.003 -30.804 1.000 68.059 3 HIS C N 1
ATOM 3580 C CA . HIS C 3 4 ? -1.685 -77.258 -29.577 1.000 65.163 3 HIS C CA 1
ATOM 3581 C C . HIS C 3 4 ? -0.432 -76.755 -28.884 1.000 59.921 3 HIS C C 1
ATOM 3582 O O . HIS C 3 4 ? 0.687 -77.275 -29.142 1.000 56.898 3 HIS C O 1
ATOM 3589 N N . SER C 3 5 ? -0.626 -75.752 -28.045 1.000 53.318 4 SER C N 1
ATOM 3590 C CA . SER C 3 5 ? 0.499 -75.107 -27.352 1.000 53.285 4 SER C CA 1
ATOM 3591 C C . SER C 3 5 ? 0.084 -74.806 -25.914 1.000 50.532 4 SER C C 1
ATOM 3592 O O . SER C 3 5 ? -1.149 -74.617 -25.628 1.000 50.582 4 SER C O 1
ATOM 3595 N N . MET C 3 6 ? 1.095 -74.791 -25.043 1.000 44.903 5 MET C N 1
ATOM 3596 C CA . MET C 3 6 ? 0.998 -74.193 -23.706 1.000 43.931 5 MET C CA 1
ATOM 3597 C C . MET C 3 6 ? 2.188 -73.239 -23.585 1.000 45.030 5 MET C C 1
ATOM 3598 O O . MET C 3 6 ? 3.257 -73.571 -23.983 1.000 47.967 5 MET C O 1
ATOM 3603 N N . ARG C 3 7 ? 1.965 -72.048 -23.068 1.000 44.907 6 ARG C N 1
ATOM 3604 C CA . ARG C 3 7 ? 2.990 -71.000 -23.069 1.000 46.491 6 ARG C CA 1
ATOM 3605 C C . ARG C 3 7 ? 2.741 -70.206 -21.799 1.000 44.861 6 ARG C C 1
ATOM 3606 O O . ARG C 3 7 ? 1.546 -69.916 -21.524 1.000 43.617 6 ARG C O 1
ATOM 3614 N N . TYR C 3 8 ? 3.804 -70.004 -21.014 1.000 41.843 7 TYR C N 1
ATOM 3615 C CA . TYR C 3 8 ? 3.805 -69.042 -19.887 1.000 46.530 7 TYR C CA 1
ATOM 3616 C C . TYR C 3 8 ? 4.801 -67.952 -20.226 1.000 46.552 7 TYR C C 1
ATOM 3617 O O . TYR C 3 8 ? 5.796 -68.207 -20.966 1.000 47.213 7 TYR C O 1
ATOM 3626 N N . TYR C 3 9 ? 4.413 -66.754 -19.798 1.000 48.692 8 TYR C N 1
ATOM 3627 C CA . TYR C 3 9 ? 5.172 -65.481 -19.898 1.000 48.245 8 TYR C CA 1
ATOM 3628 C C . TYR C 3 9 ? 5.224 -64.901 -18.485 1.000 45.636 8 TYR C C 1
ATOM 3629 O O . TYR C 3 9 ? 4.184 -64.612 -17.950 1.000 46.719 8 TYR C O 1
ATOM 3638 N N . GLU C 3 10 ? 6.399 -64.917 -17.888 1.000 47.268 9 GLU C N 1
ATOM 3639 C CA . GLU C 3 10 ? 6.707 -64.357 -16.568 1.000 51.559 9 GLU C CA 1
ATOM 3640 C C . GLU C 3 10 ? 7.570 -63.090 -16.793 1.000 53.590 9 GLU C C 1
ATOM 3641 O O . GLU C 3 10 ? 8.610 -63.121 -17.478 1.000 44.474 9 GLU C O 1
ATOM 3647 N N . THR C 3 11 ? 7.132 -61.997 -16.208 1.000 52.975 10 THR C N 1
ATOM 3648 C CA . THR C 3 11 ? 7.756 -60.671 -16.332 1.000 54.336 10 THR C CA 1
ATOM 3649 C C . THR C 3 11 ? 7.985 -60.069 -14.932 1.000 53.390 10 THR C C 1
ATOM 3650 O O . THR C 3 11 ? 7.023 -60.091 -14.049 1.000 50.677 10 THR C O 1
ATOM 3654 N N . ALA C 3 12 ? 9.170 -59.487 -14.743 1.000 53.080 11 ALA C N 1
ATOM 3655 C CA . ALA C 3 12 ? 9.460 -58.553 -13.626 1.000 58.791 11 ALA C CA 1
ATOM 3656 C C . ALA C 3 12 ? 9.985 -57.231 -14.190 1.000 61.631 11 ALA C C 1
ATOM 3657 O O . ALA C 3 12 ? 10.959 -57.210 -15.013 1.000 53.720 11 ALA C O 1
ATOM 3659 N N . THR C 3 13 ? 9.347 -56.154 -13.768 1.000 66.723 12 THR C N 1
ATOM 3660 C CA . THR C 3 13 ? 9.776 -54.770 -14.079 1.000 74.726 12 THR C CA 1
ATOM 3661 C C . THR C 3 13 ? 10.153 -54.114 -12.744 1.000 80.470 12 THR C C 1
ATOM 3662 O O . THR C 3 13 ? 9.281 -54.091 -11.832 1.000 76.645 12 THR C O 1
ATOM 3666 N N . SER C 3 14 ? 11.428 -53.738 -12.563 1.000 86.957 13 SER C N 1
ATOM 3667 C CA . SER C 3 14 ? 11.885 -52.937 -11.391 1.000 83.912 13 SER C CA 1
ATOM 3668 C C . SER C 3 14 ? 11.351 -51.534 -11.639 1.000 81.068 13 SER C C 1
ATOM 3669 O O . SER C 3 14 ? 11.229 -51.185 -12.833 1.000 87.509 13 SER C O 1
ATOM 3672 N N . ARG C 3 15 ? 10.915 -50.828 -10.597 1.000 86.281 14 ARG C N 1
ATOM 3673 C CA . ARG C 3 15 ? 10.277 -49.485 -10.758 1.000 97.383 14 ARG C CA 1
ATOM 3674 C C . ARG C 3 15 ? 11.140 -48.402 -10.083 1.000 102.578 14 ARG C C 1
ATOM 3675 O O . ARG C 3 15 ? 12.029 -48.780 -9.258 1.000 107.326 14 ARG C O 1
ATOM 3683 N N . ARG C 3 16 ? 10.919 -47.125 -10.450 1.000 116.589 15 ARG C N 1
ATOM 3684 C CA . ARG C 3 16 ? 11.773 -45.941 -10.086 1.000 126.891 15 ARG C CA 1
ATOM 3685 C C . ARG C 3 16 ? 11.790 -45.737 -8.559 1.000 126.364 15 ARG C C 1
ATOM 3686 O O . ARG C 3 16 ? 12.810 -46.110 -7.916 1.000 124.159 15 ARG C O 1
ATOM 3694 N N . GLY C 3 17 ? 10.713 -45.173 -7.999 1.000 123.871 16 GLY C N 1
ATOM 3695 C CA . GLY C 3 17 ? 10.617 -44.823 -6.569 1.000 122.939 16 GLY C CA 1
ATOM 3696 C C . GLY C 3 17 ? 9.867 -45.878 -5.780 1.000 123.397 16 GLY C C 1
ATOM 3697 O O . GLY C 3 17 ? 9.471 -45.565 -4.633 1.000 121.667 16 GLY C O 1
ATOM 3698 N N . LEU C 3 18 ? 9.667 -47.072 -6.363 1.000 117.953 17 LEU C N 1
ATOM 3699 C CA . LEU C 3 18 ? 8.876 -48.183 -5.758 1.000 115.181 17 LEU C CA 1
ATOM 3700 C C . LEU C 3 18 ? 9.840 -49.278 -5.261 1.000 115.845 17 LEU C C 1
ATOM 3701 O O . LEU C 3 18 ? 9.729 -49.633 -4.075 1.000 115.867 17 LEU C O 1
ATOM 3706 N N . GLY C 3 19 ? 10.765 -49.780 -6.093 1.000 125.167 18 GLY C N 1
ATOM 3707 C CA . GLY C 3 19 ? 11.878 -50.659 -5.653 1.000 127.641 18 GLY C CA 1
ATOM 3708 C C . GLY C 3 19 ? 11.482 -52.133 -5.567 1.000 129.101 18 GLY C C 1
ATOM 3709 O O . GLY C 3 19 ? 12.275 -52.974 -6.049 1.000 126.604 18 GLY C O 1
ATOM 3710 N N . GLU C 3 20 ? 10.335 -52.434 -4.932 1.000 123.876 19 GLU C N 1
ATOM 3711 C CA . GLU C 3 20 ? 9.569 -53.709 -5.065 1.000 111.556 19 GLU C CA 1
ATOM 3712 C C . GLU C 3 20 ? 9.089 -53.852 -6.513 1.000 92.377 19 GLU C C 1
ATOM 3713 O O . GLU C 3 20 ? 8.203 -53.139 -6.972 1.000 84.464 19 GLU C O 1
ATOM 3719 N N . PRO C 3 21 ? 9.629 -54.806 -7.290 1.000 87.169 20 PRO C N 1
ATOM 3720 C CA . PRO C 3 21 ? 9.199 -54.985 -8.683 1.000 83.001 20 PRO C CA 1
ATOM 3721 C C . PRO C 3 21 ? 7.785 -55.574 -8.916 1.000 72.096 20 PRO C C 1
ATOM 3722 O O . PRO C 3 21 ? 7.265 -56.344 -8.106 1.000 67.737 20 PRO C O 1
ATOM 3726 N N . ARG C 3 22 ? 7.192 -55.186 -10.041 1.000 60.108 21 ARG C N 1
ATOM 3727 C CA . ARG C 3 22 ? 5.905 -55.698 -10.562 1.000 64.075 21 ARG C CA 1
ATOM 3728 C C . ARG C 3 22 ? 6.199 -57.072 -11.158 1.000 61.915 21 ARG C C 1
ATOM 3729 O O . ARG C 3 22 ? 6.925 -57.097 -12.189 1.000 59.363 21 ARG C O 1
ATOM 3737 N N . TYR C 3 23 ? 5.652 -58.146 -10.554 1.000 53.909 22 TYR C N 1
ATOM 3738 C CA . TYR C 3 23 ? 5.826 -59.516 -11.088 1.000 53.104 22 TYR C CA 1
ATOM 3739 C C . TYR C 3 23 ? 4.504 -59.946 -11.695 1.000 49.181 22 TYR C C 1
ATOM 3740 O O . TYR C 3 23 ? 3.476 -59.836 -11.008 1.000 48.778 22 TYR C O 1
ATOM 3749 N N . THR C 3 24 ? 4.538 -60.523 -12.903 1.000 48.293 23 THR C N 1
ATOM 3750 C CA . THR C 3 24 ? 3.320 -61.153 -13.490 1.000 46.825 23 THR C CA 1
ATOM 3751 C C . THR C 3 24 ? 3.652 -62.493 -14.112 1.000 47.527 23 THR C C 1
ATOM 3752 O O . THR C 3 24 ? 4.821 -62.700 -14.614 1.000 45.758 23 THR C O 1
ATOM 3756 N N . SER C 3 25 ? 2.646 -63.366 -14.101 1.000 45.422 24 SER C N 1
ATOM 3757 C CA . SER C 3 25 ? 2.709 -64.648 -14.829 1.000 45.396 24 SER C CA 1
ATOM 3758 C C . SER C 3 25 ? 1.402 -64.836 -15.581 1.000 46.183 24 SER C C 1
ATOM 3759 O O . SER C 3 25 ? 0.343 -64.673 -14.977 1.000 46.263 24 SER C O 1
ATOM 3762 N N . VAL C 3 26 ? 1.494 -65.181 -16.858 1.000 46.861 25 VAL C N 1
ATOM 3763 C CA . VAL C 3 26 ? 0.294 -65.384 -17.700 1.000 45.622 25 VAL C CA 1
ATOM 3764 C C . VAL C 3 26 ? 0.508 -66.691 -18.462 1.000 46.325 25 VAL C C 1
ATOM 3765 O O . VAL C 3 26 ? 1.519 -66.822 -19.205 1.000 45.468 25 VAL C O 1
ATOM 3769 N N . GLY C 3 27 ? -0.358 -67.657 -18.188 1.000 45.154 26 GLY C N 1
ATOM 3770 C CA . GLY C 3 27 ? -0.419 -68.904 -18.948 1.000 47.584 26 GLY C CA 1
ATOM 3771 C C . GLY C 3 27 ? -1.445 -68.813 -20.068 1.000 47.890 26 GLY C C 1
ATOM 3772 O O . GLY C 3 27 ? -2.520 -68.216 -19.870 1.000 45.936 26 GLY C O 1
ATOM 3773 N N . TYR C 3 28 ? -1.118 -69.405 -21.208 1.000 46.035 27 TYR C N 1
ATOM 3774 C CA . TYR C 3 28 ? -2.002 -69.504 -22.392 1.000 50.805 27 TYR C CA 1
ATOM 3775 C C . TYR C 3 28 ? -2.087 -70.960 -22.792 1.000 48.740 27 TYR C C 1
ATOM 3776 O O . TYR C 3 28 ? -1.034 -71.616 -22.785 1.000 49.675 27 TYR C O 1
ATOM 3785 N N . VAL C 3 29 ? -3.244 -71.415 -23.255 1.000 51.162 28 VAL C N 1
ATOM 3786 C CA . VAL C 3 29 ? -3.235 -72.615 -24.141 1.000 53.365 28 VAL C CA 1
ATOM 3787 C C . VAL C 3 29 ? -3.895 -72.277 -25.484 1.000 55.480 28 VAL C C 1
ATOM 3788 O O . VAL C 3 29 ? -4.958 -71.572 -25.514 1.000 58.712 28 VAL C O 1
ATOM 3792 N N . ASP C 3 30 ? -3.165 -72.584 -26.560 1.000 54.159 29 ASP C N 1
ATOM 3793 C CA . ASP C 3 30 ? -3.586 -72.248 -27.945 1.000 55.986 29 ASP C CA 1
ATOM 3794 C C . ASP C 3 30 ? -3.822 -70.745 -28.023 1.000 56.205 29 ASP C C 1
ATOM 3795 O O . ASP C 3 30 ? -4.815 -70.309 -28.696 1.000 59.402 29 ASP C O 1
ATOM 3800 N N . ASP C 3 31 ? -2.966 -69.978 -27.337 1.000 55.814 30 ASP C N 1
ATOM 3801 C CA . ASP C 3 31 ? -2.956 -68.493 -27.396 1.000 63.245 30 ASP C CA 1
ATOM 3802 C C . ASP C 3 31 ? -4.154 -67.864 -26.683 1.000 59.614 30 ASP C C 1
ATOM 3803 O O . ASP C 3 31 ? -4.275 -66.642 -26.819 1.000 63.680 30 ASP C O 1
ATOM 3808 N N . LYS C 3 32 ? -4.902 -68.606 -25.860 1.000 57.951 31 LYS C N 1
ATOM 3809 C CA . LYS C 3 32 ? -5.936 -68.020 -24.979 1.000 59.224 31 LYS C CA 1
ATOM 3810 C C . LYS C 3 32 ? -5.452 -68.058 -23.517 1.000 56.875 31 LYS C C 1
ATOM 3811 O O . LYS C 3 32 ? -5.101 -69.144 -22.958 1.000 50.293 31 LYS C O 1
ATOM 3817 N N . GLU C 3 33 ? -5.438 -66.880 -22.895 1.000 53.894 32 GLU C N 1
ATOM 3818 C CA . GLU C 3 33 ? -5.109 -66.722 -21.472 1.000 52.393 32 GLU C CA 1
ATOM 3819 C C . GLU C 3 33 ? -6.031 -67.631 -20.617 1.000 52.445 32 GLU C C 1
ATOM 3820 O O . GLU C 3 33 ? -7.273 -67.585 -20.787 1.000 52.717 32 GLU C O 1
ATOM 3826 N N . PHE C 3 34 ? -5.448 -68.458 -19.745 1.000 45.768 33 PHE C N 1
ATOM 3827 C CA . PHE C 3 34 ? -6.206 -69.360 -18.842 1.000 45.716 33 PHE C CA 1
ATOM 3828 C C . PHE C 3 34 ? -5.845 -69.191 -17.356 1.000 47.434 33 PHE C C 1
ATOM 3829 O O . PHE C 3 34 ? -6.659 -69.700 -16.470 1.000 44.990 33 PHE C O 1
ATOM 3837 N N . VAL C 3 35 ? -4.700 -68.566 -17.056 1.000 40.371 34 VAL C N 1
ATOM 3838 C CA . VAL C 3 35 ? -4.293 -68.280 -15.664 1.000 42.879 34 VAL C CA 1
ATOM 3839 C C . VAL C 3 35 ? -3.465 -66.998 -15.636 1.000 46.497 34 VAL C C 1
ATOM 3840 O O . VAL C 3 35 ? -2.706 -66.755 -16.622 1.000 45.684 34 VAL C O 1
ATOM 3844 N N . ARG C 3 36 ? -3.496 -66.332 -14.478 1.000 44.194 35 ARG C N 1
ATOM 3845 C CA . ARG C 3 36 ? -2.741 -65.092 -14.271 1.000 46.832 35 ARG C CA 1
ATOM 3846 C C . ARG C 3 36 ? -2.416 -64.940 -12.788 1.000 45.645 35 ARG C C 1
ATOM 3847 O O . ARG C 3 36 ? -3.264 -65.296 -11.964 1.000 45.605 35 ARG C O 1
ATOM 3855 N N . PHE C 3 37 ? -1.210 -64.458 -12.520 1.000 43.906 36 PHE C N 1
ATOM 3856 C CA . PHE C 3 37 ? -0.723 -63.945 -11.220 1.000 46.225 36 PHE C CA 1
ATOM 3857 C C . PHE C 3 37 ? -0.225 -62.504 -11.411 1.000 46.016 36 PHE C C 1
ATOM 3858 O O . PHE C 3 37 ? 0.464 -62.181 -12.380 1.000 44.348 36 PHE C O 1
ATOM 3866 N N . ASP C 3 38 ? -0.644 -61.645 -10.498 1.000 51.667 37 ASP C N 1
ATOM 3867 C CA . ASP C 3 38 ? -0.399 -60.181 -10.489 1.000 53.508 37 ASP C CA 1
ATOM 3868 C C . ASP C 3 38 ? 0.115 -59.850 -9.094 1.000 51.583 37 ASP C C 1
ATOM 3869 O O . ASP C 3 38 ? -0.717 -59.865 -8.176 1.000 47.874 37 ASP C O 1
ATOM 3874 N N . SER C 3 39 ? 1.420 -59.568 -8.948 1.000 54.354 38 SER C N 1
ATOM 3875 C CA . SER C 3 39 ? 2.067 -59.188 -7.650 1.000 53.903 38 SER C CA 1
ATOM 3876 C C . SER C 3 39 ? 1.512 -57.871 -7.070 1.000 54.698 38 SER C C 1
ATOM 3877 O O . SER C 3 39 ? 1.655 -57.671 -5.828 1.000 56.523 38 SER C O 1
ATOM 3880 N N . ASP C 3 40 ? 0.916 -57.003 -7.892 1.000 50.473 39 ASP C N 1
ATOM 3881 C CA . ASP C 3 40 ? 0.311 -55.745 -7.382 1.000 58.021 39 ASP C CA 1
ATOM 3882 C C . ASP C 3 40 ? -1.118 -55.941 -6.892 1.000 61.505 39 ASP C C 1
ATOM 3883 O O . ASP C 3 40 ? -1.731 -54.957 -6.459 1.000 74.350 39 ASP C O 1
ATOM 3888 N N . ALA C 3 41 ? -1.668 -57.134 -6.997 1.000 63.280 40 ALA C N 1
ATOM 3889 C CA . ALA C 3 41 ? -2.929 -57.453 -6.306 1.000 65.843 40 ALA C CA 1
ATOM 3890 C C . ALA C 3 41 ? -2.687 -57.448 -4.773 1.000 64.477 40 ALA C C 1
ATOM 3891 O O . ALA C 3 41 ? -1.517 -57.479 -4.312 1.000 68.408 40 ALA C O 1
ATOM 3893 N N . GLU C 3 42 ? -3.748 -57.324 -3.989 1.000 70.052 41 GLU C N 1
ATOM 3894 C CA . GLU C 3 42 ? -3.737 -57.532 -2.511 1.000 78.120 41 GLU C CA 1
ATOM 3895 C C . GLU C 3 42 ? -3.597 -59.039 -2.232 1.000 71.539 41 GLU C C 1
ATOM 3896 O O . GLU C 3 42 ? -4.372 -59.810 -2.805 1.000 65.218 41 GLU C O 1
ATOM 3902 N N . ASN C 3 43 ? -2.692 -59.481 -1.365 1.000 79.617 42 ASN C N 1
ATOM 3903 C CA . ASN C 3 43 ? -2.603 -60.938 -1.032 1.000 83.124 42 ASN C CA 1
ATOM 3904 C C . ASN C 3 43 ? -2.677 -61.728 -2.345 1.000 74.700 42 ASN C C 1
ATOM 3905 O O . ASN C 3 43 ? -3.530 -62.593 -2.537 1.000 75.443 42 ASN C O 1
ATOM 3910 N N . PRO C 3 44 ? -1.808 -61.446 -3.333 1.000 61.566 43 PRO C N 1
ATOM 3911 C CA . PRO C 3 44 ? -1.955 -62.046 -4.658 1.000 62.571 43 PRO C CA 1
ATOM 3912 C C . PRO C 3 44 ? -1.824 -63.569 -4.808 1.000 56.144 43 PRO C C 1
ATOM 3913 O O . PRO C 3 44 ? -0.948 -64.100 -4.272 1.000 59.426 43 PRO C O 1
ATOM 3917 N N . ARG C 3 45 ? -2.681 -64.191 -5.616 1.000 59.530 44 ARG C N 1
ATOM 3918 C CA . ARG C 3 45 ? -2.690 -65.643 -5.956 1.000 59.837 44 ARG C CA 1
ATOM 3919 C C . ARG C 3 45 ? -2.777 -65.846 -7.478 1.000 52.822 44 ARG C C 1
ATOM 3920 O O . ARG C 3 45 ? -3.247 -64.923 -8.206 1.000 44.440 44 ARG C O 1
ATOM 3928 N N . TYR C 3 46 ? -2.385 -67.031 -7.954 1.000 45.884 45 TYR C N 1
ATOM 3929 C CA . TYR C 3 46 ? -2.770 -67.481 -9.319 1.000 47.892 45 TYR C CA 1
ATOM 3930 C C . TYR C 3 46 ? -4.294 -67.556 -9.376 1.000 45.713 45 TYR C C 1
ATOM 3931 O O . TYR C 3 46 ? -4.886 -67.952 -8.372 1.000 48.189 45 TYR C O 1
ATOM 3940 N N . GLU C 3 47 ? -4.914 -67.151 -10.480 1.000 43.999 46 GLU C N 1
ATOM 3941 C CA . GLU C 3 47 ? -6.388 -67.166 -10.623 1.000 45.716 46 GLU C CA 1
ATOM 3942 C C . GLU C 3 47 ? -6.762 -67.648 -12.008 1.000 47.759 46 GLU C C 1
ATOM 3943 O O . GLU C 3 47 ? -6.236 -67.148 -13.010 1.000 52.834 46 GLU C O 1
ATOM 3949 N N . PRO C 3 48 ? -7.779 -68.529 -12.107 1.000 47.555 47 PRO C N 1
ATOM 3950 C CA . PRO C 3 48 ? -8.203 -69.043 -13.410 1.000 47.988 47 PRO C CA 1
ATOM 3951 C C . PRO C 3 48 ? -8.818 -67.889 -14.200 1.000 46.319 47 PRO C C 1
ATOM 3952 O O . PRO C 3 48 ? -9.440 -67.014 -13.601 1.000 49.124 47 PRO C O 1
ATOM 3956 N N . GLN C 3 49 ? -8.640 -67.887 -15.506 1.000 46.083 48 GLN C N 1
ATOM 3957 C CA . GLN C 3 49 ? -9.239 -66.845 -16.386 1.000 48.228 48 GLN C CA 1
ATOM 3958 C C . GLN C 3 49 ? -10.229 -67.518 -17.341 1.000 51.792 48 GLN C C 1
ATOM 3959 O O . GLN C 3 49 ? -10.724 -66.786 -18.178 1.000 54.973 48 GLN C O 1
ATOM 3965 N N . VAL C 3 50 ? -10.469 -68.839 -17.231 1.000 50.652 49 VAL C N 1
ATOM 3966 C CA . VAL C 3 50 ? -11.431 -69.602 -18.077 1.000 54.234 49 VAL C CA 1
ATOM 3967 C C . VAL C 3 50 ? -12.307 -70.509 -17.225 1.000 55.317 49 VAL C C 1
ATOM 3968 O O . VAL C 3 50 ? -11.874 -71.039 -16.211 1.000 53.341 49 VAL C O 1
ATOM 3972 N N . PRO C 3 51 ? -13.554 -70.785 -17.654 1.000 65.097 50 PRO C N 1
ATOM 3973 C CA . PRO C 3 51 ? -14.428 -71.719 -16.927 1.000 65.172 50 PRO C CA 1
ATOM 3974 C C . PRO C 3 51 ? -13.838 -73.137 -16.822 1.000 61.720 50 PRO C C 1
ATOM 3975 O O . PRO C 3 51 ? -14.120 -73.802 -15.892 1.000 64.349 50 PRO C O 1
ATOM 3979 N N . TRP C 3 52 ? -13.015 -73.581 -17.764 1.000 59.861 51 TRP C N 1
ATOM 3980 C CA . TRP C 3 52 ? -12.573 -75.005 -17.785 1.000 63.928 51 TRP C CA 1
ATOM 3981 C C . TRP C 3 52 ? -11.385 -75.248 -16.819 1.000 66.634 51 TRP C C 1
ATOM 3982 O O . TRP C 3 52 ? -10.832 -76.382 -16.783 1.000 56.878 51 TRP C O 1
ATOM 3993 N N . MET C 3 53 ? -10.982 -74.200 -16.078 1.000 72.498 52 MET C N 1
ATOM 3994 C CA . MET C 3 53 ? -9.935 -74.223 -15.018 1.000 72.931 52 MET C CA 1
ATOM 3995 C C . MET C 3 53 ? -10.605 -74.147 -13.636 1.000 77.191 52 MET C C 1
ATOM 3996 O O . MET C 3 53 ? -9.873 -74.067 -12.647 1.000 75.905 52 MET C O 1
ATOM 4001 N N . GLU C 3 54 ? -11.941 -74.220 -13.554 1.000 88.797 53 GLU C N 1
ATOM 4002 C CA . GLU C 3 54 ? -12.706 -74.186 -12.262 1.000 93.639 53 GLU C CA 1
ATOM 4003 C C . GLU C 3 54 ? -12.672 -75.532 -11.505 1.000 84.999 53 GLU C C 1
ATOM 4004 O O . GLU C 3 54 ? -13.407 -75.620 -10.497 1.000 88.631 53 GLU C O 1
ATOM 4010 N N . GLN C 3 55 ? -11.885 -76.529 -11.934 1.000 76.589 54 GLN C N 1
ATOM 4011 C CA . GLN C 3 55 ? -11.849 -77.889 -11.310 1.000 80.180 54 GLN C CA 1
ATOM 4012 C C . GLN C 3 55 ? -10.398 -78.438 -11.271 1.000 84.517 54 GLN C C 1
ATOM 4013 O O . GLN C 3 55 ? -10.179 -79.608 -11.655 1.000 74.313 54 GLN C O 1
ATOM 4019 N N . GLU C 3 56 ? -9.412 -77.637 -10.830 1.000 83.669 55 GLU C N 1
ATOM 4020 C CA . GLU C 3 56 ? -8.039 -78.152 -10.552 1.000 80.326 55 GLU C CA 1
ATOM 4021 C C . GLU C 3 56 ? -7.939 -78.544 -9.067 1.000 74.728 55 GLU C C 1
ATOM 4022 O O . GLU C 3 56 ? -7.111 -79.416 -8.769 1.000 59.765 55 GLU C O 1
ATOM 4028 N N . GLY C 3 57 ? -8.729 -77.907 -8.178 1.000 69.716 56 GLY C N 1
ATOM 4029 C CA . GLY C 3 57 ? -8.762 -78.209 -6.739 1.000 62.541 56 GLY C CA 1
ATOM 4030 C C . GLY C 3 57 ? -7.785 -77.370 -5.903 1.000 68.968 56 GLY C C 1
ATOM 4031 O O . GLY C 3 57 ? -6.628 -77.185 -6.280 1.000 70.296 56 GLY C O 1
ATOM 4032 N N . PRO C 3 58 ? -8.173 -76.987 -4.657 1.000 66.689 57 PRO C N 1
ATOM 4033 C CA . PRO C 3 58 ? -7.496 -75.962 -3.856 1.000 60.682 57 PRO C CA 1
ATOM 4034 C C . PRO C 3 58 ? -5.969 -76.059 -3.739 1.000 56.373 57 PRO C C 1
ATOM 4035 O O . PRO C 3 58 ? -5.368 -75.025 -3.818 1.000 51.140 57 PRO C O 1
ATOM 4039 N N . GLU C 3 59 ? -5.375 -77.252 -3.638 1.000 56.519 58 GLU C N 1
ATOM 4040 C CA . GLU C 3 59 ? -3.895 -77.407 -3.443 1.000 60.232 58 GLU C CA 1
ATOM 4041 C C . GLU C 3 59 ? -3.055 -77.118 -4.713 1.000 55.043 58 GLU C C 1
ATOM 4042 O O . GLU C 3 59 ? -1.918 -76.639 -4.552 1.000 55.565 58 GLU C O 1
ATOM 4048 N N . TYR C 3 60 ? -3.576 -77.327 -5.927 1.000 51.004 59 TYR C N 1
ATOM 4049 C CA . TYR C 3 60 ? -2.955 -76.759 -7.153 1.000 51.135 59 TYR C CA 1
ATOM 4050 C C . TYR C 3 60 ? -2.775 -75.252 -6.932 1.000 49.724 59 TYR C C 1
ATOM 4051 O O . TYR C 3 60 ? -1.622 -74.767 -7.062 1.000 50.485 59 TYR C O 1
ATOM 4060 N N . TRP C 3 61 ? -3.834 -74.517 -6.601 1.000 48.300 60 TRP C N 1
ATOM 4061 C CA . TRP C 3 61 ? -3.716 -73.039 -6.520 1.000 48.358 60 TRP C CA 1
ATOM 4062 C C . TRP C 3 61 ? -2.771 -72.672 -5.372 1.000 43.744 60 TRP C C 1
ATOM 4063 O O . TRP C 3 61 ? -2.050 -71.716 -5.498 1.000 49.876 60 TRP C O 1
ATOM 4074 N N . GLU C 3 62 ? -2.711 -73.454 -4.324 1.000 48.591 61 GLU C N 1
ATOM 4075 C CA . GLU C 3 62 ? -1.864 -73.138 -3.149 1.000 52.429 61 GLU C CA 1
ATOM 4076 C C . GLU C 3 62 ? -0.430 -73.344 -3.602 1.000 48.275 61 GLU C C 1
ATOM 4077 O O . GLU C 3 62 ? 0.375 -72.505 -3.333 1.000 51.015 61 GLU C O 1
ATOM 4083 N N . ARG C 3 63 ? -0.178 -74.397 -4.360 1.000 51.383 62 ARG C N 1
ATOM 4084 C CA . ARG C 3 63 ? 1.201 -74.852 -4.678 1.000 56.768 62 ARG C CA 1
ATOM 4085 C C . ARG C 3 63 ? 1.824 -73.809 -5.629 1.000 56.010 62 ARG C C 1
ATOM 4086 O O . ARG C 3 63 ? 2.924 -73.276 -5.311 1.000 53.953 62 ARG C O 1
ATOM 4094 N N . ILE C 3 64 ? 1.117 -73.438 -6.698 1.000 50.492 63 ILE C N 1
ATOM 4095 C CA . ILE C 3 64 ? 1.699 -72.548 -7.730 1.000 50.463 63 ILE C CA 1
ATOM 4096 C C . ILE C 3 64 ? 1.690 -71.106 -7.210 1.000 52.161 63 ILE C C 1
ATOM 4097 O O . ILE C 3 64 ? 2.529 -70.294 -7.715 1.000 48.174 63 ILE C O 1
ATOM 4102 N N . THR C 3 65 ? 0.823 -70.769 -6.238 1.000 54.162 64 THR C N 1
ATOM 4103 C CA . THR C 3 65 ? 0.881 -69.436 -5.565 1.000 52.568 64 THR C CA 1
ATOM 4104 C C . THR C 3 65 ? 2.198 -69.352 -4.781 1.000 51.967 64 THR C C 1
ATOM 4105 O O . THR C 3 65 ? 2.864 -68.287 -4.898 1.000 52.848 64 THR C O 1
ATOM 4109 N N . GLN C 3 66 ? 2.645 -70.440 -4.134 1.000 48.652 65 GLN C N 1
ATOM 4110 C CA . GLN C 3 66 ? 3.974 -70.431 -3.453 1.000 52.692 65 GLN C CA 1
ATOM 4111 C C . GLN C 3 66 ? 5.085 -70.313 -4.506 1.000 54.065 65 GLN C C 1
ATOM 4112 O O . GLN C 3 66 ? 6.133 -69.624 -4.248 1.000 54.126 65 GLN C O 1
ATOM 4118 N N . VAL C 3 67 ? 4.868 -70.886 -5.686 1.000 52.110 66 VAL C N 1
ATOM 4119 C CA . VAL C 3 67 ? 5.909 -70.836 -6.744 1.000 49.716 66 VAL C CA 1
ATOM 4120 C C . VAL C 3 67 ? 6.097 -69.389 -7.180 1.000 49.075 66 VAL C C 1
ATOM 4121 O O . VAL C 3 67 ? 7.229 -68.906 -7.156 1.000 45.059 66 VAL C O 1
ATOM 4125 N N . ALA C 3 68 ? 5.009 -68.702 -7.527 1.000 52.285 67 ALA C N 1
ATOM 4126 C CA . ALA C 3 68 ? 5.036 -67.258 -7.845 1.000 48.119 67 ALA C CA 1
ATOM 4127 C C . ALA C 3 68 ? 5.840 -66.508 -6.784 1.000 52.071 67 ALA C C 1
ATOM 4128 O O . ALA C 3 68 ? 6.720 -65.704 -7.145 1.000 59.892 67 ALA C O 1
ATOM 4130 N N . LYS C 3 69 ? 5.542 -66.693 -5.501 1.000 58.617 68 LYS C N 1
ATOM 4131 C CA . LYS C 3 69 ? 6.198 -65.863 -4.454 1.000 56.821 68 LYS C CA 1
ATOM 4132 C C . LYS C 3 69 ? 7.693 -66.099 -4.570 1.000 51.767 68 LYS C C 1
ATOM 4133 O O . LYS C 3 69 ? 8.467 -65.127 -4.494 1.000 53.045 68 LYS C O 1
ATOM 4139 N N . GLY C 3 70 ? 8.083 -67.353 -4.782 1.000 52.768 69 GLY C N 1
ATOM 4140 C CA . GLY C 3 70 ? 9.515 -67.717 -4.850 1.000 50.836 69 GLY C CA 1
ATOM 4141 C C . GLY C 3 70 ? 10.108 -67.253 -6.152 1.000 49.121 69 GLY C C 1
ATOM 4142 O O . GLY C 3 70 ? 11.280 -66.869 -6.173 1.000 58.937 69 GLY C O 1
ATOM 4143 N N . GLN C 3 71 ? 9.333 -67.326 -7.232 1.000 48.236 70 GLN C N 1
ATOM 4144 C CA . GLN C 3 71 ? 9.805 -66.881 -8.564 1.000 49.913 70 GLN C CA 1
ATOM 4145 C C . GLN C 3 71 ? 10.038 -65.372 -8.552 1.000 49.300 70 GLN C C 1
ATOM 4146 O O . GLN C 3 71 ? 10.967 -64.920 -9.210 1.000 57.196 70 GLN C O 1
ATOM 4152 N N . GLU C 3 72 ? 9.188 -64.613 -7.881 1.000 54.305 71 GLU C N 1
ATOM 4153 C CA . GLU C 3 72 ? 9.437 -63.165 -7.598 1.000 61.465 71 GLU C CA 1
ATOM 4154 C C . GLU C 3 72 ? 10.842 -62.917 -7.021 1.000 55.924 71 GLU C C 1
ATOM 4155 O O . GLU C 3 72 ? 11.487 -62.049 -7.539 1.000 54.435 71 GLU C O 1
ATOM 4161 N N . GLN C 3 73 ? 11.304 -63.693 -6.039 1.000 59.342 72 GLN C N 1
ATOM 4162 C CA . GLN C 3 73 ? 12.691 -63.616 -5.477 1.000 61.532 72 GLN C CA 1
ATOM 4163 C C . GLN C 3 73 ? 13.731 -63.861 -6.575 1.000 60.825 72 GLN C C 1
ATOM 4164 O O . GLN C 3 73 ? 14.762 -63.161 -6.582 1.000 72.614 72 GLN C O 1
ATOM 4170 N N . TRP C 3 74 ? 13.489 -64.797 -7.487 1.000 60.940 73 TRP C N 1
ATOM 4171 C CA . TRP C 3 74 ? 14.415 -65.078 -8.615 1.000 56.491 73 TRP C CA 1
ATOM 4172 C C . TRP C 3 74 ? 14.459 -63.896 -9.592 1.000 59.660 73 TRP C C 1
ATOM 4173 O O . TRP C 3 74 ? 15.528 -63.553 -10.067 1.000 58.296 73 TRP C O 1
ATOM 4184 N N . PHE C 3 75 ? 13.319 -63.310 -9.946 1.000 64.344 74 PHE C N 1
ATOM 4185 C CA . PHE C 3 75 ? 13.327 -62.203 -10.935 1.000 61.800 74 PHE C CA 1
ATOM 4186 C C . PHE C 3 75 ? 14.102 -61.044 -10.291 1.000 60.214 74 PHE C C 1
ATOM 4187 O O . PHE C 3 75 ? 14.898 -60.431 -11.005 1.000 66.999 74 PHE C O 1
ATOM 4195 N N . ARG C 3 76 ? 13.977 -60.799 -8.984 1.000 63.455 75 ARG C N 1
ATOM 4196 C CA . ARG C 3 76 ? 14.503 -59.536 -8.408 1.000 71.664 75 ARG C CA 1
ATOM 4197 C C . ARG C 3 76 ? 16.014 -59.693 -8.237 1.000 72.890 75 ARG C C 1
ATOM 4198 O O . ARG C 3 76 ? 16.761 -58.802 -8.707 1.000 69.421 75 ARG C O 1
ATOM 4206 N N . VAL C 3 77 ? 16.463 -60.857 -7.786 1.000 74.366 76 VAL C N 1
ATOM 4207 C CA . VAL C 3 77 ? 17.923 -61.157 -7.718 1.000 71.377 76 VAL C CA 1
ATOM 4208 C C . VAL C 3 77 ? 18.539 -60.995 -9.113 1.000 69.059 76 VAL C C 1
ATOM 4209 O O . VAL C 3 77 ? 19.622 -60.420 -9.208 1.000 70.214 76 VAL C O 1
ATOM 4213 N N . ASN C 3 78 ? 17.883 -61.481 -10.163 1.000 65.193 77 ASN C N 1
ATOM 4214 C CA . ASN C 3 78 ? 18.521 -61.602 -11.494 1.000 62.337 77 ASN C CA 1
ATOM 4215 C C . ASN C 3 78 ? 18.378 -60.246 -12.206 1.000 64.434 77 ASN C C 1
ATOM 4216 O O . ASN C 3 78 ? 19.189 -59.934 -13.081 1.000 64.388 77 ASN C O 1
ATOM 4221 N N . LEU C 3 79 ? 17.409 -59.420 -11.845 1.000 66.825 78 LEU C N 1
ATOM 4222 C CA . LEU C 3 79 ? 17.348 -58.053 -12.430 1.000 69.322 78 LEU C CA 1
ATOM 4223 C C . LEU C 3 79 ? 18.592 -57.260 -12.010 1.000 70.791 78 LEU C C 1
ATOM 4224 O O . LEU C 3 79 ? 19.068 -56.418 -12.816 1.000 72.149 78 LEU C O 1
ATOM 4229 N N . ARG C 3 80 ? 19.062 -57.492 -10.787 1.000 74.220 79 ARG C N 1
ATOM 4230 C CA . ARG C 3 80 ? 20.113 -56.670 -10.143 1.000 81.188 79 ARG C CA 1
ATOM 4231 C C . ARG C 3 80 ? 21.471 -57.262 -10.523 1.000 72.144 79 ARG C C 1
ATOM 4232 O O . ARG C 3 80 ? 22.430 -56.511 -10.565 1.000 81.939 79 ARG C O 1
ATOM 4240 N N . THR C 3 81 ? 21.515 -58.531 -10.902 1.000 70.626 80 THR C N 1
ATOM 4241 C CA . THR C 3 81 ? 22.675 -59.168 -11.557 1.000 67.787 80 THR C CA 1
ATOM 4242 C C . THR C 3 81 ? 22.862 -58.579 -12.947 1.000 76.457 80 THR C C 1
ATOM 4243 O O . THR C 3 81 ? 24.050 -58.353 -13.343 1.000 81.835 80 THR C O 1
ATOM 4247 N N . LEU C 3 82 ? 21.745 -58.353 -13.654 1.000 75.948 81 LEU C N 1
ATOM 4248 C CA . LEU C 3 82 ? 21.774 -57.850 -15.051 1.000 73.411 81 LEU C CA 1
ATOM 4249 C C . LEU C 3 82 ? 22.205 -56.375 -15.049 1.000 78.989 81 LEU C C 1
ATOM 4250 O O . LEU C 3 82 ? 22.876 -55.985 -16.047 1.000 77.506 81 LEU C O 1
ATOM 4255 N N . LEU C 3 83 ? 21.892 -55.615 -13.981 1.000 76.323 82 LEU C N 1
ATOM 4256 C CA . LEU C 3 83 ? 22.443 -54.246 -13.746 1.000 82.603 82 LEU C CA 1
ATOM 4257 C C . LEU C 3 83 ? 23.984 -54.323 -13.770 1.000 82.934 82 LEU C C 1
ATOM 4258 O O . LEU C 3 83 ? 24.586 -53.612 -14.565 1.000 80.572 82 LEU C O 1
ATOM 4263 N N . GLY C 3 84 ? 24.582 -55.207 -12.967 1.000 84.767 83 GLY C N 1
ATOM 4264 C CA . GLY C 3 84 ? 26.039 -55.432 -12.910 1.000 86.634 83 GLY C CA 1
ATOM 4265 C C . GLY C 3 84 ? 26.606 -55.797 -14.267 1.000 87.350 83 GLY C C 1
ATOM 4266 O O . GLY C 3 84 ? 27.564 -55.147 -14.672 1.000 94.237 83 GLY C O 1
ATOM 4267 N N . TYR C 3 85 ? 26.014 -56.785 -14.947 1.000 86.732 84 TYR C N 1
ATOM 4268 C CA . TYR C 3 85 ? 26.505 -57.390 -16.216 1.000 85.861 84 TYR C CA 1
ATOM 4269 C C . TYR C 3 85 ? 26.491 -56.331 -17.343 1.000 88.207 84 TYR C C 1
ATOM 4270 O O . TYR C 3 85 ? 27.320 -56.403 -18.301 1.000 89.025 84 TYR C O 1
ATOM 4279 N N . TYR C 3 86 ? 25.551 -55.385 -17.282 1.000 85.766 85 TYR C N 1
ATOM 4280 C CA . TYR C 3 86 ? 25.385 -54.315 -18.307 1.000 89.367 85 TYR C CA 1
ATOM 4281 C C . TYR C 3 86 ? 25.805 -52.953 -17.734 1.000 88.786 85 TYR C C 1
ATOM 4282 O O . TYR C 3 86 ? 25.563 -51.943 -18.410 1.000 83.788 85 TYR C O 1
ATOM 4291 N N . ASN C 3 87 ? 26.389 -52.937 -16.530 1.000 92.846 86 ASN C N 1
ATOM 4292 C CA . ASN C 3 87 ? 26.982 -51.745 -15.862 1.000 102.865 86 ASN C CA 1
ATOM 4293 C C . ASN C 3 87 ? 26.024 -50.527 -15.948 1.000 104.582 86 ASN C C 1
ATOM 4294 O O . ASN C 3 87 ? 26.471 -49.432 -16.344 1.000 100.282 86 ASN C O 1
ATOM 4299 N N . GLN C 3 88 ? 24.742 -50.715 -15.602 1.000 93.452 87 GLN C N 1
ATOM 4300 C CA . GLN C 3 88 ? 23.716 -49.650 -15.484 1.000 89.111 87 GLN C CA 1
ATOM 4301 C C . GLN C 3 88 ? 23.590 -49.354 -13.996 1.000 92.806 87 GLN C C 1
ATOM 4302 O O . GLN C 3 88 ? 24.201 -50.125 -13.239 1.000 91.322 87 GLN C O 1
ATOM 4308 N N . SER C 3 89 ? 22.840 -48.327 -13.580 1.000 92.739 88 SER C N 1
ATOM 4309 C CA . SER C 3 89 ? 22.678 -48.011 -12.133 1.000 101.325 88 SER C CA 1
ATOM 4310 C C . SER C 3 89 ? 21.266 -48.325 -11.597 1.000 102.394 88 SER C C 1
ATOM 4311 O O . SER C 3 89 ? 20.278 -48.437 -12.382 1.000 91.099 88 SER C O 1
ATOM 4314 N N . ALA C 3 90 ? 21.212 -48.448 -10.265 1.000 107.462 89 ALA C N 1
ATOM 4315 C CA . ALA C 3 90 ? 20.036 -48.771 -9.417 1.000 103.461 89 ALA C CA 1
ATOM 4316 C C . ALA C 3 90 ? 18.973 -47.657 -9.452 1.000 101.240 89 ALA C C 1
ATOM 4317 O O . ALA C 3 90 ? 19.280 -46.496 -9.871 1.000 93.498 89 ALA C O 1
ATOM 4319 N N . GLY C 3 91 ? 17.764 -48.005 -8.992 1.000 95.719 90 GLY C N 1
ATOM 4320 C CA . GLY C 3 91 ? 16.541 -47.207 -9.189 1.000 103.279 90 GLY C CA 1
ATOM 4321 C C . GLY C 3 91 ? 16.250 -46.948 -10.666 1.000 108.753 90 GLY C C 1
ATOM 4322 O O . GLY C 3 91 ? 15.602 -45.919 -10.958 1.000 128.715 90 GLY C O 1
ATOM 4323 N N . GLY C 3 92 ? 16.690 -47.834 -11.572 1.000 102.404 91 GLY C N 1
ATOM 4324 C CA . GLY C 3 92 ? 16.260 -47.844 -12.983 1.000 97.033 91 GLY C CA 1
ATOM 4325 C C . GLY C 3 92 ? 14.897 -48.517 -13.168 1.000 91.669 91 GLY C C 1
ATOM 4326 O O . GLY C 3 92 ? 14.368 -49.112 -12.179 1.000 80.286 91 GLY C O 1
ATOM 4327 N N . THR C 3 93 ? 14.314 -48.349 -14.362 1.000 82.237 92 THR C N 1
ATOM 4328 C CA . THR C 3 93 ? 13.197 -49.158 -14.903 1.000 89.383 92 THR C CA 1
ATOM 4329 C C . THR C 3 93 ? 13.798 -50.170 -15.895 1.000 89.687 92 THR C C 1
ATOM 4330 O O . THR C 3 93 ? 14.237 -49.763 -16.985 1.000 80.094 92 THR C O 1
ATOM 4334 N N . HIS C 3 94 ? 13.823 -51.452 -15.520 1.000 85.857 93 HIS C N 1
ATOM 4335 C CA . HIS C 3 94 ? 14.208 -52.568 -16.418 1.000 82.081 93 HIS C CA 1
ATOM 4336 C C . HIS C 3 94 ? 13.184 -53.696 -16.313 1.000 81.025 93 HIS C C 1
ATOM 4337 O O . HIS C 3 94 ? 12.575 -53.884 -15.227 1.000 77.248 93 HIS C O 1
ATOM 4344 N N . THR C 3 95 ? 13.043 -54.425 -17.414 1.000 78.607 94 THR C N 1
ATOM 4345 C CA . THR C 3 95 ? 12.120 -55.559 -17.577 1.000 72.545 94 THR C CA 1
ATOM 4346 C C . THR C 3 95 ? 12.945 -56.799 -17.866 1.000 66.357 94 THR C C 1
ATOM 4347 O O . THR C 3 95 ? 13.724 -56.749 -18.833 1.000 73.866 94 THR C O 1
ATOM 4351 N N . LEU C 3 96 ? 12.709 -57.873 -17.112 1.000 65.622 95 LEU C N 1
ATOM 4352 C CA . LEU C 3 96 ? 13.093 -59.271 -17.489 1.000 61.907 95 LEU C CA 1
ATOM 4353 C C . LEU C 3 96 ? 11.860 -60.052 -17.927 1.000 57.848 95 LEU C C 1
ATOM 4354 O O . LEU C 3 96 ? 10.928 -60.122 -17.145 1.000 56.025 95 LEU C O 1
ATOM 4359 N N . GLN C 3 97 ? 11.873 -60.629 -19.119 1.000 57.337 96 GLN C N 1
ATOM 4360 C CA . GLN C 3 97 ? 10.789 -61.511 -19.586 1.000 60.545 96 GLN C CA 1
ATOM 4361 C C . GLN C 3 97 ? 11.370 -62.923 -19.767 1.000 59.557 96 GLN C C 1
ATOM 4362 O O . GLN C 3 97 ? 12.474 -63.065 -20.346 1.000 56.057 96 GLN C O 1
ATOM 4368 N N . TRP C 3 98 ? 10.639 -63.915 -19.238 1.000 52.179 97 TRP C N 1
ATOM 4369 C CA . TRP C 3 98 ? 10.844 -65.360 -19.430 1.000 46.803 97 TRP C CA 1
ATOM 4370 C C . TRP C 3 98 ? 9.611 -65.975 -20.095 1.000 49.372 97 TRP C C 1
ATOM 4371 O O . TRP C 3 98 ? 8.507 -65.961 -19.475 1.000 50.097 97 TRP C O 1
ATOM 4382 N N . MET C 3 99 ? 9.783 -66.450 -21.330 1.000 47.348 98 MET C N 1
ATOM 4383 C CA . MET C 3 99 ? 8.731 -67.132 -22.097 1.000 51.143 98 MET C CA 1
ATOM 4384 C C . MET C 3 99 ? 9.108 -68.610 -22.165 1.000 50.687 98 MET C C 1
ATOM 4385 O O . MET C 3 99 ? 10.279 -68.874 -22.363 1.000 46.669 98 MET C O 1
ATOM 4390 N N . TYR C 3 100 ? 8.172 -69.519 -21.857 1.000 43.822 99 TYR C N 1
ATOM 4391 C CA . TYR C 3 100 ? 8.460 -70.958 -21.953 1.000 43.548 99 TYR C CA 1
ATOM 4392 C C . TYR C 3 100 ? 7.176 -71.701 -22.168 1.000 44.422 99 TYR C C 1
ATOM 4393 O O . TYR C 3 100 ? 6.084 -71.148 -21.929 1.000 43.325 99 TYR C O 1
ATOM 4402 N N . GLY C 3 101 ? 7.341 -72.911 -22.684 1.000 44.786 100 GLY C N 1
ATOM 4403 C CA . GLY C 3 101 ? 6.230 -73.861 -22.804 1.000 43.468 100 GLY C CA 1
ATOM 4404 C C . GLY C 3 101 ? 6.525 -74.842 -23.897 1.000 43.559 100 GLY C C 1
ATOM 4405 O O . GLY C 3 101 ? 7.706 -75.039 -24.223 1.000 42.786 100 GLY C O 1
ATOM 4406 N N . CYS C 3 102 ? 5.482 -75.443 -24.433 1.000 43.592 101 CYS C N 1
ATOM 4407 C CA . CYS C 3 102 ? 5.603 -76.598 -25.322 1.000 46.145 101 CYS C CA 1
ATOM 4408 C C . CYS C 3 102 ? 4.536 -76.500 -26.412 1.000 50.023 101 CYS C C 1
ATOM 4409 O O . CYS C 3 102 ? 3.411 -76.097 -26.121 1.000 48.112 101 CYS C O 1
ATOM 4412 N N . ASP C 3 103 ? 4.913 -76.893 -27.625 1.000 54.224 102 ASP C N 1
ATOM 4413 C CA . ASP C 3 103 ? 3.985 -77.253 -28.730 1.000 56.287 102 ASP C CA 1
ATOM 4414 C C . ASP C 3 103 ? 3.955 -78.763 -28.898 1.000 56.942 102 ASP C C 1
ATOM 4415 O O . ASP C 3 103 ? 5.043 -79.360 -28.986 1.000 55.208 102 ASP C O 1
ATOM 4420 N N . VAL C 3 104 ? 2.748 -79.298 -29.074 1.000 57.045 103 VAL C N 1
ATOM 4421 C CA . VAL C 3 104 ? 2.519 -80.717 -29.432 1.000 57.975 103 VAL C CA 1
ATOM 4422 C C . VAL C 3 104 ? 1.723 -80.783 -30.732 1.000 60.945 103 VAL C C 1
ATOM 4423 O O . VAL C 3 104 ? 0.951 -79.842 -30.972 1.000 61.245 103 VAL C O 1
ATOM 4427 N N . GLY C 3 105 ? 1.881 -81.879 -31.494 1.000 63.662 104 GLY C N 1
ATOM 4428 C CA . GLY C 3 105 ? 1.055 -82.246 -32.672 1.000 64.429 104 GLY C CA 1
ATOM 4429 C C . GLY C 3 105 ? -0.259 -82.906 -32.282 1.000 70.675 104 GLY C C 1
ATOM 4430 O O . GLY C 3 105 ? -0.470 -83.084 -31.062 1.000 69.818 104 GLY C O 1
ATOM 4431 N N . SER C 3 106 ? -1.108 -83.255 -33.270 1.000 81.844 105 SER C N 1
ATOM 4432 C CA . SER C 3 106 ? -2.424 -83.964 -33.130 1.000 79.470 105 SER C CA 1
ATOM 4433 C C . SER C 3 106 ? -2.355 -85.110 -32.113 1.000 74.752 105 SER C C 1
ATOM 4434 O O . SER C 3 106 ? -3.296 -85.258 -31.267 1.000 66.937 105 SER C O 1
ATOM 4437 N N . ASP C 3 107 ? -1.258 -85.862 -32.210 1.000 72.966 106 ASP C N 1
ATOM 4438 C CA . ASP C 3 107 ? -0.925 -87.051 -31.389 1.000 73.057 106 ASP C CA 1
ATOM 4439 C C . ASP C 3 107 ? -0.497 -86.661 -29.965 1.000 72.147 106 ASP C C 1
ATOM 4440 O O . ASP C 3 107 ? -0.217 -87.601 -29.181 1.000 74.530 106 ASP C O 1
ATOM 4445 N N . GLY C 3 108 ? -0.397 -85.374 -29.611 1.000 63.506 107 GLY C N 1
ATOM 4446 C CA . GLY C 3 108 ? -0.017 -84.999 -28.228 1.000 62.570 107 GLY C CA 1
ATOM 4447 C C . GLY C 3 108 ? 1.488 -85.087 -27.921 1.000 61.179 107 GLY C C 1
ATOM 4448 O O . GLY C 3 108 ? 1.905 -84.623 -26.855 1.000 61.674 107 GLY C O 1
ATOM 4449 N N . ARG C 3 109 ? 2.313 -85.576 -28.850 1.000 64.977 108 ARG C N 1
ATOM 4450 C CA . ARG C 3 109 ? 3.800 -85.645 -28.718 1.000 62.118 108 ARG C CA 1
ATOM 4451 C C . ARG C 3 109 ? 4.457 -84.271 -28.971 1.000 53.776 108 ARG C C 1
ATOM 4452 O O . ARG C 3 109 ? 3.927 -83.415 -29.671 1.000 52.293 108 ARG C O 1
ATOM 4460 N N . LEU C 3 110 ? 5.591 -84.046 -28.339 1.000 54.486 109 LEU C N 1
ATOM 4461 C CA . LEU C 3 110 ? 6.232 -82.719 -28.325 1.000 54.808 109 LEU C CA 1
ATOM 4462 C C . LEU C 3 110 ? 6.774 -82.419 -29.712 1.000 58.518 109 LEU C C 1
ATOM 4463 O O . LEU C 3 110 ? 7.477 -83.278 -30.241 1.000 61.481 109 LEU C O 1
ATOM 4468 N N . LEU C 3 111 ? 6.484 -81.237 -30.248 1.000 56.911 110 LEU C N 1
ATOM 4469 C CA . LEU C 3 111 ? 7.129 -80.747 -31.487 1.000 58.155 110 LEU C CA 1
ATOM 4470 C C . LEU C 3 111 ? 8.249 -79.786 -31.093 1.000 58.674 110 LEU C C 1
ATOM 4471 O O . LEU C 3 111 ? 9.303 -79.800 -31.740 1.000 53.523 110 LEU C O 1
ATOM 4476 N N . ARG C 3 112 ? 8.014 -78.912 -30.117 1.000 55.969 111 ARG C N 1
ATOM 4477 C CA . ARG C 3 112 ? 8.977 -77.836 -29.866 1.000 56.460 111 ARG C CA 1
ATOM 4478 C C . ARG C 3 112 ? 8.866 -77.438 -28.397 1.000 60.006 111 ARG C C 1
ATOM 4479 O O . ARG C 3 112 ? 7.731 -77.529 -27.806 1.000 55.079 111 ARG C O 1
ATOM 4487 N N . GLY C 3 113 ? 10.012 -77.072 -27.828 1.000 57.771 112 GLY C N 1
ATOM 4488 C CA . GLY C 3 113 ? 10.112 -76.546 -26.461 1.000 58.676 112 GLY C CA 1
ATOM 4489 C C . GLY C 3 113 ? 10.671 -75.151 -26.492 1.000 56.368 112 GLY C C 1
ATOM 4490 O O . GLY C 3 113 ? 11.404 -74.842 -27.389 1.000 58.893 112 GLY C O 1
ATOM 4491 N N . TYR C 3 114 ? 10.377 -74.349 -25.494 1.000 53.392 113 TYR C N 1
ATOM 4492 C CA . TYR C 3 114 ? 10.878 -72.965 -25.421 1.000 52.739 113 TYR C CA 1
ATOM 4493 C C . TYR C 3 114 ? 11.352 -72.657 -24.015 1.000 49.950 113 TYR C C 1
ATOM 4494 O O . TYR C 3 114 ? 10.620 -72.932 -23.073 1.000 51.947 113 TYR C O 1
ATOM 4503 N N . GLU C 3 115 ? 12.517 -72.017 -23.925 1.000 50.462 114 GLU C N 1
ATOM 4504 C CA . GLU C 3 115 ? 13.021 -71.289 -22.747 1.000 48.159 114 GLU C CA 1
ATOM 4505 C C . GLU C 3 115 ? 13.702 -70.018 -23.239 1.000 50.598 114 GLU C C 1
ATOM 4506 O O . GLU C 3 115 ? 14.853 -70.115 -23.696 1.000 54.858 114 GLU C O 1
ATOM 4512 N N . GLN C 3 116 ? 13.034 -68.878 -23.221 1.000 54.400 115 GLN C N 1
ATOM 4513 C CA . GLN C 3 116 ? 13.620 -67.623 -23.757 1.000 56.841 115 GLN C CA 1
ATOM 4514 C C . GLN C 3 116 ? 13.577 -66.549 -22.702 1.000 56.096 115 GLN C C 1
ATOM 4515 O O . GLN C 3 116 ? 12.517 -66.370 -22.124 1.000 54.464 115 GLN C O 1
ATOM 4521 N N . PHE C 3 117 ? 14.685 -65.850 -22.543 1.000 56.066 116 PHE C N 1
ATOM 4522 C CA . PHE C 3 117 ? 14.849 -64.699 -21.634 1.000 55.389 116 PHE C CA 1
ATOM 4523 C C . PHE C 3 117 ? 15.152 -63.453 -22.457 1.000 56.913 116 PHE C C 1
ATOM 4524 O O . PHE C 3 117 ? 15.986 -63.502 -23.391 1.000 67.301 116 PHE C O 1
ATOM 4532 N N . ALA C 3 118 ? 14.523 -62.348 -22.092 1.000 58.821 117 ALA C N 1
ATOM 4533 C CA . ALA C 3 118 ? 14.658 -61.034 -22.748 1.000 64.778 117 ALA C CA 1
ATOM 4534 C C . ALA C 3 118 ? 14.895 -59.949 -21.683 1.000 65.796 117 ALA C C 1
ATOM 4535 O O . ALA C 3 118 ? 14.092 -59.873 -20.726 1.000 63.343 117 ALA C O 1
ATOM 4537 N N . TYR C 3 119 ? 15.932 -59.117 -21.834 1.000 65.806 118 TYR C N 1
ATOM 4538 C CA . TYR C 3 119 ? 16.142 -57.958 -20.929 1.000 70.478 118 TYR C CA 1
ATOM 4539 C C . TYR C 3 119 ? 15.863 -56.676 -21.709 1.000 74.025 118 TYR C C 1
ATOM 4540 O O . TYR C 3 119 ? 16.445 -56.541 -22.822 1.000 69.666 118 TYR C O 1
ATOM 4549 N N . ASP C 3 120 ? 15.032 -55.785 -21.128 1.000 77.981 119 ASP C N 1
ATOM 4550 C CA . ASP C 3 120 ? 14.683 -54.429 -21.660 1.000 77.931 119 ASP C CA 1
ATOM 4551 C C . ASP C 3 120 ? 14.305 -54.568 -23.135 1.000 75.802 119 ASP C C 1
ATOM 4552 O O . ASP C 3 120 ? 14.934 -53.903 -23.979 1.000 85.022 119 ASP C O 1
ATOM 4557 N N . GLY C 3 121 ? 13.397 -55.504 -23.418 1.000 75.863 120 GLY C N 1
ATOM 4558 C CA . GLY C 3 121 ? 12.788 -55.739 -24.738 1.000 77.062 120 GLY C CA 1
ATOM 4559 C C . GLY C 3 121 ? 13.690 -56.495 -25.695 1.000 78.074 120 GLY C C 1
ATOM 4560 O O . GLY C 3 121 ? 13.167 -56.878 -26.753 1.000 84.269 120 GLY C O 1
ATOM 4561 N N . CYS C 3 122 ? 14.973 -56.718 -25.365 1.000 75.082 121 CYS C N 1
ATOM 4562 C CA . CYS C 3 122 ? 16.000 -57.291 -26.292 1.000 76.047 121 CYS C CA 1
ATOM 4563 C C . CYS C 3 122 ? 16.333 -58.707 -25.818 1.000 72.774 121 CYS C C 1
ATOM 4564 O O . CYS C 3 122 ? 16.374 -58.903 -24.621 1.000 81.831 121 CYS C O 1
ATOM 4567 N N . ASP C 3 123 ? 16.554 -59.689 -26.681 1.000 74.225 122 ASP C N 1
ATOM 4568 C CA . ASP C 3 123 ? 16.651 -61.060 -26.113 1.000 84.835 122 ASP C CA 1
ATOM 4569 C C . ASP C 3 123 ? 18.060 -61.292 -25.588 1.000 75.245 122 ASP C C 1
ATOM 4570 O O . ASP C 3 123 ? 18.969 -60.657 -26.051 1.000 74.266 122 ASP C O 1
ATOM 4575 N N . TYR C 3 124 ? 18.142 -62.111 -24.549 1.000 70.237 123 TYR C N 1
ATOM 4576 C CA . TYR C 3 124 ? 19.301 -62.200 -23.640 1.000 68.891 123 TYR C CA 1
ATOM 4577 C C . TYR C 3 124 ? 19.897 -63.589 -23.802 1.000 67.033 123 TYR C C 1
ATOM 4578 O O . TYR C 3 124 ? 21.001 -63.693 -24.329 1.000 77.179 123 TYR C O 1
ATOM 4587 N N . ILE C 3 125 ? 19.158 -64.630 -23.443 1.000 66.186 124 ILE C N 1
ATOM 4588 C CA . ILE C 3 125 ? 19.620 -66.008 -23.757 1.000 64.772 124 ILE C CA 1
ATOM 4589 C C . ILE C 3 125 ? 18.394 -66.834 -24.079 1.000 60.331 124 ILE C C 1
ATOM 4590 O O . ILE C 3 125 ? 17.366 -66.568 -23.520 1.000 61.383 124 ILE C O 1
ATOM 4595 N N . ALA C 3 126 ? 18.534 -67.815 -24.954 1.000 58.668 125 ALA C N 1
ATOM 4596 C CA . ALA C 3 126 ? 17.407 -68.673 -25.359 1.000 54.920 125 ALA C CA 1
ATOM 4597 C C . ALA C 3 126 ? 17.884 -70.097 -25.563 1.000 51.042 125 ALA C C 1
ATOM 4598 O O . ALA C 3 126 ? 18.971 -70.274 -25.948 1.000 53.313 125 ALA C O 1
ATOM 4600 N N . LEU C 3 127 ? 17.027 -71.066 -25.281 1.000 59.092 126 LEU C N 1
ATOM 4601 C CA . LEU C 3 127 ? 17.272 -72.502 -25.497 1.000 54.972 126 LEU C CA 1
ATOM 4602 C C . LEU C 3 127 ? 16.935 -72.860 -26.949 1.000 59.462 126 LEU C C 1
ATOM 4603 O O . LEU C 3 127 ? 15.856 -72.497 -27.437 1.000 55.931 126 LEU C O 1
ATOM 4608 N N . ASN C 3 128 ? 17.868 -73.555 -27.621 1.000 61.635 127 ASN C N 1
ATOM 4609 C CA . ASN C 3 128 ? 17.717 -73.936 -29.042 1.000 57.753 127 ASN C CA 1
ATOM 4610 C C . ASN C 3 128 ? 16.707 -75.077 -29.051 1.000 61.934 127 ASN C C 1
ATOM 4611 O O . ASN C 3 128 ? 16.398 -75.660 -27.941 1.000 54.379 127 ASN C O 1
ATOM 4616 N N . GLU C 3 129 ? 16.222 -75.376 -30.249 1.000 61.074 128 GLU C N 1
ATOM 4617 C CA . GLU C 3 129 ? 15.228 -76.435 -30.509 1.000 63.927 128 GLU C CA 1
ATOM 4618 C C . GLU C 3 129 ? 15.732 -77.798 -30.031 1.000 64.274 128 GLU C C 1
ATOM 4619 O O . GLU C 3 129 ? 14.895 -78.605 -29.695 1.000 72.895 128 GLU C O 1
ATOM 4625 N N . ASP C 3 130 ? 17.037 -78.067 -30.038 1.000 59.875 129 ASP C N 1
ATOM 4626 C CA . ASP C 3 130 ? 17.617 -79.344 -29.545 1.000 60.928 129 ASP C CA 1
ATOM 4627 C C . ASP C 3 130 ? 17.280 -79.551 -28.049 1.000 59.884 129 ASP C C 1
ATOM 4628 O O . ASP C 3 130 ? 17.366 -80.689 -27.527 1.000 64.441 129 ASP C O 1
ATOM 4633 N N . LEU C 3 131 ? 16.928 -78.488 -27.341 1.000 54.487 130 LEU C N 1
ATOM 4634 C CA . LEU C 3 131 ? 16.708 -78.538 -25.881 1.000 54.442 130 LEU C CA 1
ATOM 4635 C C . LEU C 3 131 ? 18.021 -78.968 -25.207 1.000 55.210 130 LEU C C 1
ATOM 4636 O O . LEU C 3 131 ? 17.964 -79.569 -24.097 1.000 54.196 130 LEU C O 1
ATOM 4641 N N A ARG C 3 132 ? 19.175 -78.651 -25.812 0.520 55.395 131 ARG C N 1
ATOM 4642 N N B ARG C 3 132 ? 19.157 -78.642 -25.841 0.480 56.169 131 ARG C N 1
ATOM 4643 C CA A ARG C 3 132 ? 20.499 -79.091 -25.275 0.520 58.098 131 ARG C CA 1
ATOM 4644 C CA B ARG C 3 132 ? 20.508 -79.123 -25.428 0.480 59.297 131 ARG C CA 1
ATOM 4645 C C A ARG C 3 132 ? 21.546 -77.974 -25.321 0.520 55.954 131 ARG C C 1
ATOM 4646 C C B ARG C 3 132 ? 21.500 -77.965 -25.303 0.480 56.296 131 ARG C C 1
ATOM 4647 O O A ARG C 3 132 ? 22.524 -78.098 -24.548 0.520 58.333 131 ARG C O 1
ATOM 4648 O O B ARG C 3 132 ? 22.378 -78.056 -24.410 0.480 57.026 131 ARG C O 1
ATOM 4663 N N . THR C 3 133 ? 21.362 -76.930 -26.134 1.000 53.114 132 THR C N 1
ATOM 4664 C CA . THR C 3 133 ? 22.353 -75.830 -26.265 1.000 54.096 132 THR C CA 1
ATOM 4665 C C . THR C 3 133 ? 21.652 -74.477 -26.208 1.000 56.539 132 THR C C 1
ATOM 4666 O O . THR C 3 133 ? 20.451 -74.384 -26.612 1.000 59.808 132 THR C O 1
ATOM 4670 N N . TRP C 3 134 ? 22.415 -73.439 -25.837 1.000 60.750 133 TRP C N 1
ATOM 4671 C CA . TRP C 3 134 ? 21.917 -72.053 -25.583 1.000 61.104 133 TRP C CA 1
ATOM 4672 C C . TRP C 3 134 ? 22.428 -71.090 -26.665 1.000 61.300 133 TRP C C 1
ATOM 4673 O O . TRP C 3 134 ? 23.568 -71.184 -27.002 1.000 61.248 133 TRP C O 1
ATOM 4684 N N . THR C 3 135 ? 21.602 -70.166 -27.139 1.000 67.170 134 THR C N 1
ATOM 4685 C CA . THR C 3 135 ? 22.011 -68.982 -27.917 1.000 64.769 134 THR C CA 1
ATOM 4686 C C . THR C 3 135 ? 21.997 -67.761 -26.979 1.000 72.003 134 THR C C 1
ATOM 4687 O O . THR C 3 135 ? 20.927 -67.445 -26.397 1.000 73.210 134 THR C O 1
ATOM 4691 N N . ALA C 3 136 ? 23.186 -67.163 -26.777 1.000 77.012 135 ALA C N 1
ATOM 4692 C CA . ALA C 3 136 ? 23.479 -65.923 -26.019 1.000 71.195 135 ALA C CA 1
ATOM 4693 C C . ALA C 3 136 ? 23.569 -64.777 -27.012 1.000 74.649 135 ALA C C 1
ATOM 4694 O O . ALA C 3 136 ? 24.362 -64.880 -27.956 1.000 82.199 135 ALA C O 1
ATOM 4696 N N . ALA C 3 137 ? 22.787 -63.734 -26.781 1.000 77.232 136 ALA C N 1
ATOM 4697 C CA . ALA C 3 137 ? 22.711 -62.520 -27.623 1.000 89.194 136 ALA C CA 1
ATOM 4698 C C . ALA C 3 137 ? 24.060 -61.770 -27.706 1.000 85.507 136 ALA C C 1
ATOM 4699 O O . ALA C 3 137 ? 24.340 -61.247 -28.762 1.000 87.980 136 ALA C O 1
ATOM 4701 N N . ASP C 3 138 ? 24.848 -61.709 -26.631 1.000 84.582 137 ASP C N 1
ATOM 4702 C CA . ASP C 3 138 ? 25.885 -60.669 -26.422 1.000 82.674 137 ASP C CA 1
ATOM 4703 C C . ASP C 3 138 ? 26.815 -61.092 -25.276 1.000 84.989 137 ASP C C 1
ATOM 4704 O O . ASP C 3 138 ? 26.633 -62.206 -24.766 1.000 84.711 137 ASP C O 1
ATOM 4709 N N . MET C 3 139 ? 27.757 -60.227 -24.885 1.000 88.113 138 MET C N 1
ATOM 4710 C CA . MET C 3 139 ? 28.911 -60.557 -23.995 1.000 93.928 138 MET C CA 1
ATOM 4711 C C . MET C 3 139 ? 28.446 -60.853 -22.562 1.000 88.153 138 MET C C 1
ATOM 4712 O O . MET C 3 139 ? 29.000 -61.800 -21.928 1.000 80.986 138 MET C O 1
ATOM 4717 N N . ALA C 3 140 ? 27.481 -60.071 -22.071 1.000 86.047 139 ALA C N 1
ATOM 4718 C CA . ALA C 3 140 ? 26.795 -60.258 -20.770 1.000 86.987 139 ALA C CA 1
ATOM 4719 C C . ALA C 3 140 ? 26.098 -61.627 -20.707 1.000 82.202 139 ALA C C 1
ATOM 4720 O O . ALA C 3 140 ? 26.129 -62.266 -19.632 1.000 79.124 139 ALA C O 1
ATOM 4722 N N . ALA C 3 141 ? 25.467 -62.049 -21.804 1.000 78.475 140 ALA C N 1
ATOM 4723 C CA . ALA C 3 141 ? 24.690 -63.302 -21.869 1.000 79.330 140 ALA C CA 1
ATOM 4724 C C . ALA C 3 141 ? 25.689 -64.463 -21.858 1.000 76.727 140 ALA C C 1
ATOM 4725 O O . ALA C 3 141 ? 25.398 -65.524 -21.230 1.000 73.465 140 ALA C O 1
ATOM 4727 N N . GLN C 3 142 ? 26.871 -64.254 -22.435 1.000 81.283 141 GLN C N 1
ATOM 4728 C CA . GLN C 3 142 ? 27.933 -65.300 -22.490 1.000 81.861 141 GLN C CA 1
ATOM 4729 C C . GLN C 3 142 ? 28.254 -65.769 -21.071 1.000 74.347 141 GLN C C 1
ATOM 4730 O O . GLN C 3 142 ? 28.348 -66.994 -20.885 1.000 76.166 141 GLN C O 1
ATOM 4736 N N . ILE C 3 143 ? 28.347 -64.853 -20.103 1.000 71.566 142 ILE C N 1
ATOM 4737 C CA . ILE C 3 143 ? 28.686 -65.201 -18.687 1.000 77.348 142 ILE C CA 1
ATOM 4738 C C . ILE C 3 143 ? 27.701 -66.291 -18.229 1.000 78.377 142 ILE C C 1
ATOM 4739 O O . ILE C 3 143 ? 28.130 -67.367 -17.704 1.000 71.510 142 ILE C O 1
ATOM 4744 N N . THR C 3 144 ? 26.417 -65.985 -18.425 1.000 76.263 143 THR C N 1
ATOM 4745 C CA . THR C 3 144 ? 25.261 -66.829 -18.051 1.000 69.094 143 THR C CA 1
ATOM 4746 C C . THR C 3 144 ? 25.361 -68.146 -18.812 1.000 65.117 143 THR C C 1
ATOM 4747 O O . THR C 3 144 ? 25.288 -69.195 -18.132 1.000 62.703 143 THR C O 1
ATOM 4751 N N . ARG C 3 145 ? 25.561 -68.102 -20.136 1.000 63.442 144 ARG C N 1
ATOM 4752 C CA . ARG C 3 145 ? 25.616 -69.337 -20.965 1.000 68.424 144 ARG C CA 1
ATOM 4753 C C . ARG C 3 145 ? 26.663 -70.317 -20.393 1.000 70.799 144 ARG C C 1
ATOM 4754 O O . ARG C 3 145 ? 26.337 -71.518 -20.259 1.000 68.861 144 ARG C O 1
ATOM 4762 N N . ARG C 3 146 ? 27.838 -69.805 -20.022 1.000 68.070 145 ARG C N 1
ATOM 4763 C CA . ARG C 3 146 ? 28.970 -70.564 -19.448 1.000 72.867 145 ARG C CA 1
ATOM 4764 C C . ARG C 3 146 ? 28.504 -71.268 -18.174 1.000 68.875 145 ARG C C 1
ATOM 4765 O O . ARG C 3 146 ? 28.552 -72.524 -18.108 1.000 70.602 145 ARG C O 1
ATOM 4773 N N . LYS C 3 147 ? 28.058 -70.500 -17.187 1.000 67.195 146 LYS C N 1
ATOM 4774 C CA . LYS C 3 147 ? 27.576 -71.047 -15.887 1.000 69.202 146 LYS C CA 1
ATOM 4775 C C . LYS C 3 147 ? 26.567 -72.194 -16.101 1.000 70.937 146 LYS C C 1
ATOM 4776 O O . LYS C 3 147 ? 26.702 -73.240 -15.387 1.000 69.947 146 LYS C O 1
ATOM 4782 N N . TRP C 3 148 ? 25.619 -72.011 -17.042 1.000 67.680 147 TRP C N 1
ATOM 4783 C CA . TRP C 3 148 ? 24.469 -72.922 -17.367 1.000 64.274 147 TRP C CA 1
ATOM 4784 C C . TRP C 3 148 ? 24.918 -74.155 -18.176 1.000 64.406 147 TRP C C 1
ATOM 4785 O O . TRP C 3 148 ? 24.309 -75.234 -17.954 1.000 64.236 147 TRP C O 1
ATOM 4796 N N . GLU C 3 149 ? 25.892 -74.021 -19.093 1.000 65.664 148 GLU C N 1
ATOM 4797 C CA . GLU C 3 149 ? 26.549 -75.197 -19.749 1.000 69.071 148 GLU C CA 1
ATOM 4798 C C . GLU C 3 149 ? 27.233 -76.028 -18.667 1.000 66.972 148 GLU C C 1
ATOM 4799 O O . GLU C 3 149 ? 26.967 -77.218 -18.585 1.000 67.500 148 GLU C O 1
ATOM 4805 N N . GLN C 3 150 ? 28.032 -75.393 -17.821 1.000 73.895 149 GLN C N 1
ATOM 4806 C CA . GLN C 3 150 ? 28.737 -76.091 -16.720 1.000 80.003 149 GLN C CA 1
ATOM 4807 C C . GLN C 3 150 ? 27.720 -76.794 -15.801 1.000 74.319 149 GLN C C 1
ATOM 4808 O O . GLN C 3 150 ? 28.025 -77.932 -15.418 1.000 72.039 149 GLN C O 1
ATOM 4814 N N . ALA C 3 151 ? 26.561 -76.186 -15.471 1.000 64.904 150 ALA C N 1
ATOM 4815 C CA . ALA C 3 151 ? 25.639 -76.732 -14.441 1.000 66.231 150 ALA C CA 1
ATOM 4816 C C . ALA C 3 151 ? 24.562 -77.644 -15.050 1.000 63.836 150 ALA C C 1
ATOM 4817 O O . ALA C 3 151 ? 23.764 -78.203 -14.237 1.000 66.126 150 ALA C O 1
ATOM 4819 N N . GLY C 3 152 ? 24.524 -77.773 -16.383 1.000 53.119 151 GLY C N 1
ATOM 4820 C CA . GLY C 3 152 ? 23.599 -78.672 -17.093 1.000 57.852 151 GLY C CA 1
ATOM 4821 C C . GLY C 3 152 ? 22.149 -78.213 -16.980 1.000 53.980 151 GLY C C 1
ATOM 4822 O O . GLY C 3 152 ? 21.253 -79.090 -16.855 1.000 51.431 151 GLY C O 1
ATOM 4823 N N . ALA C 3 153 ? 21.942 -76.894 -17.023 1.000 48.079 152 ALA C N 1
ATOM 4824 C CA . ALA C 3 153 ? 20.619 -76.238 -16.997 1.000 49.428 152 ALA C CA 1
ATOM 4825 C C . ALA C 3 153 ? 19.695 -76.670 -18.162 1.000 49.253 152 ALA C C 1
ATOM 4826 O O . ALA C 3 153 ? 18.468 -76.720 -17.953 1.000 48.493 152 ALA C O 1
ATOM 4828 N N . ALA C 3 154 ? 20.218 -76.936 -19.358 1.000 47.927 153 ALA C N 1
ATOM 4829 C CA . ALA C 3 154 ? 19.418 -77.418 -20.501 1.000 46.836 153 ALA C CA 1
ATOM 4830 C C . ALA C 3 154 ? 18.708 -78.718 -20.149 1.000 46.107 153 ALA C C 1
ATOM 4831 O O . ALA C 3 154 ? 17.494 -78.831 -20.338 1.000 47.852 153 ALA C O 1
ATOM 4833 N N . GLU C 3 155 ? 19.422 -79.658 -19.583 1.000 48.288 154 GLU C N 1
ATOM 4834 C CA . GLU C 3 155 ? 18.816 -80.942 -19.169 1.000 46.944 154 GLU C CA 1
ATOM 4835 C C . GLU C 3 155 ? 17.679 -80.669 -18.171 1.000 47.592 154 GLU C C 1
ATOM 4836 O O . GLU C 3 155 ? 16.562 -81.366 -18.249 1.000 47.261 154 GLU C O 1
ATOM 4842 N N . TYR C 3 156 ? 17.948 -79.747 -17.249 1.000 46.561 155 TYR C N 1
ATOM 4843 C CA . TYR C 3 156 ? 17.023 -79.343 -16.152 1.000 53.123 155 TYR C CA 1
ATOM 4844 C C . TYR C 3 156 ? 15.716 -78.838 -16.798 1.000 49.528 155 TYR C C 1
ATOM 4845 O O . TYR C 3 156 ? 14.644 -79.395 -16.471 1.000 51.879 155 TYR C O 1
ATOM 4854 N N . TYR C 3 157 ? 15.809 -77.915 -17.751 1.000 44.847 156 TYR C N 1
ATOM 4855 C CA . TYR C 3 157 ? 14.602 -77.326 -18.369 1.000 49.818 156 TYR C CA 1
ATOM 4856 C C . TYR C 3 157 ? 13.928 -78.374 -19.249 1.000 48.018 156 TYR C C 1
ATOM 4857 O O . TYR C 3 157 ? 12.734 -78.599 -19.080 1.000 45.454 156 TYR C O 1
ATOM 4866 N N . ARG C 3 158 ? 14.723 -79.145 -19.980 1.000 49.742 157 ARG C N 1
ATOM 4867 C CA . ARG C 3 158 ? 14.201 -80.199 -20.882 1.000 50.539 157 ARG C CA 1
ATOM 4868 C C . ARG C 3 158 ? 13.287 -81.187 -20.120 1.000 51.398 157 ARG C C 1
ATOM 4869 O O . ARG C 3 158 ? 12.315 -81.683 -20.756 1.000 50.088 157 ARG C O 1
ATOM 4877 N N . ALA C 3 159 ? 13.598 -81.524 -18.857 1.000 48.452 158 ALA C N 1
ATOM 4878 C CA . ALA C 3 159 ? 12.779 -82.459 -18.038 1.000 45.618 158 ALA C CA 1
ATOM 4879 C C . ALA C 3 159 ? 11.365 -81.895 -17.862 1.000 45.265 158 ALA C C 1
ATOM 4880 O O . ALA C 3 159 ? 10.386 -82.668 -18.135 1.000 49.944 158 ALA C O 1
ATOM 4882 N N . TYR C 3 160 ? 11.250 -80.575 -17.633 1.000 42.460 159 TYR C N 1
ATOM 4883 C CA . TYR C 3 160 ? 9.933 -79.881 -17.603 1.000 43.946 159 TYR C CA 1
ATOM 4884 C C . TYR C 3 160 ? 9.284 -79.959 -19.003 1.000 44.283 159 TYR C C 1
ATOM 4885 O O . TYR C 3 160 ? 8.145 -80.469 -19.167 1.000 46.985 159 TYR C O 1
ATOM 4894 N N . LEU C 3 161 ? 10.017 -79.503 -20.010 1.000 46.119 160 LEU C N 1
ATOM 4895 C CA . LEU C 3 161 ? 9.556 -79.350 -21.416 1.000 47.392 160 LEU C CA 1
ATOM 4896 C C . LEU C 3 161 ? 9.009 -80.685 -21.925 1.000 47.493 160 LEU C C 1
ATOM 4897 O O . LEU C 3 161 ? 7.862 -80.699 -22.457 1.000 50.241 160 LEU C O 1
ATOM 4902 N N . GLU C 3 162 ? 9.732 -81.783 -21.684 1.000 46.377 161 GLU C N 1
ATOM 4903 C CA . GLU C 3 162 ? 9.358 -83.094 -22.259 1.000 48.727 161 GLU C CA 1
ATOM 4904 C C . GLU C 3 162 ? 8.382 -83.845 -21.330 1.000 49.715 161 GLU C C 1
ATOM 4905 O O . GLU C 3 162 ? 7.720 -84.775 -21.848 1.000 52.249 161 GLU C O 1
ATOM 4911 N N . GLY C 3 163 ? 8.314 -83.545 -20.017 1.000 53.107 162 GLY C N 1
ATOM 4912 C CA . GLY C 3 163 ? 7.410 -84.262 -19.061 1.000 46.162 162 GLY C CA 1
ATOM 4913 C C . GLY C 3 163 ? 6.174 -83.424 -18.734 1.000 48.113 162 GLY C C 1
ATOM 4914 O O . GLY C 3 163 ? 5.136 -83.458 -19.462 1.000 47.950 162 GLY C O 1
ATOM 4915 N N . GLU C 3 164 ? 6.328 -82.568 -17.737 1.000 43.609 163 GLU C N 1
ATOM 4916 C CA . GLU C 3 164 ? 5.218 -81.922 -17.029 1.000 43.933 163 GLU C CA 1
ATOM 4917 C C . GLU C 3 164 ? 4.420 -81.060 -18.010 1.000 46.113 163 GLU C C 1
ATOM 4918 O O . GLU C 3 164 ? 3.188 -81.045 -17.941 1.000 44.162 163 GLU C O 1
ATOM 4924 N N . CYS C 3 165 ? 5.117 -80.336 -18.875 1.000 46.013 164 CYS C N 1
ATOM 4925 C CA . CYS C 3 165 ? 4.510 -79.403 -19.846 1.000 44.476 164 CYS C CA 1
ATOM 4926 C C . CYS C 3 165 ? 3.559 -80.165 -20.787 1.000 44.097 164 CYS C C 1
ATOM 4927 O O . CYS C 3 165 ? 2.372 -79.851 -20.886 1.000 52.796 164 CYS C O 1
ATOM 4930 N N . VAL C 3 166 ? 4.073 -81.164 -21.462 1.000 46.781 165 VAL C N 1
ATOM 4931 C CA . VAL C 3 166 ? 3.305 -81.990 -22.414 1.000 47.151 165 VAL C CA 1
ATOM 4932 C C . VAL C 3 166 ? 2.147 -82.685 -21.661 1.000 49.918 165 VAL C C 1
ATOM 4933 O O . VAL C 3 166 ? 1.022 -82.689 -22.186 1.000 52.160 165 VAL C O 1
ATOM 4937 N N . GLU C 3 167 ? 2.381 -83.251 -20.473 1.000 50.172 166 GLU C N 1
ATOM 4938 C CA . GLU C 3 167 ? 1.316 -83.991 -19.753 1.000 52.390 166 GLU C CA 1
ATOM 4939 C C . GLU C 3 167 ? 0.170 -83.067 -19.334 1.000 52.333 166 GLU C C 1
ATOM 4940 O O . GLU C 3 167 ? -1.003 -83.488 -19.542 1.000 53.209 166 GLU C O 1
ATOM 4946 N N . TRP C 3 168 ? 0.496 -81.882 -18.813 1.000 49.666 167 TRP C N 1
ATOM 4947 C CA . TRP C 3 168 ? -0.489 -80.861 -18.390 1.000 55.000 167 TRP C CA 1
ATOM 4948 C C . TRP C 3 168 ? -1.162 -80.286 -19.639 1.000 52.893 167 TRP C C 1
ATOM 4949 O O . TRP C 3 168 ? -2.372 -80.156 -19.569 1.000 49.528 167 TRP C O 1
ATOM 4960 N N . LEU C 3 169 ? -0.463 -80.051 -20.750 1.000 45.722 168 LEU C N 1
ATOM 4961 C CA . LEU C 3 169 ? -1.189 -79.547 -21.934 1.000 51.122 168 LEU C CA 1
ATOM 4962 C C . LEU C 3 169 ? -2.264 -80.574 -22.324 1.000 52.708 168 LEU C C 1
ATOM 4963 O O . LEU C 3 169 ? -3.420 -80.165 -22.542 1.000 57.421 168 LEU C O 1
ATOM 4968 N N . HIS C 3 170 ? -1.936 -81.859 -22.325 1.000 57.017 169 HIS C N 1
ATOM 4969 C CA . HIS C 3 170 ? -2.898 -82.971 -22.589 1.000 62.394 169 HIS C CA 1
ATOM 4970 C C . HIS C 3 170 ? -4.122 -82.825 -21.650 1.000 63.141 169 HIS C C 1
ATOM 4971 O O . HIS C 3 170 ? -5.238 -82.650 -22.193 1.000 60.741 169 HIS C O 1
ATOM 4978 N N . ARG C 3 171 ? -3.943 -82.795 -20.312 1.000 56.990 170 ARG C N 1
ATOM 4979 C CA . ARG C 3 171 ? -5.074 -82.660 -19.346 1.000 64.997 170 ARG C CA 1
ATOM 4980 C C . ARG C 3 171 ? -5.885 -81.374 -19.639 1.000 61.131 170 ARG C C 1
ATOM 4981 O O . ARG C 3 171 ? -7.074 -81.469 -19.726 1.000 58.877 170 ARG C O 1
ATOM 4989 N N . TYR C 3 172 ? -5.274 -80.209 -19.812 1.000 56.553 171 TYR C N 1
ATOM 4990 C CA . TYR C 3 172 ? -6.010 -78.967 -20.128 1.000 58.853 171 TYR C CA 1
ATOM 4991 C C . TYR C 3 172 ? -6.834 -79.137 -21.412 1.000 67.777 171 TYR C C 1
ATOM 4992 O O . TYR C 3 172 ? -7.943 -78.541 -21.501 1.000 68.556 171 TYR C O 1
ATOM 5001 N N . LEU C 3 173 ? -6.343 -79.886 -22.398 1.000 67.271 172 LEU C N 1
ATOM 5002 C CA . LEU C 3 173 ? -7.144 -80.048 -23.632 1.000 65.326 172 LEU C CA 1
ATOM 5003 C C . LEU C 3 173 ? -8.331 -80.998 -23.323 1.000 69.399 172 LEU C C 1
ATOM 5004 O O . LEU C 3 173 ? -9.428 -80.674 -23.827 1.000 78.286 172 LEU C O 1
ATOM 5009 N N . LYS C 3 174 ? -8.214 -81.992 -22.419 1.000 72.436 173 LYS C N 1
ATOM 5010 C CA . LYS C 3 174 ? -9.363 -82.857 -21.964 1.000 81.169 173 LYS C CA 1
ATOM 5011 C C . LYS C 3 174 ? -10.415 -82.014 -21.199 1.000 82.888 173 LYS C C 1
ATOM 5012 O O . LYS C 3 174 ? -11.552 -82.024 -21.690 1.000 85.359 173 LYS C O 1
ATOM 5018 N N . ASN C 3 175 ? -10.069 -81.311 -20.096 1.000 83.899 174 ASN C N 1
ATOM 5019 C CA . ASN C 3 175 ? -10.897 -80.312 -19.333 1.000 93.838 174 ASN C CA 1
ATOM 5020 C C . ASN C 3 175 ? -11.779 -79.415 -20.239 1.000 99.541 174 ASN C C 1
ATOM 5021 O O . ASN C 3 175 ? -13.004 -79.304 -19.962 1.000 101.437 174 ASN C O 1
ATOM 5026 N N . GLY C 3 176 ? -11.168 -78.692 -21.191 1.000 99.136 175 GLY C N 1
ATOM 5027 C CA . GLY C 3 176 ? -11.828 -77.692 -22.054 1.000 104.490 175 GLY C CA 1
ATOM 5028 C C . GLY C 3 176 ? -11.948 -78.168 -23.492 1.000 110.284 175 GLY C C 1
ATOM 5029 O O . GLY C 3 176 ? -11.161 -77.686 -24.336 1.000 111.667 175 GLY C O 1
ATOM 5030 N N . ASN C 3 177 ? -12.894 -79.077 -23.756 1.000 112.284 176 ASN C N 1
ATOM 5031 C CA . ASN C 3 177 ? -13.257 -79.566 -25.114 1.000 122.608 176 ASN C CA 1
ATOM 5032 C C . ASN C 3 177 ? -13.788 -78.400 -25.954 1.000 118.844 176 ASN C C 1
ATOM 5033 O O . ASN C 3 177 ? -13.212 -78.200 -27.023 1.000 107.050 176 ASN C O 1
ATOM 5038 N N . HIS D 4 1 ? 0.623 -75.549 -16.037 1.000 58.277 1 HIS E N 1
ATOM 5039 C CA . HIS D 4 1 ? 1.446 -75.868 -14.867 1.000 57.887 1 HIS E CA 1
ATOM 5040 C C . HIS D 4 1 ? 2.684 -75.030 -15.046 1.000 57.359 1 HIS E C 1
ATOM 5041 O O . HIS D 4 1 ? 3.509 -75.335 -15.924 1.000 56.288 1 HIS E O 1
ATOM 5048 N N . PRO D 4 2 ? 2.827 -73.916 -14.297 1.000 53.706 2 PRO E N 1
ATOM 5049 C CA . PRO D 4 2 ? 4.006 -73.064 -14.451 1.000 51.998 2 PRO E CA 1
ATOM 5050 C C . PRO D 4 2 ? 5.266 -73.841 -14.051 1.000 51.755 2 PRO E C 1
ATOM 5051 O O . PRO D 4 2 ? 5.170 -74.846 -13.440 1.000 53.029 2 PRO E O 1
ATOM 5055 N N . GLY D 4 3 ? 6.418 -73.328 -14.455 1.000 54.931 3 GLY E N 1
ATOM 5056 C CA . GLY D 4 3 ? 7.710 -73.880 -14.044 1.000 53.323 3 GLY E CA 1
ATOM 5057 C C . GLY D 4 3 ? 7.963 -73.672 -12.583 1.000 49.256 3 GLY E C 1
ATOM 5058 O O . GLY D 4 3 ? 7.373 -72.747 -11.944 1.000 50.888 3 GLY E O 1
ATOM 5059 N N . SER D 4 4 ? 8.863 -74.477 -12.065 1.000 48.687 4 SER E N 1
ATOM 5060 C CA . SER D 4 4 ? 9.289 -74.410 -10.651 1.000 49.333 4 SER E CA 1
ATOM 5061 C C . SER D 4 4 ? 10.220 -73.229 -10.469 1.000 49.504 4 SER E C 1
ATOM 5062 O O . SER D 4 4 ? 10.730 -72.690 -11.470 1.000 44.963 4 SER E O 1
ATOM 5065 N N . VAL D 4 5 ? 10.483 -72.885 -9.224 1.000 53.166 5 VAL E N 1
ATOM 5066 C CA . VAL D 4 5 ? 11.376 -71.735 -8.923 1.000 57.989 5 VAL E CA 1
ATOM 5067 C C . VAL D 4 5 ? 12.711 -72.086 -9.563 1.000 58.877 5 VAL E C 1
ATOM 5068 O O . VAL D 4 5 ? 13.180 -73.215 -9.341 1.000 61.717 5 VAL E O 1
ATOM 5072 N N . ASN D 4 6 ? 13.249 -71.179 -10.369 1.000 66.243 6 ASN E N 1
ATOM 5073 C CA . ASN D 4 6 ? 14.359 -71.446 -11.330 1.000 73.997 6 ASN E CA 1
ATOM 5074 C C . ASN D 4 6 ? 15.584 -71.978 -10.547 1.000 66.385 6 ASN E C 1
ATOM 5075 O O . ASN D 4 6 ? 15.934 -71.401 -9.505 1.000 69.333 6 ASN E O 1
ATOM 5080 N N . GLU D 4 7 ? 16.217 -73.059 -10.988 1.000 55.626 7 GLU E N 1
ATOM 5081 C CA . GLU D 4 7 ? 17.296 -73.728 -10.202 1.000 54.297 7 GLU E CA 1
ATOM 5082 C C . GLU D 4 7 ? 18.558 -72.854 -10.200 1.000 56.997 7 GLU E C 1
ATOM 5083 O O . GLU D 4 7 ? 19.324 -72.862 -9.183 1.000 50.924 7 GLU E O 1
ATOM 5089 N N . PHE D 4 8 ? 18.770 -72.084 -11.270 1.000 58.811 8 PHE E N 1
ATOM 5090 C CA . PHE D 4 8 ? 20.050 -71.352 -11.483 1.000 53.837 8 PHE E CA 1
ATOM 5091 C C . PHE D 4 8 ? 19.819 -69.851 -11.678 1.000 52.358 8 PHE E C 1
ATOM 5092 O O . PHE D 4 8 ? 18.801 -69.431 -12.236 1.000 53.968 8 PHE E O 1
ATOM 5100 N N . ASP D 4 9 ? 20.802 -69.070 -11.245 1.000 56.256 9 ASP E N 1
ATOM 5101 C CA . ASP D 4 9 ? 20.852 -67.604 -11.445 1.000 55.902 9 ASP E CA 1
ATOM 5102 C C . ASP D 4 9 ? 21.647 -67.345 -12.719 1.000 55.570 9 ASP E C 1
ATOM 5103 O O . ASP D 4 9 ? 22.361 -68.222 -13.156 1.000 54.131 9 ASP E O 1
ATOM 5108 N N . PHE D 4 10 ? 21.410 -66.196 -13.338 1.000 63.409 10 PHE E N 1
ATOM 5109 C CA . PHE D 4 10 ? 22.171 -65.694 -14.505 1.000 68.086 10 PHE E CA 1
ATOM 5110 C C . PHE D 4 10 ? 23.642 -65.540 -14.116 1.000 68.932 10 PHE E C 1
ATOM 5111 O O . PHE D 4 10 ? 24.472 -65.466 -15.027 1.000 62.469 10 PHE E O 1
#

Solvent-accessible surface area: 29436 Å² total; per-residue (Å²): 212,59,42,20,83,14,103,30,24,120,30,67,27,17,54,128,52,133,1,34,0,67,0,54,13,55,23,95,27,65,4,7,1,1,0,0,0,21,36,105,94,95,22,3,58,47,9,10,42,0,14,81,63,139,50,118,6,68,38,120,59,1,66,2,56,3,45,70,162,73,46,6,0,54,0,67,12,85,51,1,87,36,81,8,29,6,19,0,0,2,0,0,0,19,22,59,5,29,13,66,0,90,5,37,18,1,85,0,0,38,1,114,7,29,7,80,29,151,126,70,52,16,0,4,0,111,1,120,7,32,170,65,58,158,105,36,0,1,0,0,2,9,0,52,8,131,13,101,25,66,125,25,192,68,74,68,23,31,11,3,85,32,12,47,4,34,12,134,120,99,125,55,68,2,4,2,0,0,2,20,18,115,80,120,114,52,40,19,76,97,11,7,76,52,7,156,56,40,188,128,24,72,79,47,166,205,70,32,6,85,8,56,22,116,64,100,20,1,42,122,44,98,53,10,97,2,97,0,35,5,100,58,78,59,36,20,26,0,2,0,0,8,18,36,130,115,63,49,10,88,36,0,2,16,2,55,29,68,61,55,141,85,118,72,85,16,120,12,3,48,6,51,0,26,0,49,60,82,55,24,1,108,0,65,0,24,92,0,54,100,7,5,28,0,15,0,0,0,0,21,0,17,0,14,12,7,42,3,69,30,7,70,3,0,90,3,24,26,2,126,52,49,106,42,0,35,40,4,133,21,12,1,3,14,13,12,93,29,0,8,92,77,29,114,32,0,2,0,0,0,8,0,28,13,0,24,7,50,24,19,98,24,21,2,61,12,53,60,136,77,39,117,48,1,34,15,45,9,102,123,30,37,70,26,97,72,86,106,134,49,4,91,35,0,10,0,0,0,3,4,19,34,0,101,67,9,60,39,79,188,15,42,0,57,0,28,0,38,0,35,1,3,62,161,150,44,146,41,108,77,160,87,84,56,0,41,56,57,96,34,43,16,77,4,132,5,112,77,131,75,93,57,19,0,35,0,77,2,34,1,33,24,66,164,77,126,50,108,13,102,3,12,0,12,0,57,10,54,128,150,51,0,0,84,0,49,22,74,50,165,122,27,97,3,89,39,90,26,112,64,1,121,165,41,35,101,129,22,32,86,61,0,3,94,3,0,93,22,0,39,92,0,0,90,24,0,8,138,35,0,34,52,60,71,140,73,90,87,46,9,66,28,42,0,63,4,19,0,0,0,27,4,11,98,92,16,172,52,125,102,4,27,1,70,0,20,12,56,78,90,102,2,2,23,12,48,119,66,7,142,67,10,76,12,57,55,154,8,0,32,67,0,64,146,84,2,100,123,25,28,0,8,72,33,8,28,16,28,0,58,6,15,0,25,70,41,0,86,114,2,44,143,71,28,180,14,1,6,41,5,1,1,6,17,2

Organism: Mus musculus (NCBI:txid10090)

Radius of gyration: 30.45 Å; Cα contacts (8 Å, |Δi|>4): 1586; chains: 4; bounding box: 79×83×76 Å

Sequence (635 aa):
MDSVTQTEGQVALSEEDFLTIHCNYSASGYPALFWYVQYPGEGPQFLFRASRDKEKGSSRGFEATYNKETTSFHLQKASVQESDSAVYYCALGDPTGANTGKLTFGHGTILRVHPNIQNPDPAVYQLRDSKSSDKSVCLFTDFDSQTNVSQSKDSDVYITDKCVLDMRSMDFKSNSAVAWSNKSDFACANAFNNSIIPEDTFFPSMTLLEQNPRWRLVPRGQAVNLRCILKNSQYPWMSWYQQDLQKQLQWLFTLRSPGDKEVKSLPGADYLATRVTDTELRLQVANMSQGRTLYCTCSAGRGGYAEQFFGPGTRLTVLEDLKNVFPPEVAVFEPSEAEISHTQKATLVCLATGFYPDHVELSWWVNGKEVHSGVCTDPQPLKEQPALNDSRYALSSRLRVSATFWQNPRNHFRCQVQFYGLSENDEWTQDRAKPVTQIVSAEAWGRADGPHSMRYYETATSRRGLGEPRYTSVGYVDDKEFVRFDSDAENPRYEPQVPWMEQEGPEYWERITQVAKGQEQWFRVNLRTLLGYYNQSAGGTHTLQWMYGCDVGSDGRLLRGYEQFAYDGCDYIALNEDLRRTWTAADMAAQITRRKWEQAGAAEYYRAYLEGECVEWLHRYLKNGNHPGSVNEFDF

Nearest PDB structures (foldseek):
  8d5q-assembly1_A  TM=1.005E+00  e=1.720E-40  Mus musculus
  4p4k-assembly2_G  TM=9.307E-01  e=1.296E-29  Homo sapiens
  8es7-assembly1_A  TM=9.163E-01  e=2.288E-23  Homo sapiens
  6vtc-assembly1_A  TM=9.211E-01  e=7.396E-23  Homo sapiens
  8vd0-assembly1_D  TM=8.951E-01  e=1.760E-22  Homo sapiens

B-factor: mean 70.66, std 23.67, range [36.88, 155.48]

GO terms:
  GO:0006952 defense response (P, TAS)
  GO:0098553 lumenal side of endoplasmic reticulum membrane (C, TAS)
  GO:0030670 phagocytic vesicle membrane (C, TAS)

InterPro domains:
  IPR001039 MHC class I alpha chain, alpha1 alpha2 domains [PR01638] (83-112)
  IPR001039 MHC class I alpha chain, alpha1 alpha2 domains [PR01638] (115-131)
  IPR001039 MHC class I alpha chain, alpha1 alpha2 domains [PR01638] (136-153)
  IPR001039 MHC class I alpha chain, alpha1 alpha2 domains [PR01638] (181-199)
  IPR003006 Immunoglobulin/major histocompatibility complex, conserved site [PS00290] (281-287)
  IPR003597 Immunoglobulin C1-set [PF07654] (220-290)
  IPR003597 Immunoglobulin C1-set [SM00407] (222-293)
  IPR007110 Immunoglobulin-like domain [PS50835] (209-297)
  IPR010579 MHC class I, alpha chain, C-terminal [PF06623] (337-361)
  IPR011161 MHC class I-like antigen recognition-like [PF00129] (26-203)
  IPR011162 MHC classes I/II-like antigen recognition protein [SSF54452] (26-205)
  IPR013783 Immunoglobulin-like fold [G3DSA:2.60.40.10] (206-306)
  IPR036179 Immunoglobulin-like domain superfamily [SSF48726] (210-300)
  IPR037055 MHC class I-like antigen recognition-like superfamily [G3DSA:3.30.500.10] (24-205)
  IPR050208 Antigen-presenting and immune regulatory MHC class I-related [PTHR16675] (16-334)

Foldseek 3Di:
DWAKAWPAAEDEAAFFAKDKIKIAIDAPAFWKKFKWWAQPPGDIDGAWIDGDAQDWTGDPQKIFGCHPVRNITMIIHRGHDQSSFTKMWMWTQDGPVPRPVDIHIYPIYGYGYFYFADDAAWEWDKDADPVHDPFIKIKGKRHGRPFWADADPDPQKGKAGWDWDAPPVVRHIMIIIMIGGDPVPDDSQPTRVVGPDDPRYHYDD/DAQKDKPPQEDEAEAQAKDKMKMFGPDLLFQWKWKWKQFPVRDIDTDDTDRDAPDWDWDDDPQWTWIWGDHHSTMIMIMTGNGHGWIKMWMWTFSDPDPPTDTHTDSIYTYHYDNDQVLADFWAKEKDWFDVVCCVVPQKGKIKMKTWSGPPFDKDKFKAKPNHTDDPQKDKPPGWDFPPNVPPRGGTMIMMMHMGGLVLLLPQVIKMKIKMFDDGDDPPDDDDDPPDRNHGDIHMYMDGRHVD/DKKKKKKKWKWKQAQVPRQTWIKIFIDIRRHTFWMWTPPDDVIWIDGPDPLPVPPDDVVRVVVRVVSVVVSVVVSVVLVVVCVLVVHDPSDTKMKMWMWAFMDDPVLATDFTWTWIAIRNHTAKIQDRVLQAIDGPDDSSVVVRVVCNVVVVSVVVVCCHRPVRSVVSVVSVVSPD/DDDDDDPDDD

CATH classification: 2.60.40.10

Secondary structure (DSSP, 8-state):
--EEE-S-SEEEEETT--EEE--EEE-SS---EEEEEE-TTS--EEEEEE-STTPEEEETTEEEE-BTTTTB--EEESS--GGG-EEEEEEEPP-SSS-----EE---EEEEEEP--SS---EEEEEEBSS-SS-EEEEEES--TT------SSSSEEE----EEEEGGGTEEEEEEEEEE--SS--SSSSSTTS---SS-----/---EEEE-SEEEEETT--EEEEEEES-TTS-EEEEEEEETT--EEEEEEE-STT-EEEEEETTEEEEEEEEETTEEEEEEES--S-EEEEEEEESSSSSSSPPEE---EEEEEES-GGG-BPPEEEEEPPPHHHHHHHSEEEEEEEEEEEBSS-EEEEEEETTEEE-TTEEE-SS-EESSSSSTT--EEEEEEEEEEHHHHH-TT-EEEEEEEE--B-TTS---SSS---BSEEEEEEEE----/--EEEEEEEEEEE-TTT-S-EEEEEEEETTEEEEEEETTSSS---EE-SGGGTTS-HHHHHHHHHHHHHHHHHHHHHHHHHHHHTT--SS--EEEEEEEEEEE-TTS-EEEEEEEEEETTEEEEEE-TTSS-EEE-SHHHHHHHHHHHHHTHHHHHHHHIIIIIHHHHHHHHHH--/-PPPSPSS--